Protein AF-A0A1A9ZWT4-F1 (afdb_monomer_lite)

pLDDT: mean 70.56, std 23.46, range [21.59, 97.81]

Sequence (499 aa):
MDAARKSYEIQTQVRNNAEEHRNSINDLLSWEKEIKDKEKQMLAQATEQEESSTDGKTLKTLPIRSHTIREHLPTSPSPAVNTRLTAGDVLAAEKRETPLKLKEANEIKDKGNKHVKLGEYQLAIEAYTKAINLYPADAIFFTNRALCYLKLERYDECIEDCDHAIGLDNLAVKAYYRRMSAHESLGNNMDALKDCTSVLTIDPKNGEAKRSLERINERLRKTVKTSNGPNFSPLLSNVIDILPVDKPSYKRSTKSLKRIEIADVVGPKDSKNYENLKISDEDIDKLFNSNCGAFEEIKKTANTTDTSQKADIQDIKQIQQVKQEFKQQKSKMNQLSKPKKEVEMLTKEKKGKNRQKEQLDQTSNETETERKEKRPLPPVPTTTAQFYCHWKELTERQKYPFLKSIPLKQLTKVLGAGFDSEILNDVMRTLHDYYLPQKDPLTALTLLEISKNKQTSILSLLMSKDERKALIEIIDSLKENKGVDLTVIQQINKNFNLN

Organism: Glossina pallidipes (NCBI:txid7398)

Foldseek 3Di:
DVVVVVVVVVVVVVVVVVVVVVVVVVVVVVVVVVVVVVVVVVVVVVVVVVVPDPDDDDDDDDDDPDDDDDDDDDDDDDDDDDDDDPPVVVVVVVVVVQVVLLVVLVVLQVVLVVCVVVVNLVVSLVSLVVSCVSPVLALVSLLSNLVSCVSVLVLVSSLVSLVSSCVNPVLPLSSLCSNLSSCVSVVVLVSNLVSLVSSCVSPVPDPVSVVSNVVSVVSVVVVVVPPPDPPPDPDDPPDDPPDPDPDPPVRDDPDDDDDDDDDPPPDDDDDPDDPPPPPDVVNVCVVPVPDDPDDDDPDDDDDDDDDDDDDDDDPPVVVVVVVVVVVVVVPPPPDDDDDDDDDDDDDDDDDDDPDDPPPDPPDPDDPPVNVQVPDDQDDADQAQVVCVVRVVSHDLVNNQVNLVNHDLVCLLVNCDPVPDLVVVLSVLVSCLPPVLVVVDPCSLSNLLSVLPHPCQCVSLVVDDPVSVVSVVVSLVSVVVPPPDDPVSSVSSCVSSVVD

Structure (mmCIF, N/CA/C/O backbone):
data_AF-A0A1A9ZWT4-F1
#
_entry.id   AF-A0A1A9ZWT4-F1
#
loop_
_atom_site.group_PDB
_atom_site.id
_atom_site.type_symbol
_atom_site.label_atom_id
_atom_site.label_alt_id
_atom_site.label_comp_id
_atom_site.label_asym_id
_atom_site.label_entity_id
_atom_site.label_seq_id
_atom_site.pdbx_PDB_ins_code
_atom_site.Cartn_x
_atom_site.Cartn_y
_atom_site.Cartn_z
_atom_site.occupancy
_atom_site.B_iso_or_equiv
_atom_site.auth_seq_id
_atom_site.auth_comp_id
_atom_site.auth_asym_id
_atom_site.auth_atom_id
_atom_site.pdbx_PDB_model_num
ATOM 1 N N . MET A 1 1 ? 35.294 31.770 8.102 1.00 57.09 1 MET A N 1
ATOM 2 C CA . MET A 1 1 ? 34.215 32.698 8.513 1.00 57.09 1 MET A CA 1
ATOM 3 C C . MET A 1 1 ? 32.915 32.491 7.730 1.00 57.09 1 MET A C 1
ATOM 5 O O . MET A 1 1 ? 31.859 32.615 8.334 1.00 57.09 1 MET A O 1
ATOM 9 N N . ASP A 1 2 ? 32.946 32.109 6.447 1.00 69.88 2 ASP A N 1
ATOM 10 C CA . ASP A 1 2 ? 31.717 32.007 5.629 1.00 69.88 2 ASP A CA 1
ATOM 11 C C . ASP A 1 2 ? 30.795 30.822 5.942 1.00 69.88 2 ASP A C 1
ATOM 13 O O . ASP A 1 2 ? 29.578 30.957 5.845 1.00 69.88 2 ASP A O 1
ATOM 17 N N . ALA A 1 3 ? 31.330 29.675 6.371 1.00 74.75 3 ALA A N 1
ATOM 18 C CA . ALA A 1 3 ? 30.500 28.513 6.710 1.00 74.75 3 ALA A CA 1
ATOM 19 C C . ALA A 1 3 ? 29.593 28.769 7.930 1.00 74.75 3 ALA A C 1
ATOM 21 O O . ALA A 1 3 ? 28.425 28.394 7.915 1.00 74.75 3 ALA A O 1
ATOM 22 N N . ALA A 1 4 ? 30.107 29.474 8.946 1.00 82.56 4 ALA A N 1
ATOM 23 C CA . ALA A 1 4 ? 29.355 29.827 10.152 1.00 82.56 4 ALA A CA 1
ATOM 24 C C . ALA A 1 4 ? 28.257 30.872 9.879 1.00 82.56 4 ALA A C 1
ATOM 26 O O . ALA A 1 4 ? 27.183 30.829 10.477 1.00 82.56 4 ALA A O 1
ATOM 27 N N . ARG A 1 5 ? 28.504 31.796 8.939 1.00 87.62 5 ARG A N 1
ATOM 28 C CA . ARG A 1 5 ? 27.492 32.759 8.481 1.00 87.62 5 ARG A CA 1
ATOM 29 C C . ARG A 1 5 ? 26.369 32.060 7.718 1.00 87.62 5 ARG A C 1
ATOM 31 O O . ARG A 1 5 ? 25.209 32.275 8.045 1.00 87.62 5 ARG A O 1
ATOM 38 N N . LYS A 1 6 ? 26.710 31.151 6.796 1.00 88.25 6 LYS A N 1
ATOM 39 C CA . LYS A 1 6 ? 25.721 30.346 6.059 1.00 88.25 6 LYS A CA 1
ATOM 40 C C . LYS A 1 6 ? 24.879 29.464 6.982 1.00 88.25 6 LYS A C 1
ATOM 42 O O . LYS A 1 6 ? 23.671 29.378 6.799 1.00 88.25 6 LYS A O 1
ATOM 47 N N . SER A 1 7 ? 25.478 28.835 7.996 1.00 87.31 7 SER A N 1
ATOM 48 C CA . SER A 1 7 ? 24.711 28.031 8.957 1.00 87.31 7 SER A CA 1
ATOM 49 C C . SER A 1 7 ? 23.746 28.875 9.790 1.00 87.31 7 SER A C 1
ATOM 51 O O . SER A 1 7 ? 22.623 28.446 10.037 1.00 87.31 7 SER A O 1
ATOM 53 N N . TYR A 1 8 ? 24.160 30.080 10.192 1.00 94.12 8 TYR A N 1
ATOM 54 C CA . TYR A 1 8 ? 23.304 31.005 10.934 1.00 94.12 8 TYR A CA 1
ATOM 55 C C . TYR A 1 8 ? 22.141 31.529 10.077 1.00 94.12 8 TYR A C 1
ATOM 57 O O . TYR A 1 8 ? 21.005 31.609 10.544 1.00 94.12 8 TYR A O 1
ATOM 65 N N . GLU A 1 9 ? 22.403 31.823 8.804 1.00 93.56 9 GLU A N 1
ATOM 66 C CA . GLU A 1 9 ? 21.391 32.257 7.837 1.00 93.56 9 GLU A CA 1
ATOM 67 C C . GLU A 1 9 ? 20.342 31.165 7.589 1.00 93.56 9 GLU A C 1
ATOM 69 O O . GLU A 1 9 ? 19.146 31.429 7.696 1.00 93.56 9 GLU A O 1
ATOM 74 N N . ILE A 1 10 ? 20.775 29.915 7.391 1.00 93.44 10 ILE A N 1
ATOM 75 C CA . ILE A 1 10 ? 19.870 28.763 7.249 1.00 93.44 10 ILE A CA 1
ATOM 76 C C . ILE A 1 10 ? 19.031 28.567 8.517 1.00 93.44 10 ILE A C 1
ATOM 78 O O . ILE A 1 10 ? 17.823 28.356 8.435 1.00 93.44 10 ILE A O 1
ATOM 82 N N . GLN A 1 11 ? 19.641 28.663 9.700 1.00 92.50 11 GLN A N 1
ATOM 83 C CA . GLN A 1 11 ? 18.916 28.519 10.964 1.00 92.50 11 GLN A CA 1
ATOM 84 C C . GLN A 1 11 ? 17.860 29.621 11.149 1.00 92.50 11 GLN A C 1
ATOM 86 O O . GLN A 1 11 ? 16.748 29.345 11.603 1.00 92.50 11 GLN A O 1
ATOM 91 N N . THR A 1 12 ? 18.188 30.852 10.753 1.00 94.38 12 THR A N 1
ATOM 92 C CA . THR A 1 12 ? 17.262 31.991 10.776 1.00 94.38 12 THR A CA 1
ATOM 93 C C . THR A 1 12 ? 16.120 31.789 9.778 1.00 94.38 12 THR A C 1
ATOM 95 O O . THR A 1 12 ? 14.959 31.976 10.131 1.00 94.38 12 THR A O 1
ATOM 98 N N . GLN A 1 13 ? 16.416 31.313 8.566 1.00 94.94 13 GLN A N 1
ATOM 99 C CA . GLN A 1 13 ? 15.404 31.031 7.549 1.00 94.94 13 GLN A CA 1
ATOM 100 C C . GLN A 1 13 ? 14.433 29.930 7.996 1.00 94.94 13 GLN A C 1
ATOM 102 O O . GLN A 1 13 ? 13.222 30.090 7.881 1.00 94.94 13 GLN A O 1
ATOM 107 N N . VAL A 1 14 ? 14.941 28.834 8.569 1.00 95.62 14 VAL A N 1
ATOM 108 C CA . VAL A 1 14 ? 14.097 27.745 9.093 1.00 95.62 14 VAL A CA 1
ATOM 109 C C . VAL A 1 14 ? 13.176 28.247 10.203 1.00 95.62 14 VAL A C 1
ATOM 111 O O . VAL A 1 14 ? 12.005 27.868 10.252 1.00 95.62 14 VAL A O 1
ATOM 114 N N . ARG A 1 15 ? 13.683 29.123 11.077 1.00 95.00 15 ARG A N 1
ATOM 115 C CA . ARG A 1 15 ? 12.880 29.738 12.134 1.00 95.00 15 ARG A CA 1
ATOM 116 C C . ARG A 1 15 ? 11.768 30.617 11.559 1.00 95.00 15 ARG A C 1
ATOM 118 O O . ARG A 1 15 ? 10.622 30.460 11.971 1.00 95.00 15 ARG A O 1
ATOM 125 N N . ASN A 1 16 ? 12.089 31.485 10.603 1.00 95.38 16 ASN A N 1
ATOM 126 C CA . ASN A 1 16 ? 11.108 32.372 9.977 1.00 95.38 16 ASN A CA 1
ATOM 127 C C . ASN A 1 16 ? 10.012 31.569 9.264 1.00 95.38 16 ASN A C 1
ATOM 129 O O . ASN A 1 16 ? 8.833 31.817 9.496 1.00 95.38 16 ASN A O 1
ATOM 133 N N . ASN A 1 17 ? 10.383 30.530 8.510 1.00 94.88 17 ASN A N 1
ATOM 134 C CA . ASN A 1 17 ? 9.418 29.641 7.859 1.00 94.88 17 ASN A CA 1
ATOM 135 C C . ASN A 1 17 ? 8.483 28.966 8.883 1.00 94.88 17 ASN A C 1
ATOM 137 O O . ASN A 1 17 ? 7.280 28.846 8.660 1.00 94.88 17 ASN A O 1
ATOM 141 N N . ALA A 1 18 ? 9.011 28.528 10.031 1.00 95.06 18 ALA A N 1
ATOM 142 C CA . ALA A 1 18 ? 8.194 27.929 11.087 1.00 95.06 18 ALA A CA 1
ATOM 143 C C . ALA A 1 18 ? 7.220 28.940 11.722 1.00 95.06 18 ALA A C 1
ATOM 145 O O . ALA A 1 18 ? 6.081 28.586 12.036 1.00 95.06 18 ALA A O 1
ATOM 146 N N . GLU A 1 19 ? 7.646 30.193 11.897 1.00 95.50 19 GLU A N 1
ATOM 147 C CA . GLU A 1 19 ? 6.791 31.273 12.396 1.00 95.50 19 GLU A CA 1
ATOM 148 C C . GLU A 1 19 ? 5.687 31.633 11.381 1.00 95.50 19 GLU A C 1
ATOM 150 O O . GLU A 1 19 ? 4.528 31.760 11.779 1.00 95.50 19 GLU A O 1
ATOM 155 N N . GLU A 1 20 ? 5.991 31.677 10.079 1.00 95.94 20 GLU A N 1
ATOM 156 C CA . GLU A 1 20 ? 5.001 31.875 9.006 1.00 95.94 20 GLU A CA 1
ATOM 157 C C . GLU A 1 20 ? 3.945 30.766 8.971 1.00 95.94 20 GLU A C 1
ATOM 159 O O . GLU A 1 20 ? 2.743 31.043 8.895 1.00 95.94 20 GLU A O 1
ATOM 164 N N . HIS A 1 21 ? 4.361 29.502 9.093 1.00 93.50 21 HIS A N 1
ATOM 165 C CA . HIS A 1 21 ? 3.426 28.381 9.168 1.00 93.50 21 HIS A CA 1
ATOM 166 C C . HIS A 1 21 ? 2.530 28.464 10.404 1.00 93.50 21 HIS A C 1
ATOM 168 O O . HIS A 1 21 ? 1.326 28.223 10.311 1.00 93.50 21 HIS A O 1
ATOM 174 N N . ARG A 1 22 ? 3.088 28.842 11.560 1.00 95.25 22 ARG A N 1
ATOM 175 C CA . ARG A 1 22 ? 2.304 29.024 12.786 1.00 95.25 22 ARG A CA 1
ATOM 176 C C . ARG A 1 22 ? 1.271 30.137 12.630 1.00 95.25 22 ARG A C 1
ATOM 178 O O . ARG A 1 22 ? 0.130 29.961 13.047 1.00 95.25 22 ARG A O 1
ATOM 185 N N . ASN A 1 23 ? 1.657 31.254 12.021 1.00 95.50 23 ASN A N 1
ATOM 186 C CA . ASN A 1 23 ? 0.749 32.370 11.771 1.00 95.50 23 ASN A CA 1
ATOM 187 C C . ASN A 1 23 ? -0.362 31.965 10.794 1.00 95.50 23 ASN A C 1
ATOM 189 O O . ASN A 1 23 ? -1.528 32.178 11.096 1.00 95.50 23 ASN A O 1
ATOM 193 N N . SER A 1 24 ? -0.023 31.249 9.717 1.00 96.94 24 SER A N 1
ATOM 194 C CA . SER A 1 24 ? -1.005 30.723 8.756 1.00 96.94 24 SER A CA 1
ATOM 195 C C . SER A 1 24 ? -2.036 29.798 9.418 1.00 96.94 24 SER A C 1
ATOM 197 O O . SER A 1 24 ? -3.222 29.848 9.103 1.00 96.94 24 SER A O 1
ATOM 199 N N . ILE A 1 25 ? -1.602 28.955 10.361 1.00 96.56 25 ILE A N 1
ATOM 200 C CA . ILE A 1 25 ? -2.504 28.081 11.126 1.00 96.56 25 ILE A CA 1
ATOM 201 C C . ILE A 1 25 ? -3.412 28.898 12.053 1.00 96.56 25 ILE A C 1
ATOM 203 O O . ILE A 1 25 ? -4.602 28.607 12.153 1.00 96.56 25 ILE A O 1
ATOM 207 N N . ASN A 1 26 ? -2.875 29.922 12.717 1.00 95.75 26 ASN A N 1
ATOM 208 C CA . ASN A 1 26 ? -3.672 30.796 13.577 1.00 95.75 26 ASN A CA 1
ATOM 209 C C . ASN A 1 26 ? -4.718 31.588 12.780 1.00 95.75 26 ASN A C 1
ATOM 211 O O . ASN A 1 26 ? -5.848 31.718 13.247 1.00 95.75 26 ASN A O 1
ATOM 215 N N . ASP A 1 27 ? -4.373 32.048 11.577 1.00 96.19 27 ASP A N 1
ATOM 216 C CA . ASP A 1 27 ? -5.299 32.735 10.671 1.00 96.19 27 ASP A CA 1
ATOM 217 C C . ASP A 1 27 ? -6.402 31.795 10.160 1.00 96.19 27 ASP A C 1
ATOM 219 O O . ASP A 1 27 ? -7.563 32.180 10.056 1.00 96.19 27 ASP A O 1
ATOM 223 N N . LEU A 1 28 ? -6.084 30.522 9.903 1.00 96.25 28 LEU A N 1
ATOM 224 C CA . LEU A 1 28 ? -7.103 29.523 9.564 1.00 96.25 28 LEU A CA 1
ATOM 225 C C . LEU A 1 28 ? -8.065 29.263 10.731 1.00 96.25 28 LEU A C 1
ATOM 227 O O . LEU A 1 28 ? -9.270 29.138 10.517 1.00 96.25 28 LEU A O 1
ATOM 231 N N . LEU A 1 29 ? -7.552 29.205 11.963 1.00 94.00 29 LEU A N 1
ATOM 232 C CA . LEU A 1 29 ? -8.369 29.014 13.166 1.00 94.00 29 LEU A CA 1
ATOM 233 C C . LEU A 1 29 ? -9.254 30.231 13.465 1.00 94.00 29 LEU A C 1
ATOM 235 O O . LEU A 1 29 ? -10.402 30.067 13.887 1.00 94.00 29 LEU A O 1
ATOM 239 N N . SER A 1 30 ? -8.749 31.450 13.249 1.00 94.81 30 SER A N 1
ATOM 240 C CA . SER A 1 30 ? -9.556 32.666 13.387 1.00 94.81 30 SER A CA 1
ATOM 241 C C . SER A 1 30 ? -10.650 32.713 12.320 1.00 94.81 30 SER A C 1
ATOM 243 O O . SER A 1 30 ? -11.809 32.952 12.657 1.00 94.81 30 SER A O 1
ATOM 245 N N . TRP A 1 31 ? -10.327 32.362 11.074 1.00 93.88 31 TRP A N 1
ATOM 246 C CA . TRP A 1 31 ? -11.295 32.291 9.982 1.00 93.88 31 TRP A CA 1
ATOM 247 C C . TRP A 1 31 ? -12.377 31.227 10.213 1.00 93.88 31 TRP A C 1
ATOM 249 O O . TRP A 1 31 ? -13.560 31.491 10.002 1.00 93.88 31 TRP A O 1
ATOM 259 N N . GLU A 1 32 ? -12.015 30.045 10.721 1.00 95.81 32 GLU A N 1
ATOM 260 C CA . GLU A 1 32 ? -12.984 29.007 11.101 1.00 95.81 32 GLU A CA 1
ATOM 261 C C . GLU A 1 32 ? -13.971 29.525 12.158 1.00 95.81 32 GLU A C 1
ATOM 263 O O . GLU A 1 32 ? -15.179 29.283 12.070 1.00 95.81 32 GLU A O 1
ATOM 268 N N . LYS A 1 33 ? -13.465 30.259 13.155 1.00 94.88 33 LYS A N 1
ATOM 269 C CA . LYS A 1 33 ? -14.299 30.866 14.192 1.00 94.88 33 LYS A CA 1
ATOM 270 C C . LYS A 1 33 ? -15.235 31.924 13.606 1.00 94.88 33 LYS A C 1
ATOM 272 O O . LYS A 1 33 ? -16.427 31.887 13.893 1.00 94.88 33 LYS A O 1
ATOM 277 N N . GLU A 1 34 ? -14.728 32.802 12.742 1.00 95.88 34 GLU A N 1
ATOM 278 C CA . GLU A 1 34 ? -15.541 33.819 12.067 1.00 95.88 34 GLU A CA 1
ATOM 279 C C . GLU A 1 34 ? -16.659 33.212 11.214 1.00 95.88 34 GLU A C 1
ATOM 281 O O . GLU A 1 34 ? -17.773 33.735 11.199 1.00 95.88 34 GLU A O 1
ATOM 286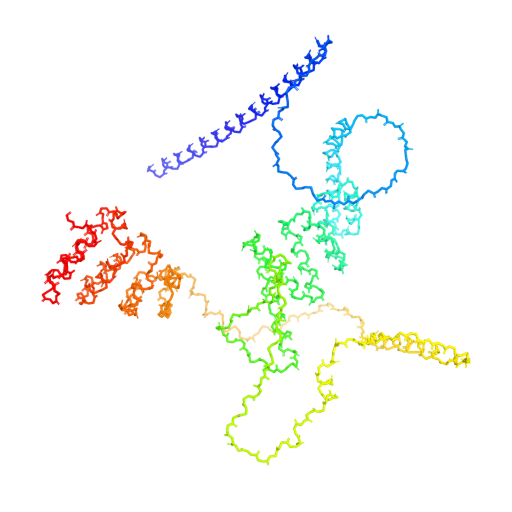 N N . ILE A 1 35 ? -16.393 32.104 10.514 1.00 94.50 35 ILE A N 1
ATOM 287 C CA . ILE A 1 35 ? -17.418 31.400 9.733 1.00 94.50 35 ILE A CA 1
ATOM 288 C C . ILE A 1 35 ? -18.499 30.841 10.648 1.00 94.50 35 ILE A C 1
ATOM 290 O O . ILE A 1 35 ? -19.678 31.036 10.366 1.00 94.50 35 ILE A O 1
ATOM 294 N N . LYS A 1 36 ? -18.120 30.181 11.747 1.00 94.31 36 LYS A N 1
ATOM 295 C CA . LYS A 1 36 ? -19.088 29.628 12.706 1.00 94.31 36 LYS A CA 1
ATOM 296 C C . LYS A 1 36 ? -19.936 30.721 13.345 1.00 94.31 36 LYS A C 1
ATOM 298 O O . LYS A 1 36 ? -21.140 30.543 13.511 1.00 94.31 36 LYS A O 1
ATOM 303 N N . ASP A 1 37 ? -19.328 31.858 13.670 1.00 93.69 37 ASP A N 1
ATOM 304 C CA . ASP A 1 37 ? -20.043 33.001 14.230 1.00 93.69 37 ASP A CA 1
ATOM 305 C C . ASP A 1 37 ? -21.009 33.608 13.198 1.00 93.69 37 ASP A C 1
ATOM 307 O O . ASP A 1 37 ? -22.161 33.886 13.534 1.00 93.69 37 ASP A O 1
ATOM 311 N N . LYS A 1 38 ? -20.601 33.728 11.926 1.00 93.44 38 LYS A N 1
ATOM 312 C CA . LYS A 1 38 ? -21.486 34.156 10.827 1.00 93.44 38 LYS A CA 1
ATOM 313 C C . LYS A 1 38 ? -22.618 33.166 10.566 1.00 93.44 38 LYS A C 1
ATOM 315 O O . LYS A 1 38 ? -23.754 33.588 10.390 1.00 93.44 38 LYS A O 1
ATOM 320 N N . GLU A 1 39 ? -22.341 31.866 10.564 1.00 90.88 39 GLU A N 1
ATOM 321 C CA . GLU A 1 39 ? -23.358 30.824 10.394 1.00 90.88 39 GLU A CA 1
ATOM 322 C C . GLU A 1 39 ? -24.383 30.883 11.532 1.00 90.88 39 GLU A C 1
ATOM 324 O O . GLU A 1 39 ? -25.586 30.859 11.283 1.00 90.88 39 GLU A O 1
ATOM 329 N N . LYS A 1 40 ? -23.920 31.076 12.773 1.00 92.38 40 LYS A N 1
ATOM 330 C CA . LYS A 1 40 ? -24.787 31.270 13.939 1.00 92.38 40 LYS A CA 1
ATOM 331 C C . LYS A 1 40 ? -25.629 32.546 13.837 1.00 92.38 40 LYS A C 1
ATOM 333 O O . LYS A 1 40 ? -26.803 32.512 14.193 1.00 92.38 40 LYS A O 1
ATOM 338 N N . GLN A 1 41 ? -25.059 33.651 13.352 1.00 90.19 41 GLN A N 1
ATOM 339 C CA . GLN A 1 41 ? -25.795 34.901 13.117 1.00 90.19 41 GLN A CA 1
ATOM 340 C C . GLN A 1 41 ? -26.856 34.744 12.025 1.00 90.19 41 GLN A C 1
ATOM 342 O O . GLN A 1 41 ? -27.978 35.201 12.209 1.00 90.19 41 GLN A O 1
ATOM 347 N N . MET A 1 42 ? -26.535 34.062 10.924 1.00 86.81 42 MET A N 1
ATOM 348 C CA . MET A 1 42 ? -27.496 33.761 9.860 1.00 86.81 42 MET A CA 1
ATOM 349 C C . MET A 1 42 ? -28.627 32.864 10.363 1.00 86.81 42 MET A C 1
ATOM 351 O O . MET A 1 42 ? -29.783 33.094 10.018 1.00 86.81 42 MET A O 1
ATOM 355 N N . LEU A 1 43 ? -28.311 31.875 11.207 1.00 85.69 43 LEU A N 1
ATOM 356 C CA . LEU A 1 43 ? -29.320 31.029 11.842 1.00 85.69 43 LEU A CA 1
ATOM 357 C C . LEU A 1 43 ? -30.243 31.850 12.752 1.00 85.69 43 LEU A C 1
ATOM 359 O O . LEU A 1 43 ? -31.455 31.693 12.676 1.00 85.69 43 LEU A O 1
ATOM 363 N N . ALA A 1 44 ? -29.676 32.747 13.565 1.00 83.75 44 ALA A N 1
ATOM 364 C CA . ALA A 1 44 ? -30.439 33.626 14.450 1.00 83.75 44 ALA A CA 1
ATOM 365 C C . ALA A 1 44 ? -31.336 34.602 13.664 1.00 83.75 44 ALA A C 1
ATOM 367 O O . ALA A 1 44 ? -32.510 34.763 13.985 1.00 83.75 44 ALA A O 1
ATOM 368 N N . GLN A 1 45 ? -30.825 35.187 12.576 1.00 79.44 45 GLN A N 1
ATOM 369 C CA . GLN A 1 45 ? -31.614 36.047 11.689 1.00 79.44 45 GLN A CA 1
ATOM 370 C C . GLN A 1 45 ? -32.728 35.277 10.969 1.00 79.44 45 GLN A C 1
ATOM 372 O O . GLN A 1 45 ? -33.816 35.817 10.791 1.00 79.44 45 GLN A O 1
ATOM 377 N N . ALA A 1 46 ? -32.492 34.021 10.578 1.00 74.62 46 ALA A N 1
ATOM 378 C CA . ALA A 1 46 ? -33.528 33.172 9.993 1.00 74.62 46 ALA A CA 1
ATOM 379 C C . ALA A 1 46 ? -34.638 32.854 11.010 1.00 74.62 46 ALA A C 1
ATOM 381 O O . ALA A 1 46 ? -35.813 32.925 10.662 1.00 74.62 46 ALA A O 1
ATOM 382 N N . THR A 1 47 ? -34.287 32.591 12.275 1.00 67.25 47 THR A N 1
ATOM 383 C CA . THR A 1 47 ? -35.278 32.365 13.340 1.00 67.25 47 THR A CA 1
ATOM 384 C C . THR A 1 47 ? -36.074 33.629 13.689 1.00 67.25 47 THR A C 1
ATOM 386 O O . THR A 1 47 ? -37.278 33.549 13.904 1.00 67.25 47 THR A O 1
ATOM 389 N N . GLU A 1 48 ? -35.452 34.812 13.657 1.00 65.19 48 GLU A N 1
ATOM 390 C CA . GLU A 1 48 ? -36.137 36.097 13.898 1.00 65.19 48 GLU A CA 1
ATOM 391 C C . GLU A 1 48 ? -37.073 36.508 12.736 1.00 65.19 48 GLU A C 1
ATOM 393 O O . GLU A 1 48 ? -38.078 37.198 12.938 1.00 65.19 48 GLU A O 1
ATOM 398 N N . GLN A 1 49 ? -36.791 36.062 11.506 1.00 55.84 49 GLN A N 1
ATOM 399 C CA . GLN A 1 49 ? -37.661 36.278 10.340 1.00 55.84 49 GLN A CA 1
ATOM 400 C C . GLN A 1 49 ? -38.891 35.351 10.321 1.00 55.84 49 GLN A C 1
ATOM 402 O O . GLN A 1 49 ? -39.940 35.735 9.795 1.00 55.84 49 GLN A O 1
ATOM 407 N N . GLU A 1 50 ? -38.804 34.162 10.924 1.00 52.59 50 GLU A N 1
ATOM 408 C CA . GLU A 1 50 ? -39.948 33.248 11.059 1.00 52.59 50 GLU A CA 1
ATOM 409 C C . GLU A 1 50 ? -40.925 33.679 12.169 1.00 52.59 50 GLU A C 1
ATOM 411 O O . GLU A 1 50 ? -42.131 33.484 12.023 1.00 52.59 50 GLU A O 1
ATOM 416 N N . GLU A 1 51 ? -40.460 34.352 13.229 1.00 51.50 51 GLU A N 1
ATOM 417 C CA . GLU A 1 51 ? -41.337 34.860 14.301 1.00 51.50 51 GLU A CA 1
ATOM 418 C C . GLU A 1 51 ? -42.032 36.198 13.969 1.00 51.50 51 GLU A C 1
ATOM 420 O O . GLU A 1 51 ? -42.996 36.576 14.635 1.00 51.50 51 GLU A O 1
ATOM 425 N N . SER A 1 52 ? -41.600 36.906 12.918 1.00 45.53 52 SER A N 1
ATOM 426 C CA . SER A 1 52 ? -42.140 38.222 12.522 1.00 45.53 52 SER A CA 1
ATOM 427 C C . SER A 1 52 ? -43.033 38.214 11.270 1.00 45.53 52 SER A C 1
ATOM 429 O O . SER A 1 52 ? -43.471 39.277 10.829 1.00 45.53 52 SER A O 1
ATOM 431 N N . SER A 1 53 ? -43.364 37.043 10.709 1.00 40.09 53 SER A N 1
ATOM 432 C CA . SER A 1 53 ? -44.217 36.927 9.515 1.00 40.09 53 SER A CA 1
ATOM 433 C C . SER A 1 53 ? -45.430 36.007 9.707 1.00 40.09 53 SER A C 1
ATOM 435 O O . SER A 1 53 ? -45.582 34.967 9.070 1.00 40.09 53 SER A O 1
ATOM 437 N N . THR A 1 54 ? -46.397 36.446 10.516 1.00 47.59 54 THR A N 1
ATOM 438 C CA . THR A 1 54 ? -47.801 36.104 10.246 1.00 47.59 54 THR A CA 1
ATOM 439 C C . THR A 1 54 ? -48.266 36.925 9.048 1.00 47.59 54 THR A C 1
ATOM 441 O O . THR A 1 54 ? -48.822 37.997 9.233 1.00 47.59 54 THR A O 1
ATOM 444 N N . ASP A 1 55 ? -47.989 36.465 7.830 1.00 36.16 55 ASP A N 1
ATOM 445 C CA . ASP A 1 55 ? -48.855 36.721 6.677 1.00 36.16 55 ASP A CA 1
ATOM 446 C C . ASP A 1 55 ? -48.413 35.885 5.475 1.00 36.16 55 ASP A C 1
ATOM 448 O O . ASP A 1 55 ? -47.273 35.926 5.010 1.00 36.16 55 ASP A O 1
ATOM 452 N N . GLY A 1 56 ? -49.352 35.088 4.969 1.00 47.16 56 GLY A N 1
ATOM 453 C CA . GLY A 1 56 ? -49.126 34.187 3.853 1.00 47.16 56 GLY A CA 1
ATOM 454 C C . GLY A 1 56 ? -48.761 34.938 2.577 1.00 47.16 56 GLY A C 1
ATOM 455 O O . GLY A 1 56 ? -49.597 35.623 1.989 1.00 47.16 56 GLY A O 1
ATOM 456 N N . LYS A 1 57 ? -47.542 34.721 2.076 1.00 41.84 57 LYS A N 1
ATOM 457 C CA . LYS A 1 57 ? -47.246 34.817 0.643 1.00 41.84 57 LYS A CA 1
ATOM 458 C C . LYS A 1 57 ? -45.984 34.044 0.269 1.00 41.84 57 LYS A C 1
ATOM 460 O O . LYS A 1 57 ? -44.888 34.304 0.743 1.00 41.84 57 LYS A O 1
ATOM 465 N N . THR A 1 58 ? -46.207 33.093 -0.632 1.00 47.91 58 THR A N 1
ATOM 466 C CA . THR A 1 58 ? -45.265 32.319 -1.449 1.00 47.91 58 THR A CA 1
ATOM 467 C C . THR A 1 58 ? -43.905 32.985 -1.685 1.00 47.91 58 THR A C 1
ATOM 469 O O . THR A 1 58 ? -43.834 34.019 -2.355 1.00 47.91 58 THR A O 1
ATOM 472 N N . LEU A 1 59 ? -42.824 32.328 -1.252 1.00 38.34 59 LEU A N 1
ATOM 473 C CA . LEU A 1 59 ? -41.454 32.673 -1.630 1.00 38.34 59 LEU A CA 1
ATOM 474 C C . LEU A 1 59 ? -40.783 31.553 -2.429 1.00 38.34 59 LEU A C 1
ATOM 476 O O . LEU A 1 59 ? -41.016 30.361 -2.250 1.00 38.34 59 LEU A O 1
ATOM 480 N N . LYS A 1 60 ? -40.001 32.028 -3.394 1.00 41.44 60 LYS A N 1
ATOM 481 C CA . LYS A 1 60 ? -39.414 31.334 -4.534 1.00 41.44 60 LYS A CA 1
ATOM 482 C C . LYS A 1 60 ? -38.381 30.294 -4.102 1.00 41.44 60 LYS A C 1
ATOM 484 O O . LYS A 1 60 ? -37.547 30.536 -3.238 1.00 41.44 60 LYS A O 1
ATOM 489 N N . THR A 1 61 ? -38.419 29.163 -4.793 1.00 41.91 61 THR A N 1
ATOM 490 C CA . THR A 1 61 ? -37.467 28.053 -4.729 1.00 41.91 61 THR A CA 1
ATOM 491 C C . THR A 1 61 ? -36.024 28.505 -4.978 1.00 41.91 61 THR A C 1
ATOM 493 O O . THR A 1 61 ? -35.736 29.113 -6.011 1.00 41.91 61 THR A O 1
ATOM 496 N N . LEU A 1 62 ? -35.110 28.135 -4.079 1.00 45.25 62 LEU A N 1
ATOM 497 C CA . LEU A 1 62 ? -33.668 28.117 -4.338 1.00 45.25 62 LEU A CA 1
ATOM 498 C C . LEU A 1 62 ? -33.324 26.941 -5.277 1.00 45.25 62 LEU A C 1
ATOM 500 O O . LEU A 1 62 ? -33.962 25.887 -5.186 1.00 45.25 62 LEU A O 1
ATOM 504 N N . PRO A 1 63 ? -32.339 27.080 -6.183 1.00 38.56 63 PRO A N 1
ATOM 505 C CA . PRO A 1 63 ? -32.027 26.042 -7.156 1.00 38.56 63 PRO A CA 1
ATOM 506 C C . PRO A 1 63 ? -31.368 24.839 -6.471 1.00 38.56 63 PRO A C 1
ATOM 508 O O . PRO A 1 63 ? -30.236 24.899 -5.991 1.00 38.56 63 PRO A O 1
ATOM 511 N N . ILE A 1 64 ? -32.091 23.721 -6.460 1.00 39.91 64 ILE A N 1
ATOM 512 C CA . ILE A 1 64 ? -31.581 22.406 -6.079 1.00 39.91 64 ILE A CA 1
ATOM 513 C C . ILE A 1 64 ? -30.522 21.999 -7.108 1.00 39.91 64 ILE A C 1
ATOM 515 O O . ILE A 1 64 ? -30.818 21.819 -8.289 1.00 39.91 64 ILE A O 1
ATOM 519 N N . ARG A 1 65 ? -29.276 21.824 -6.660 1.00 32.44 65 ARG A N 1
ATOM 520 C CA . ARG A 1 65 ? -28.208 21.215 -7.457 1.00 32.44 65 ARG A CA 1
ATOM 521 C C . ARG A 1 65 ? -28.504 19.717 -7.571 1.00 32.44 65 ARG A C 1
ATOM 523 O O . ARG A 1 65 ? -28.193 18.937 -6.676 1.00 32.44 65 ARG A O 1
ATOM 530 N N . SER A 1 66 ? -29.172 19.320 -8.647 1.00 41.84 66 SER A N 1
ATOM 531 C CA . SER A 1 66 ? -29.528 17.930 -8.923 1.00 41.84 66 SER A CA 1
ATOM 532 C C . SER A 1 66 ? -28.301 17.137 -9.373 1.00 41.84 66 SER A C 1
ATOM 534 O O . SER A 1 66 ? -27.993 17.127 -10.557 1.00 41.84 66 SER A O 1
ATOM 536 N N . HIS A 1 67 ? -27.612 16.473 -8.446 1.00 35.56 67 HIS A N 1
ATOM 537 C CA . HIS A 1 67 ? -26.862 15.244 -8.729 1.00 35.56 67 HIS A CA 1
ATOM 538 C C . HIS A 1 67 ? -26.612 14.468 -7.432 1.00 35.56 67 HIS A C 1
ATOM 540 O O . HIS A 1 67 ? -25.537 14.525 -6.845 1.00 35.56 67 HIS A O 1
ATOM 546 N N . THR A 1 68 ? -27.610 13.695 -7.013 1.00 37.66 68 THR A N 1
ATOM 547 C CA . THR A 1 68 ? -27.391 12.474 -6.234 1.00 37.66 68 THR A CA 1
ATOM 548 C C . THR A 1 68 ? -28.260 11.376 -6.831 1.00 37.66 68 THR A C 1
ATOM 550 O O . THR A 1 68 ? -29.482 11.480 -6.922 1.00 37.66 68 THR A O 1
ATOM 553 N N . ILE A 1 69 ? -27.585 10.343 -7.326 1.00 36.16 69 ILE A N 1
ATOM 554 C CA . ILE A 1 69 ? -28.178 9.103 -7.814 1.00 36.16 69 ILE A CA 1
ATOM 555 C C . ILE A 1 69 ? -28.814 8.421 -6.598 1.00 36.16 69 ILE A C 1
ATOM 557 O O . ILE A 1 69 ? -28.120 8.094 -5.639 1.00 36.16 69 ILE A O 1
ATOM 561 N N . ARG A 1 70 ? -30.141 8.262 -6.610 1.00 31.02 70 ARG A N 1
ATOM 562 C CA . ARG A 1 70 ? -30.861 7.420 -5.650 1.00 31.02 70 ARG A CA 1
ATOM 563 C C . ARG A 1 70 ? -30.814 5.983 -6.155 1.00 31.02 70 ARG A C 1
ATOM 565 O O . ARG A 1 70 ? -31.447 5.677 -7.162 1.00 31.02 70 ARG A O 1
ATOM 572 N N . GLU A 1 71 ? -30.097 5.116 -5.452 1.00 31.83 71 GLU A N 1
ATOM 573 C CA . GLU A 1 71 ? -30.321 3.676 -5.555 1.00 31.83 71 GLU A CA 1
ATOM 574 C C . GLU A 1 71 ? -31.573 3.301 -4.751 1.00 31.83 71 GLU A C 1
ATOM 576 O O . GLU A 1 71 ? -31.779 3.736 -3.616 1.00 31.83 71 GLU A O 1
ATOM 581 N N . HIS A 1 72 ? -32.447 2.539 -5.400 1.00 30.86 72 HIS A N 1
ATOM 582 C CA . HIS A 1 72 ? -33.677 1.985 -4.854 1.00 30.86 72 HIS A CA 1
ATOM 583 C C . HIS A 1 72 ? -33.382 0.769 -3.972 1.00 30.86 72 HIS A C 1
ATOM 585 O O . HIS A 1 72 ? -32.725 -0.148 -4.445 1.00 30.86 72 HIS A O 1
ATOM 591 N N . LEU A 1 73 ? -33.999 0.673 -2.790 1.00 32.38 73 LEU A N 1
ATOM 592 C CA . LEU A 1 73 ? -34.413 -0.616 -2.214 1.00 32.38 73 LEU A CA 1
ATOM 593 C C . LEU A 1 73 ? -35.751 -0.460 -1.442 1.00 32.38 73 LEU A C 1
ATOM 595 O O . LEU A 1 73 ? -36.084 0.656 -1.036 1.00 32.38 73 LEU A O 1
ATOM 599 N N . PRO A 1 74 ? -36.566 -1.530 -1.323 1.00 34.56 74 PRO A N 1
ATOM 600 C CA . PRO A 1 74 ? -38.026 -1.439 -1.242 1.00 34.56 74 PRO A CA 1
ATOM 601 C C . PRO A 1 74 ? -38.636 -1.409 0.175 1.00 34.56 74 PRO A C 1
ATOM 603 O O . PRO A 1 74 ? -38.050 -1.840 1.162 1.00 34.56 74 PRO A O 1
ATOM 606 N N . THR A 1 75 ? -39.872 -0.905 0.205 1.00 25.44 75 THR A N 1
ATOM 607 C CA . THR A 1 75 ? -40.829 -0.678 1.310 1.00 25.44 75 THR A CA 1
ATOM 608 C C . THR A 1 75 ? -41.440 -1.990 1.851 1.00 25.44 75 THR A C 1
ATOM 610 O O . THR A 1 75 ? -41.781 -2.864 1.059 1.00 25.44 75 THR A O 1
ATOM 613 N N . SER A 1 76 ? -41.617 -2.207 3.168 1.00 31.95 76 SER A N 1
ATOM 614 C CA . SER A 1 76 ? -42.841 -1.945 3.988 1.00 31.95 76 SER A CA 1
ATOM 615 C C . SER A 1 76 ? -42.849 -2.873 5.242 1.00 31.95 76 SER A C 1
ATOM 617 O O . SER A 1 76 ? -42.065 -3.820 5.244 1.00 31.95 76 SER A O 1
ATOM 619 N N . PRO A 1 77 ? -43.778 -2.776 6.229 1.00 40.06 77 PRO A N 1
ATOM 620 C CA . PRO A 1 77 ? -44.294 -1.633 7.000 1.00 40.06 77 PRO A CA 1
ATOM 621 C C . PRO A 1 77 ? -44.152 -1.813 8.549 1.00 40.06 77 PRO A C 1
ATOM 623 O O . PRO A 1 77 ? -43.793 -2.875 9.047 1.00 40.06 77 PRO A O 1
ATOM 626 N N . SER A 1 78 ? -44.441 -0.743 9.304 1.00 29.42 78 SER A N 1
ATOM 627 C CA . SER A 1 78 ? -44.336 -0.578 10.776 1.00 29.42 78 SER A CA 1
ATOM 628 C C . SER A 1 78 ? -45.305 -1.438 11.630 1.00 29.42 78 SER A C 1
ATOM 630 O O . SER A 1 78 ? -46.188 -2.094 11.080 1.00 29.42 78 SER A O 1
ATOM 632 N N . PRO A 1 79 ? -45.234 -1.353 12.982 1.00 43.12 79 PRO A N 1
ATOM 633 C CA . PRO A 1 79 ? -46.123 -0.384 13.637 1.00 43.12 79 PRO A CA 1
ATOM 634 C C . PRO A 1 79 ? -45.505 0.480 14.755 1.00 43.12 79 PRO A C 1
ATOM 636 O O . PRO A 1 79 ? -44.591 0.106 15.481 1.00 43.12 79 PRO A O 1
ATOM 639 N N . ALA A 1 80 ? -46.098 1.670 14.820 1.00 33.34 80 ALA A N 1
ATOM 640 C CA . ALA A 1 80 ? -46.029 2.787 15.754 1.00 33.34 80 ALA A CA 1
ATOM 641 C C . ALA A 1 80 ? -45.713 2.518 17.241 1.00 33.34 80 ALA A C 1
ATOM 643 O O . ALA A 1 80 ? -46.418 1.767 17.908 1.00 33.34 80 ALA A O 1
ATOM 644 N N . VAL A 1 81 ? -44.819 3.351 17.791 1.00 32.75 81 VAL A N 1
ATOM 645 C CA . VAL A 1 81 ? -45.012 4.010 19.095 1.00 32.75 81 VAL A CA 1
ATOM 646 C C . VAL A 1 81 ? -44.620 5.484 18.934 1.00 32.75 81 VAL A C 1
ATOM 648 O O . VAL A 1 81 ? -43.514 5.802 18.505 1.00 32.75 81 VAL A O 1
ATOM 651 N N . ASN A 1 82 ? -45.563 6.382 19.220 1.00 35.84 82 ASN A N 1
ATOM 652 C CA . ASN A 1 82 ? -45.401 7.831 19.119 1.00 35.84 82 ASN A CA 1
ATOM 653 C C . ASN A 1 82 ? -44.622 8.387 20.321 1.00 35.84 82 ASN A C 1
ATOM 655 O O . ASN A 1 82 ? -45.177 8.508 21.410 1.00 35.84 82 ASN A O 1
ATOM 659 N N . THR A 1 83 ? -43.398 8.851 20.089 1.00 36.66 83 THR A N 1
ATOM 660 C CA . THR A 1 83 ? -42.755 9.910 20.880 1.00 36.66 83 THR A CA 1
ATOM 661 C C . THR A 1 83 ? -42.161 10.921 19.907 1.00 36.66 83 THR A C 1
ATOM 663 O O . THR A 1 83 ? -41.208 10.649 19.181 1.00 36.66 83 THR A O 1
ATOM 666 N N . ARG A 1 84 ? -42.792 12.095 19.822 1.00 41.19 84 ARG A N 1
ATOM 667 C CA . ARG A 1 84 ? -42.408 13.168 18.900 1.00 41.19 84 ARG A CA 1
ATOM 668 C C . ARG A 1 84 ? -41.204 13.916 19.475 1.00 41.19 84 ARG A C 1
ATOM 670 O O . ARG A 1 84 ? -41.368 14.917 20.159 1.00 41.19 84 ARG A O 1
ATOM 677 N N . LEU A 1 85 ? -40.010 13.402 19.194 1.00 39.91 85 LEU A N 1
ATOM 678 C CA . LEU A 1 85 ? -38.758 14.155 19.220 1.00 39.91 85 LEU A CA 1
ATOM 679 C C . LEU A 1 85 ? -38.373 14.456 17.766 1.00 39.91 85 LEU A C 1
ATOM 681 O O . LEU A 1 85 ? -38.436 13.592 16.893 1.00 39.91 85 LEU A O 1
ATOM 685 N N . THR A 1 86 ? -38.054 15.711 17.489 1.00 43.91 86 THR A N 1
ATOM 686 C CA . THR A 1 86 ? -37.656 16.240 16.182 1.00 43.91 86 THR A CA 1
ATOM 687 C C . THR A 1 86 ? -36.365 15.568 15.697 1.00 43.91 86 THR A C 1
ATOM 689 O O . THR A 1 86 ? -35.357 15.546 16.398 1.00 43.91 86 THR A O 1
ATOM 692 N N . ALA A 1 87 ? -36.372 15.020 14.474 1.00 46.56 87 ALA A N 1
ATOM 693 C CA . ALA A 1 87 ? -35.259 14.248 13.897 1.00 46.56 87 ALA A CA 1
ATOM 694 C C . ALA A 1 87 ? -33.920 15.020 13.803 1.00 46.56 87 ALA A C 1
ATOM 696 O O . ALA A 1 87 ? -32.859 14.406 13.710 1.00 46.56 87 ALA A O 1
ATOM 697 N N . GLY A 1 88 ? -33.956 16.357 13.859 1.00 46.56 88 GLY A N 1
ATOM 698 C CA . GLY A 1 88 ? -32.765 17.212 13.906 1.00 46.56 88 GLY A CA 1
ATOM 699 C C . GLY A 1 88 ? -32.027 17.188 15.251 1.00 46.56 88 GLY A C 1
ATOM 700 O O . GLY A 1 88 ? -30.798 17.234 15.266 1.00 46.56 88 GLY A O 1
ATOM 701 N N . ASP A 1 89 ? -32.743 17.030 16.368 1.00 46.06 89 ASP A N 1
ATOM 702 C CA . ASP A 1 89 ? -32.145 17.022 17.710 1.00 46.06 89 ASP A CA 1
ATOM 703 C C . ASP A 1 89 ? -31.501 15.671 18.048 1.00 46.06 89 ASP A C 1
ATOM 705 O O . ASP A 1 89 ? -30.473 15.621 18.725 1.00 46.06 89 ASP A O 1
ATOM 709 N N . VAL A 1 90 ? -32.036 14.577 17.492 1.00 49.75 90 VAL A N 1
ATOM 710 C CA . VAL A 1 90 ? -31.463 13.226 17.622 1.00 49.75 90 VAL A CA 1
ATOM 711 C C . VAL A 1 90 ? -30.121 13.131 16.891 1.00 49.75 90 VAL A C 1
ATOM 713 O O . VAL A 1 90 ? -29.148 12.669 17.473 1.00 49.75 90 VAL A O 1
ATOM 716 N N . LEU A 1 91 ? -30.015 13.664 15.668 1.00 51.94 91 LEU A N 1
ATOM 717 C CA . LEU A 1 91 ? -28.763 13.662 14.895 1.00 51.94 91 LEU A CA 1
ATOM 718 C C . LEU A 1 91 ? -27.673 14.562 15.510 1.00 51.94 91 LEU A C 1
ATOM 720 O O . LEU A 1 91 ? -26.478 14.281 15.381 1.00 51.94 91 LEU A O 1
ATOM 724 N N . ALA A 1 92 ? -28.064 15.648 16.184 1.00 48.00 92 ALA A N 1
ATOM 725 C CA . ALA A 1 92 ? -27.141 16.536 16.890 1.00 48.00 92 ALA A CA 1
ATOM 726 C C . ALA A 1 92 ? -26.678 15.961 18.244 1.00 48.00 92 ALA A C 1
ATOM 728 O O . ALA A 1 92 ? -25.527 16.177 18.633 1.00 48.00 92 ALA A O 1
ATOM 729 N N . ALA A 1 93 ? -27.534 15.212 18.947 1.00 48.41 93 ALA A N 1
ATOM 730 C CA . ALA A 1 93 ? -27.162 14.457 20.144 1.00 48.41 93 ALA A CA 1
ATOM 731 C C . ALA A 1 93 ? -26.272 13.250 19.795 1.00 48.41 93 ALA A C 1
ATOM 733 O O . ALA A 1 93 ? -25.214 13.076 20.396 1.00 48.41 93 ALA A O 1
ATOM 734 N N . GLU A 1 94 ? -26.606 12.502 18.743 1.00 49.25 94 GLU A N 1
ATOM 735 C CA . GLU A 1 94 ? -25.841 11.346 18.259 1.00 49.25 94 GLU A CA 1
ATOM 736 C C . GLU A 1 94 ? -24.417 11.745 17.826 1.00 49.25 94 GLU A C 1
ATOM 738 O O . GLU A 1 94 ? -23.442 11.099 18.208 1.00 49.25 94 GLU A O 1
ATOM 743 N N . LYS A 1 95 ? -24.248 12.898 17.158 1.00 51.84 95 LYS A N 1
ATOM 744 C CA . LYS A 1 95 ? -22.924 13.472 16.834 1.00 51.84 95 LYS A CA 1
ATOM 745 C C . LYS A 1 95 ? -22.112 13.962 18.042 1.00 51.84 95 LYS A C 1
ATOM 747 O O . LYS A 1 95 ? -20.901 14.126 17.912 1.00 51.84 95 LYS A O 1
ATOM 752 N N . ARG A 1 96 ? -22.737 14.239 19.193 1.00 49.66 96 ARG A N 1
ATOM 753 C CA . ARG A 1 96 ? -22.046 14.601 20.452 1.00 49.66 96 ARG A CA 1
ATOM 754 C C . ARG A 1 96 ? -21.765 13.389 21.336 1.00 49.66 96 ARG A C 1
ATOM 756 O O . ARG A 1 96 ? -20.860 13.447 22.165 1.00 49.66 96 ARG A O 1
ATOM 763 N N . GLU A 1 97 ? -22.496 12.298 21.144 1.00 57.81 97 GLU A N 1
ATOM 764 C CA . GLU A 1 97 ? -22.239 11.015 21.794 1.00 57.81 97 GLU A CA 1
ATOM 765 C C . GLU A 1 97 ? -21.117 10.224 21.113 1.00 57.81 97 GLU A C 1
ATOM 767 O O . GLU A 1 97 ? -20.344 9.557 21.800 1.00 57.81 97 GLU A O 1
ATOM 772 N N . THR A 1 98 ? -20.965 10.324 19.787 1.00 64.62 98 THR A N 1
ATOM 773 C CA . THR A 1 98 ? -19.896 9.630 19.041 1.00 64.62 98 THR A CA 1
ATOM 774 C C . THR A 1 98 ? -18.470 9.947 19.519 1.00 64.62 98 THR A C 1
ATOM 776 O O . THR A 1 98 ? -17.686 9.004 19.633 1.00 64.62 98 THR A O 1
ATOM 779 N N . PRO A 1 99 ? -18.086 11.191 19.886 1.00 72.25 99 PRO A N 1
ATOM 780 C CA . PRO A 1 99 ? -16.739 11.493 20.361 1.00 72.25 99 PRO A CA 1
ATOM 781 C C . PRO A 1 99 ? -16.507 11.006 21.796 1.00 72.25 99 PRO A C 1
ATOM 783 O O . PRO A 1 99 ? -15.382 10.649 22.139 1.00 72.25 99 PRO A O 1
ATOM 786 N N . LEU A 1 100 ? -17.544 10.997 22.644 1.00 78.69 100 LEU A N 1
ATOM 787 C CA . LEU A 1 100 ? -17.458 10.489 24.018 1.00 78.69 100 LEU A CA 1
ATOM 788 C C . LEU A 1 100 ? -17.327 8.962 24.016 1.00 78.69 100 LEU A C 1
ATOM 790 O O . LEU A 1 100 ? -16.382 8.438 24.602 1.00 78.69 100 LEU A O 1
ATOM 794 N N . LYS A 1 101 ? -18.174 8.268 23.246 1.00 85.62 101 LYS A N 1
ATOM 795 C CA . LYS A 1 101 ? -18.087 6.814 23.032 1.00 85.62 101 LYS A CA 1
ATOM 796 C C . LYS A 1 101 ? -16.744 6.411 22.415 1.00 85.62 101 LYS A C 1
ATOM 798 O O . LYS A 1 101 ? -16.151 5.420 22.830 1.00 85.62 101 LYS A O 1
ATOM 803 N N . LEU A 1 102 ? -16.208 7.208 21.486 1.00 87.06 102 LEU A N 1
ATOM 804 C CA . LEU A 1 102 ? -14.876 6.987 20.914 1.00 87.06 102 LEU A CA 1
ATOM 805 C C . LEU A 1 102 ? -13.753 7.145 21.952 1.00 87.06 102 LEU A C 1
ATOM 807 O O . LEU A 1 102 ? -12.785 6.383 21.923 1.00 87.06 102 LEU A O 1
ATOM 811 N N . LYS A 1 103 ? -13.844 8.117 22.870 1.00 90.12 103 LYS A N 1
ATOM 812 C CA . LYS A 1 103 ? -12.864 8.273 23.961 1.00 90.12 103 LYS A CA 1
ATOM 813 C C . LYS A 1 103 ? -12.896 7.072 24.903 1.00 90.12 103 LYS A C 1
ATOM 815 O O . LYS A 1 103 ? -11.848 6.483 25.151 1.00 90.12 103 LYS A O 1
ATOM 820 N N . GLU A 1 104 ? -14.081 6.656 25.339 1.00 91.50 104 GLU A N 1
ATOM 821 C CA . GLU A 1 104 ? -14.253 5.471 26.187 1.00 91.50 104 GLU A CA 1
ATOM 822 C C . GLU A 1 104 ? -13.747 4.194 25.495 1.00 91.50 104 GLU A C 1
ATOM 824 O O . GLU A 1 104 ? -12.992 3.416 26.082 1.00 91.50 104 GLU A O 1
ATOM 829 N N . ALA A 1 105 ? -14.074 4.000 24.213 1.00 92.38 105 ALA A N 1
ATOM 830 C CA . ALA A 1 105 ? -13.571 2.876 23.425 1.00 92.38 105 ALA A CA 1
ATOM 831 C C . ALA A 1 105 ? -12.036 2.896 23.307 1.00 92.38 105 ALA A C 1
ATOM 833 O O . ALA A 1 105 ? -11.387 1.851 23.410 1.00 92.38 105 ALA A O 1
ATOM 834 N N . ASN A 1 106 ? -11.431 4.079 23.165 1.00 93.31 106 ASN A N 1
ATOM 835 C CA . ASN A 1 106 ? -9.978 4.237 23.159 1.00 93.31 106 ASN A CA 1
ATOM 836 C C . ASN A 1 106 ? -9.334 3.882 24.505 1.00 93.31 106 ASN A C 1
ATOM 838 O O . ASN A 1 106 ? -8.304 3.208 24.511 1.00 93.31 106 ASN A O 1
ATOM 842 N N . GLU A 1 107 ? -9.948 4.251 25.630 1.00 94.25 107 GLU A N 1
ATOM 843 C CA . GLU A 1 107 ? -9.467 3.854 26.958 1.00 94.25 107 GLU A CA 1
ATOM 844 C C . GLU A 1 107 ? -9.520 2.333 27.154 1.00 94.25 107 GLU A C 1
ATOM 846 O O . GLU A 1 107 ? -8.587 1.731 27.695 1.00 94.25 107 GLU A O 1
ATOM 851 N N . ILE A 1 108 ? -10.589 1.681 26.686 1.00 94.25 108 ILE A N 1
ATOM 852 C CA . ILE A 1 108 ? -10.706 0.217 26.721 1.00 94.25 108 ILE A CA 1
ATOM 853 C C . ILE A 1 108 ? -9.664 -0.432 25.804 1.00 94.25 108 ILE A C 1
ATOM 855 O O . ILE A 1 108 ? -9.006 -1.392 26.213 1.00 94.25 108 ILE A O 1
ATOM 859 N N . LYS A 1 109 ? -9.445 0.111 24.601 1.00 94.62 109 LYS A N 1
ATOM 860 C CA . LYS A 1 109 ? -8.360 -0.321 23.708 1.00 94.62 109 LYS A CA 1
ATOM 861 C C . LYS A 1 109 ? -7.005 -0.204 24.402 1.00 94.62 109 LYS A C 1
ATOM 863 O O . LYS A 1 109 ? -6.193 -1.117 24.288 1.00 94.62 109 LYS A O 1
ATOM 868 N N . ASP A 1 110 ? -6.752 0.867 25.147 1.00 95.50 110 ASP A N 1
ATOM 869 C CA . ASP A 1 110 ? -5.490 1.039 25.864 1.00 95.50 110 ASP A CA 1
ATOM 870 C C . ASP A 1 110 ? -5.329 0.047 27.023 1.00 95.50 110 ASP A C 1
ATOM 872 O O . ASP A 1 110 ? -4.216 -0.426 27.266 1.00 95.50 110 ASP A O 1
ATOM 876 N N . LYS A 1 111 ? -6.421 -0.360 27.685 1.00 94.75 111 LYS A N 1
ATOM 877 C CA . LYS A 1 111 ? -6.412 -1.509 28.611 1.00 94.75 111 LYS A CA 1
ATOM 878 C C . LYS A 1 111 ? -6.066 -2.809 27.875 1.00 94.75 111 LYS A C 1
ATOM 880 O O . LYS A 1 111 ? -5.177 -3.529 28.321 1.00 94.75 111 LYS A O 1
ATOM 885 N N . GLY A 1 112 ? -6.673 -3.062 26.713 1.00 95.19 112 GLY A N 1
ATOM 886 C CA . GLY A 1 112 ? -6.322 -4.196 25.848 1.00 95.19 112 GLY A CA 1
ATOM 887 C C . GLY A 1 112 ? -4.841 -4.194 25.456 1.00 95.19 112 GLY A C 1
ATOM 888 O O . GLY A 1 112 ? -4.151 -5.196 25.622 1.00 95.19 112 GLY A O 1
ATOM 889 N N . ASN A 1 113 ? -4.304 -3.036 25.063 1.00 95.50 113 ASN A N 1
ATOM 890 C CA . ASN A 1 113 ? -2.890 -2.860 24.726 1.00 95.50 113 ASN A CA 1
ATOM 891 C C . ASN A 1 113 ? -1.958 -3.200 25.905 1.00 95.50 113 ASN A C 1
ATOM 893 O O . ASN A 1 113 ? -0.853 -3.697 25.681 1.00 95.50 113 ASN A O 1
ATOM 897 N N . LYS A 1 114 ? -2.373 -2.945 27.156 1.00 96.81 114 LYS A N 1
ATOM 898 C CA . LYS A 1 114 ? -1.616 -3.355 28.352 1.00 96.81 114 LYS A CA 1
ATOM 899 C C . LYS A 1 114 ? -1.594 -4.879 28.495 1.00 96.81 114 LYS A C 1
ATOM 901 O O . LYS A 1 114 ? -0.513 -5.429 28.666 1.00 96.81 114 LYS A O 1
ATOM 906 N N . HIS A 1 115 ? -2.732 -5.555 28.330 1.00 96.00 115 HIS A N 1
ATOM 907 C CA . HIS A 1 115 ? -2.791 -7.024 28.351 1.00 96.00 115 HIS A CA 1
ATOM 908 C C . HIS A 1 115 ? -1.954 -7.662 27.230 1.00 96.00 115 HIS A C 1
ATOM 910 O O . HIS A 1 115 ? -1.216 -8.610 27.485 1.00 96.00 115 HIS A O 1
ATOM 916 N N . VAL A 1 116 ? -1.952 -7.090 26.017 1.00 96.06 116 VAL A N 1
ATOM 917 C CA . VAL A 1 116 ? -1.076 -7.546 24.916 1.00 96.06 116 VAL A CA 1
ATOM 918 C C . VAL A 1 116 ? 0.403 -7.448 25.294 1.00 96.06 116 VAL A C 1
ATOM 920 O O . VAL A 1 116 ? 1.172 -8.358 24.988 1.00 96.06 116 VAL A O 1
ATOM 923 N N . LYS A 1 117 ? 0.812 -6.368 25.974 1.00 95.62 117 LYS A N 1
ATOM 924 C CA . LYS A 1 117 ? 2.193 -6.203 26.461 1.00 95.62 117 LYS A CA 1
ATOM 925 C C . LYS A 1 117 ? 2.556 -7.209 27.557 1.00 95.62 117 LYS A C 1
ATOM 927 O O . LYS A 1 117 ? 3.718 -7.589 27.641 1.00 95.62 117 LYS A O 1
ATOM 932 N N . LEU A 1 118 ? 1.582 -7.636 28.362 1.00 95.19 118 LEU A N 1
ATOM 933 C CA . LEU A 1 118 ? 1.746 -8.673 29.388 1.00 95.19 118 LEU A CA 1
ATOM 934 C C . LEU A 1 118 ? 1.698 -10.105 28.818 1.00 95.19 118 LEU A C 1
ATOM 936 O O . LEU A 1 118 ? 2.004 -11.049 29.535 1.00 95.19 118 LEU A O 1
ATOM 940 N N . GLY A 1 119 ? 1.343 -10.280 27.539 1.00 93.69 119 GLY A N 1
ATOM 941 C CA . GLY A 1 119 ? 1.182 -11.595 26.903 1.00 93.69 119 GLY A CA 1
ATOM 942 C C . GLY A 1 119 ? -0.175 -12.262 27.168 1.00 93.69 119 GLY A C 1
ATOM 943 O O . GLY A 1 119 ? -0.400 -13.399 26.761 1.00 93.69 119 GLY A O 1
ATOM 944 N N . GLU A 1 120 ? -1.107 -11.557 27.808 1.00 96.06 120 GLU A N 1
ATOM 945 C CA . GLU A 1 120 ? -2.449 -12.042 28.141 1.00 96.06 120 GLU A CA 1
ATOM 946 C C . GLU A 1 120 ? -3.415 -11.814 26.965 1.00 96.06 120 GLU A C 1
ATOM 948 O O . GLU A 1 120 ? -4.314 -10.971 27.006 1.00 96.06 120 GLU A O 1
ATOM 953 N N . TYR A 1 121 ? -3.220 -12.557 25.874 1.00 96.38 121 TYR A N 1
ATOM 954 C CA . TYR A 1 121 ? -3.951 -12.321 24.621 1.00 96.38 121 TYR A CA 1
ATOM 955 C C . TYR A 1 121 ? -5.464 -12.555 24.727 1.00 96.38 121 TYR A C 1
ATOM 957 O O . TYR A 1 121 ? -6.231 -11.847 24.079 1.00 96.38 121 TYR A O 1
ATOM 965 N N . GLN A 1 122 ? -5.915 -13.489 25.569 1.00 96.00 122 GLN A N 1
ATOM 966 C CA . GLN A 1 122 ? -7.344 -13.772 25.736 1.00 96.00 122 GLN A CA 1
ATOM 967 C C . GLN A 1 122 ? -8.092 -12.602 26.400 1.00 96.00 122 GLN A C 1
ATOM 969 O O . GLN A 1 122 ? -9.129 -12.169 25.902 1.00 96.00 122 GLN A O 1
ATOM 974 N N . LEU A 1 123 ? -7.522 -12.026 27.465 1.00 95.50 123 LEU A N 1
ATOM 975 C CA . LEU A 1 123 ? -8.082 -10.843 28.130 1.00 95.50 123 LEU A CA 1
ATOM 976 C C . LEU A 1 123 ? -8.041 -9.614 27.213 1.00 95.50 123 LEU A C 1
ATOM 978 O O . LEU A 1 123 ? -8.967 -8.800 27.206 1.00 95.50 123 LEU A O 1
ATOM 982 N N . ALA A 1 124 ? -6.997 -9.495 26.387 1.00 96.62 124 ALA A N 1
ATOM 983 C CA . ALA A 1 124 ? -6.923 -8.449 25.375 1.00 96.62 124 ALA A CA 1
ATOM 984 C C . ALA A 1 124 ? -8.052 -8.565 24.336 1.00 96.62 124 ALA A C 1
ATOM 986 O O . ALA A 1 124 ? -8.659 -7.552 23.992 1.00 96.62 124 ALA A O 1
ATOM 987 N N . ILE A 1 125 ? -8.384 -9.778 23.876 1.00 97.06 125 ILE A N 1
ATOM 988 C CA . ILE A 1 125 ? -9.497 -10.018 22.941 1.00 97.06 125 ILE A CA 1
ATOM 989 C C . ILE A 1 125 ? -10.828 -9.564 23.541 1.00 97.06 125 ILE A C 1
ATOM 991 O O . ILE A 1 125 ? -11.606 -8.893 22.860 1.00 97.06 125 ILE A O 1
ATOM 995 N N . GLU A 1 126 ? -11.085 -9.874 24.811 1.00 96.75 126 GLU A N 1
ATOM 996 C CA . GLU A 1 126 ? -12.296 -9.422 25.503 1.00 96.75 126 GLU A CA 1
ATOM 997 C C . GLU A 1 126 ? -12.353 -7.894 25.606 1.00 96.75 126 GLU A C 1
ATOM 999 O O . GLU A 1 126 ? -13.399 -7.292 25.354 1.00 96.75 126 GLU A O 1
ATOM 1004 N N . ALA A 1 127 ? -11.228 -7.250 25.929 1.00 96.19 127 ALA A N 1
ATOM 1005 C CA . ALA A 1 127 ? -11.135 -5.795 25.979 1.00 96.19 127 ALA A CA 1
ATOM 1006 C C . ALA A 1 127 ? -11.390 -5.161 24.601 1.00 96.19 127 ALA A C 1
ATOM 1008 O O . ALA A 1 127 ? -12.222 -4.263 24.487 1.00 96.19 127 ALA A O 1
ATOM 1009 N N . TYR A 1 128 ? -10.751 -5.649 23.534 1.00 96.94 128 TYR A N 1
ATOM 1010 C CA . TYR A 1 128 ? -10.997 -5.127 22.186 1.00 96.94 128 TYR A CA 1
ATOM 1011 C C . TYR A 1 128 ? -12.421 -5.397 21.708 1.00 96.94 128 TYR A C 1
ATOM 1013 O O . TYR A 1 128 ? -13.013 -4.534 21.077 1.00 96.94 128 TYR A O 1
ATOM 1021 N N . THR A 1 129 ? -13.013 -6.538 22.060 1.00 96.88 129 THR A N 1
ATOM 1022 C CA . THR A 1 129 ? -14.416 -6.834 21.733 1.00 96.88 129 THR A CA 1
ATOM 1023 C C . THR A 1 129 ? -15.365 -5.860 22.430 1.00 96.88 129 THR A C 1
ATOM 1025 O O . THR A 1 129 ? -16.293 -5.358 21.803 1.00 96.88 129 THR A O 1
ATOM 1028 N N . LYS A 1 130 ? -15.094 -5.498 23.693 1.00 95.75 130 LYS A N 1
ATOM 1029 C CA . LYS A 1 130 ? -15.828 -4.424 24.384 1.00 95.75 130 LYS A CA 1
ATOM 1030 C C . LYS A 1 130 ? -15.660 -3.074 23.679 1.00 95.75 130 LYS A C 1
ATOM 1032 O O . LYS A 1 130 ? -16.646 -2.367 23.520 1.00 95.75 130 LYS A O 1
ATOM 1037 N N . ALA A 1 131 ? -14.452 -2.734 23.221 1.00 94.50 131 ALA A N 1
ATOM 1038 C CA . ALA A 1 131 ? -14.212 -1.499 22.467 1.00 94.50 131 ALA A CA 1
ATOM 1039 C C . ALA A 1 131 ? -14.968 -1.476 21.123 1.00 94.50 131 ALA A C 1
ATOM 1041 O O . ALA A 1 131 ? -15.594 -0.472 20.801 1.00 94.50 131 ALA A O 1
ATOM 1042 N N . ILE A 1 132 ? -14.979 -2.594 20.389 1.00 94.81 132 ILE A N 1
ATOM 1043 C CA . ILE A 1 132 ? -15.715 -2.754 19.123 1.00 94.81 132 ILE A CA 1
ATOM 1044 C C . ILE A 1 132 ? -17.225 -2.608 19.344 1.00 94.81 132 ILE A C 1
ATOM 1046 O O . ILE A 1 132 ? -17.889 -1.919 18.576 1.00 94.81 132 ILE A O 1
ATOM 1050 N N . ASN A 1 133 ? -17.765 -3.197 20.416 1.00 93.94 133 ASN A N 1
ATOM 1051 C CA . ASN A 1 133 ? -19.188 -3.080 20.747 1.00 93.94 133 ASN A CA 1
ATOM 1052 C C . ASN A 1 133 ? -19.601 -1.638 21.083 1.00 93.94 133 ASN A C 1
ATOM 1054 O O . ASN A 1 133 ? -20.739 -1.258 20.821 1.00 93.94 133 ASN A O 1
ATOM 1058 N N . LEU A 1 134 ? -18.700 -0.838 21.665 1.00 92.12 134 LEU A N 1
ATOM 1059 C CA . LEU A 1 134 ? -18.952 0.582 21.930 1.00 92.12 134 LEU A CA 1
ATOM 1060 C C . LEU A 1 134 ? -18.812 1.446 20.675 1.00 92.12 134 LEU A C 1
ATOM 1062 O O . LEU A 1 134 ? -19.581 2.389 20.490 1.00 92.12 134 LEU A O 1
ATOM 1066 N N . TYR A 1 135 ? -17.818 1.153 19.835 1.00 90.12 135 TYR A N 1
ATOM 1067 C CA . TYR A 1 135 ? -17.541 1.914 18.624 1.00 90.12 135 TYR A CA 1
ATOM 1068 C C . TYR A 1 135 ? -17.022 0.999 17.497 1.00 90.12 135 TYR A C 1
ATOM 1070 O O . TYR A 1 135 ? -15.817 0.752 17.398 1.00 90.12 135 TYR A O 1
ATOM 1078 N N . PRO A 1 136 ? -17.910 0.514 16.610 1.00 89.94 136 PRO A N 1
ATOM 1079 C CA . PRO A 1 136 ? -17.548 -0.442 15.562 1.00 89.94 136 PRO A CA 1
ATOM 1080 C C . PRO A 1 136 ? -16.928 0.204 14.314 1.00 89.94 136 PRO A C 1
ATOM 1082 O O . PRO A 1 136 ? -16.565 -0.504 13.384 1.00 89.94 136 PRO A O 1
ATOM 1085 N N . ALA A 1 137 ? -16.814 1.533 14.254 1.00 89.75 137 ALA A N 1
ATOM 1086 C CA . ALA A 1 137 ? -16.353 2.238 13.055 1.00 89.75 137 ALA A CA 1
ATOM 1087 C C . ALA A 1 137 ? -14.825 2.443 12.987 1.00 89.75 137 ALA A C 1
ATOM 1089 O O . ALA A 1 137 ? -14.334 2.978 11.997 1.00 89.75 137 ALA A O 1
ATOM 1090 N N . ASP A 1 138 ? -14.062 2.047 14.013 1.00 91.00 138 ASP A N 1
ATOM 1091 C CA . ASP A 1 138 ? -12.599 2.192 14.028 1.00 91.00 138 ASP A CA 1
ATOM 1092 C C . ASP A 1 138 ? -11.894 0.873 13.660 1.00 91.00 138 ASP A C 1
ATOM 1094 O O . ASP A 1 138 ? -11.924 -0.113 14.407 1.00 91.00 138 ASP A O 1
ATOM 1098 N N . ALA A 1 139 ? -11.196 0.875 12.521 1.00 93.69 139 ALA A N 1
ATOM 1099 C CA . ALA A 1 139 ? -10.411 -0.252 12.017 1.00 93.69 139 ALA A CA 1
ATOM 1100 C C . ALA A 1 139 ? -9.282 -0.690 12.972 1.00 93.69 139 ALA A C 1
ATOM 1102 O O . ALA A 1 139 ? -8.833 -1.844 12.937 1.00 93.69 139 ALA A O 1
ATOM 1103 N N . ILE A 1 140 ? -8.804 0.205 13.845 1.00 94.56 140 ILE A N 1
ATOM 1104 C CA . ILE A 1 140 ? -7.697 -0.068 14.769 1.00 94.56 140 ILE A CA 1
ATOM 1105 C C . ILE A 1 140 ? -8.085 -1.144 15.786 1.00 94.56 140 ILE A C 1
ATOM 1107 O O . ILE A 1 140 ? -7.240 -1.976 16.141 1.00 94.56 140 ILE A O 1
ATOM 1111 N N . PHE A 1 141 ? -9.338 -1.163 16.251 1.00 95.06 141 PHE A N 1
ATOM 1112 C CA . PHE A 1 141 ? -9.785 -2.144 17.243 1.00 95.06 141 PHE A CA 1
ATOM 1113 C C . PHE A 1 141 ? -9.769 -3.564 16.673 1.00 95.06 141 PHE A C 1
ATOM 1115 O O . PHE A 1 141 ? -9.169 -4.453 17.282 1.00 95.06 141 PHE A O 1
ATOM 1122 N N . PHE A 1 142 ? -10.324 -3.751 15.473 1.00 97.06 142 PHE A N 1
ATOM 1123 C CA . PHE A 1 142 ? -10.277 -5.020 14.741 1.00 97.06 142 PHE A CA 1
ATOM 1124 C C . PHE A 1 142 ? -8.842 -5.438 14.448 1.00 97.06 142 PHE A C 1
ATOM 1126 O O . PHE A 1 142 ? -8.439 -6.556 14.757 1.00 97.06 142 PHE A O 1
ATOM 1133 N N . THR A 1 143 ? -8.021 -4.503 13.960 1.00 96.69 143 THR A N 1
ATOM 1134 C CA . THR A 1 143 ? -6.611 -4.773 13.677 1.00 96.69 143 THR A CA 1
ATOM 1135 C C . THR A 1 143 ? -5.913 -5.308 14.930 1.00 96.69 143 THR A C 1
ATOM 1137 O O . THR A 1 143 ? -5.241 -6.338 14.865 1.00 96.69 143 THR A O 1
ATOM 1140 N N . ASN A 1 144 ? -6.069 -4.659 16.089 1.00 96.25 144 ASN A N 1
ATOM 1141 C CA . ASN A 1 144 ? -5.440 -5.075 17.350 1.00 96.25 144 ASN A CA 1
ATOM 1142 C C . ASN A 1 144 ? -5.971 -6.398 17.910 1.00 96.25 144 ASN A C 1
ATOM 1144 O O . ASN A 1 144 ? -5.177 -7.178 18.442 1.00 96.25 144 ASN A O 1
ATOM 1148 N N . ARG A 1 145 ? -7.262 -6.691 17.737 1.00 97.19 145 ARG A N 1
ATOM 1149 C CA . ARG A 1 145 ? -7.824 -8.001 18.082 1.00 97.19 145 ARG A CA 1
ATOM 1150 C C . ARG A 1 145 ? -7.261 -9.108 17.183 1.00 97.19 145 ARG A C 1
ATOM 1152 O O . ARG A 1 145 ? -6.798 -10.117 17.713 1.00 97.19 145 ARG A O 1
ATOM 1159 N N . ALA A 1 146 ? -7.116 -8.856 15.879 1.00 97.31 146 ALA A N 1
ATOM 1160 C CA . ALA A 1 146 ? -6.479 -9.778 14.935 1.00 97.31 146 ALA A CA 1
ATOM 1161 C C . ALA A 1 146 ? -5.038 -10.149 15.336 1.00 97.31 146 ALA A C 1
ATOM 1163 O O . ALA A 1 146 ? -4.628 -11.297 15.204 1.00 97.31 146 ALA A O 1
ATOM 1164 N N . LEU A 1 147 ? -4.261 -9.217 15.909 1.00 97.12 147 LEU A N 1
ATOM 1165 C CA . LEU A 1 147 ? -2.929 -9.542 16.446 1.00 97.12 147 LEU A CA 1
ATOM 1166 C C . LEU A 1 147 ? -2.993 -10.582 17.566 1.00 97.12 147 LEU A C 1
ATOM 1168 O O . LEU A 1 147 ? -2.123 -11.446 17.647 1.00 97.12 147 LEU A O 1
ATOM 1172 N N . CYS A 1 148 ? -3.989 -10.477 18.441 1.00 97.44 148 CYS A N 1
ATOM 1173 C CA . CYS A 1 148 ? -4.162 -11.418 19.540 1.00 97.44 148 CYS A CA 1
ATOM 1174 C C . CYS A 1 148 ? -4.537 -12.801 19.003 1.00 97.44 148 CYS A C 1
ATOM 1176 O O . CYS A 1 148 ? -3.950 -13.790 19.433 1.00 97.44 148 CYS A O 1
ATOM 1178 N N . TYR A 1 149 ? -5.429 -12.866 18.010 1.00 97.81 149 TYR A N 1
ATOM 1179 C CA . TYR A 1 149 ? -5.763 -14.115 17.324 1.00 97.81 149 TYR A CA 1
ATOM 1180 C C . TYR A 1 149 ? -4.557 -14.739 16.619 1.00 97.81 149 TYR A C 1
ATOM 1182 O O . TYR A 1 149 ? -4.303 -15.928 16.796 1.00 97.81 149 TYR A O 1
ATOM 1190 N N . LEU A 1 150 ? -3.738 -13.934 15.935 1.00 96.38 150 LEU A N 1
ATOM 1191 C CA . LEU A 1 150 ? -2.490 -14.393 15.321 1.00 96.38 150 LEU A CA 1
ATOM 1192 C C . LEU A 1 150 ? -1.534 -15.014 16.356 1.00 96.38 150 LEU A C 1
ATOM 1194 O O . LEU A 1 150 ? -0.888 -16.021 16.081 1.00 96.38 150 LEU A O 1
ATOM 1198 N N . LYS A 1 151 ? -1.435 -14.421 17.555 1.00 96.19 151 LYS A N 1
ATOM 1199 C CA . LYS A 1 151 ? -0.582 -14.925 18.646 1.00 96.19 151 LYS A CA 1
ATOM 1200 C C . LYS A 1 151 ? -1.128 -16.179 19.326 1.00 96.19 151 LYS A C 1
ATOM 1202 O O . LYS A 1 151 ? -0.338 -16.932 19.881 1.00 96.19 151 LYS A O 1
ATOM 1207 N N . LEU A 1 152 ? -2.438 -16.396 19.268 1.00 96.12 152 LEU A N 1
ATOM 1208 C CA . LEU A 1 152 ? -3.104 -17.606 19.750 1.00 96.12 152 LEU A CA 1
ATOM 1209 C C . LEU A 1 152 ? -3.247 -18.687 18.664 1.00 96.12 152 LEU A C 1
ATOM 1211 O O . LEU A 1 152 ? -3.928 -19.677 18.905 1.00 96.12 152 LEU A O 1
ATOM 1215 N N . GLU A 1 153 ? -2.644 -18.493 17.484 1.00 95.38 153 GLU A N 1
ATOM 1216 C CA . GLU A 1 153 ? -2.728 -19.409 16.330 1.00 95.38 153 GLU A CA 1
ATOM 1217 C C . GLU A 1 153 ? -4.166 -19.638 15.820 1.00 95.38 153 GLU A C 1
ATOM 1219 O O . GLU A 1 153 ? -4.478 -20.630 15.164 1.00 95.38 153 GLU A O 1
ATOM 1224 N N . ARG A 1 154 ? -5.059 -18.681 16.089 1.00 96.88 154 ARG A N 1
ATOM 1225 C CA . ARG A 1 154 ? -6.449 -18.659 15.619 1.00 96.88 154 ARG A CA 1
ATOM 1226 C C . ARG A 1 154 ? -6.519 -17.891 14.300 1.00 96.88 154 ARG A C 1
ATOM 1228 O O . ARG A 1 154 ? -6.882 -16.718 14.259 1.00 96.88 154 ARG A O 1
ATOM 1235 N N . TYR A 1 155 ? -6.063 -18.527 13.223 1.00 96.88 155 TYR A N 1
ATOM 1236 C CA . TYR A 1 155 ? -5.829 -17.839 11.948 1.00 96.88 155 TYR A CA 1
ATOM 1237 C C . TYR A 1 155 ? -7.108 -17.426 11.214 1.00 96.88 155 TYR A C 1
ATOM 1239 O O . TYR A 1 155 ? -7.129 -16.338 10.646 1.00 96.88 155 TYR A O 1
ATOM 1247 N N . ASP A 1 156 ? -8.168 -18.233 11.262 1.00 96.00 156 ASP A N 1
ATOM 1248 C CA . ASP A 1 156 ? -9.417 -17.938 10.544 1.00 96.00 156 ASP A CA 1
ATOM 1249 C C . ASP A 1 156 ? -10.088 -16.664 11.088 1.00 96.00 156 ASP A C 1
ATOM 1251 O O . ASP A 1 156 ? -10.376 -15.734 10.340 1.00 96.00 156 ASP A O 1
ATOM 1255 N N . GLU A 1 157 ? -10.204 -16.544 12.412 1.00 96.81 157 GLU A N 1
ATOM 1256 C CA . GLU A 1 157 ? -10.767 -15.351 13.069 1.00 96.81 157 GLU A CA 1
ATOM 1257 C C . GLU A 1 157 ? -9.860 -14.121 12.916 1.00 96.81 157 GLU A C 1
ATOM 1259 O O . GLU A 1 157 ? -10.334 -12.985 12.871 1.00 96.81 157 GLU A O 1
ATOM 1264 N N . CYS A 1 158 ? -8.542 -14.327 12.803 1.00 97.62 158 CYS A N 1
ATOM 1265 C CA . CYS A 1 158 ? -7.615 -13.254 12.451 1.00 97.62 158 CYS A CA 1
ATOM 1266 C C . CYS A 1 158 ? -7.900 -12.711 11.044 1.00 97.62 158 CYS A C 1
ATOM 1268 O O . CYS A 1 158 ? -7.824 -11.499 10.845 1.00 97.62 158 CYS A O 1
ATOM 1270 N N . ILE A 1 159 ? -8.191 -13.584 10.076 1.00 97.44 159 ILE A N 1
ATOM 1271 C CA . ILE A 1 159 ? -8.503 -13.184 8.700 1.00 97.44 159 ILE A CA 1
ATOM 1272 C C . ILE A 1 159 ? -9.817 -12.407 8.675 1.00 97.44 159 ILE A C 1
ATOM 1274 O O . ILE A 1 159 ? -9.837 -11.307 8.131 1.00 97.44 159 ILE A O 1
ATOM 1278 N N . GLU A 1 160 ? -10.858 -12.904 9.348 1.00 97.12 160 GLU A N 1
ATOM 1279 C CA . GLU A 1 160 ? -12.148 -12.212 9.449 1.00 97.12 160 GLU A CA 1
ATOM 1280 C C . GLU A 1 160 ? -11.998 -10.799 10.032 1.00 97.12 160 GLU A C 1
ATOM 1282 O O . GLU A 1 160 ? -12.496 -9.832 9.452 1.00 97.12 160 GLU A O 1
ATOM 1287 N N . ASP A 1 161 ? -11.271 -10.635 11.141 1.00 97.12 161 ASP A N 1
ATOM 1288 C CA . ASP A 1 161 ? -11.037 -9.312 11.733 1.00 97.12 161 ASP A CA 1
ATOM 1289 C C . ASP A 1 161 ? -10.225 -8.393 10.813 1.00 97.12 161 ASP A C 1
ATOM 1291 O O . ASP A 1 161 ? -10.472 -7.185 10.754 1.00 97.12 161 ASP A O 1
ATOM 1295 N N . CYS A 1 162 ? -9.247 -8.940 10.089 1.00 97.44 162 CYS A N 1
ATOM 1296 C CA . CYS A 1 162 ? -8.492 -8.170 9.112 1.00 97.44 162 CYS A CA 1
ATOM 1297 C C . CYS A 1 162 ? -9.359 -7.739 7.922 1.00 97.44 162 CYS A C 1
ATOM 1299 O O . CYS A 1 162 ? -9.213 -6.604 7.474 1.00 97.44 162 CYS A O 1
ATOM 1301 N N . ASP A 1 163 ? -10.270 -8.588 7.447 1.00 97.19 163 ASP A N 1
ATOM 1302 C CA . ASP A 1 163 ? -11.206 -8.261 6.368 1.00 97.19 163 ASP A CA 1
ATOM 1303 C C . ASP A 1 163 ? -12.147 -7.123 6.777 1.00 97.19 163 ASP A C 1
ATOM 1305 O O . ASP A 1 163 ? -12.318 -6.162 6.025 1.00 97.19 163 ASP A O 1
ATOM 1309 N N . HIS A 1 164 ? -12.679 -7.170 8.003 1.00 96.12 164 HIS A N 1
ATOM 1310 C CA . HIS A 1 164 ? -13.483 -6.079 8.559 1.00 96.12 164 HIS A CA 1
ATOM 1311 C C . HIS A 1 164 ? -12.669 -4.786 8.698 1.00 96.12 164 HIS A C 1
ATOM 1313 O O . HIS A 1 164 ? -13.140 -3.716 8.315 1.00 96.12 164 HIS A O 1
ATOM 1319 N N . ALA A 1 165 ? -11.431 -4.870 9.199 1.00 96.31 165 ALA A N 1
ATOM 1320 C CA . ALA A 1 165 ? -10.554 -3.708 9.323 1.00 96.31 165 ALA A CA 1
ATOM 1321 C C . ALA A 1 165 ? -10.250 -3.065 7.962 1.00 96.31 165 ALA A C 1
ATOM 1323 O O . ALA A 1 165 ? -10.268 -1.842 7.859 1.00 96.31 165 ALA A O 1
ATOM 1324 N N . ILE A 1 166 ? -10.006 -3.873 6.927 1.00 96.00 166 ILE A N 1
ATOM 1325 C CA . ILE A 1 166 ? -9.750 -3.397 5.562 1.00 96.00 166 ILE A CA 1
ATOM 1326 C C . ILE A 1 166 ? -11.014 -2.778 4.959 1.00 96.00 166 ILE A C 1
ATOM 1328 O O . ILE A 1 166 ? -10.927 -1.730 4.330 1.00 96.00 166 ILE A O 1
ATOM 1332 N N . GLY A 1 167 ? -12.190 -3.364 5.206 1.00 95.31 167 GLY A N 1
ATOM 1333 C CA . GLY A 1 167 ? -13.470 -2.791 4.779 1.00 95.31 167 GLY A CA 1
ATOM 1334 C C . GLY A 1 167 ? -13.753 -1.405 5.372 1.00 95.31 167 GLY A C 1
ATOM 1335 O O . GLY A 1 167 ? -14.419 -0.594 4.730 1.00 95.31 167 GLY A O 1
ATOM 1336 N N . LEU A 1 168 ? -13.228 -1.121 6.570 1.00 93.38 168 LEU A N 1
ATOM 1337 C CA . LEU A 1 168 ? -13.307 0.192 7.219 1.00 93.38 168 LEU A CA 1
ATOM 1338 C C . LEU A 1 168 ? -12.190 1.146 6.761 1.00 93.38 168 LEU A C 1
ATOM 1340 O O . LEU A 1 168 ? -12.459 2.311 6.474 1.00 93.38 168 LEU A O 1
ATOM 1344 N N . ASP A 1 169 ? -10.946 0.664 6.692 1.00 92.88 169 ASP A N 1
ATOM 1345 C CA . ASP A 1 169 ? -9.774 1.422 6.250 1.00 92.88 169 ASP A CA 1
ATOM 1346 C C . ASP A 1 169 ? -8.923 0.616 5.256 1.00 92.88 169 ASP A C 1
ATOM 1348 O O . ASP A 1 169 ? -8.092 -0.225 5.615 1.00 92.88 169 ASP A O 1
ATOM 1352 N N . ASN A 1 170 ? -9.068 0.959 3.976 1.00 92.62 170 ASN A N 1
ATOM 1353 C CA . ASN A 1 170 ? -8.321 0.343 2.881 1.00 92.62 170 ASN A CA 1
ATOM 1354 C C . ASN A 1 170 ? -6.811 0.638 2.915 1.00 92.62 170 ASN A C 1
ATOM 1356 O O . ASN A 1 170 ? -6.058 -0.028 2.205 1.00 92.62 170 ASN A O 1
ATOM 1360 N N . LEU A 1 171 ? -6.357 1.629 3.690 1.00 93.12 171 LEU A N 1
ATOM 1361 C CA . LEU A 1 171 ? -4.947 2.010 3.819 1.00 93.12 171 LEU A CA 1
ATOM 1362 C C . LEU A 1 171 ? -4.292 1.422 5.080 1.00 93.12 171 LEU A C 1
ATOM 1364 O O . LEU A 1 171 ? -3.119 1.695 5.357 1.00 93.12 171 LEU A O 1
ATOM 1368 N N . ALA A 1 172 ? -5.000 0.565 5.822 1.00 92.50 172 ALA A N 1
ATOM 1369 C CA . ALA A 1 172 ? -4.506 -0.067 7.038 1.00 92.50 172 ALA A CA 1
ATOM 1370 C C . ALA A 1 172 ? -3.416 -1.123 6.758 1.00 92.50 172 ALA A C 1
ATOM 1372 O O . ALA A 1 172 ? -3.653 -2.332 6.788 1.00 92.50 172 ALA A O 1
ATOM 1373 N N . VAL A 1 173 ? -2.165 -0.682 6.574 1.00 94.88 173 VAL A N 1
ATOM 1374 C CA . VAL A 1 173 ? -0.992 -1.546 6.301 1.00 94.88 173 VAL A CA 1
ATOM 1375 C C . VAL A 1 173 ? -0.858 -2.701 7.303 1.00 94.88 173 VAL A C 1
ATOM 1377 O O . VAL A 1 173 ? -0.530 -3.830 6.939 1.00 94.88 173 VAL A O 1
ATOM 1380 N N . LYS A 1 174 ? -1.138 -2.435 8.586 1.00 94.81 174 LYS A N 1
ATOM 1381 C CA . LYS A 1 174 ? -1.053 -3.441 9.657 1.00 94.81 174 LYS A CA 1
ATOM 1382 C C . LYS A 1 174 ? -2.093 -4.553 9.510 1.00 94.81 174 LYS A C 1
ATOM 1384 O O . LYS A 1 174 ? -1.790 -5.675 9.907 1.00 94.81 174 LYS A O 1
ATOM 1389 N N . ALA A 1 175 ? -3.279 -4.259 8.974 1.00 96.38 175 ALA A N 1
ATOM 1390 C CA . ALA A 1 175 ? -4.317 -5.259 8.747 1.00 96.38 175 ALA A CA 1
ATOM 1391 C C . ALA A 1 175 ? -3.882 -6.229 7.639 1.00 96.38 175 ALA A C 1
ATOM 1393 O O . ALA A 1 175 ? -3.808 -7.430 7.890 1.00 96.38 175 ALA A O 1
ATOM 1394 N N . TYR A 1 176 ? -3.440 -5.714 6.485 1.00 96.69 176 TYR A N 1
ATOM 1395 C CA . TYR A 1 176 ? -2.898 -6.549 5.403 1.00 96.69 176 TYR A CA 1
ATOM 1396 C C . TYR A 1 176 ? -1.708 -7.401 5.852 1.00 96.69 176 TYR A C 1
ATOM 1398 O O . TYR A 1 176 ? -1.629 -8.582 5.532 1.00 96.69 176 TYR A O 1
ATOM 1406 N N . TYR A 1 177 ? -0.785 -6.838 6.636 1.00 95.56 177 TYR A N 1
ATOM 1407 C CA . TYR A 1 177 ? 0.374 -7.589 7.123 1.00 95.56 177 TYR A CA 1
ATOM 1408 C C . TYR A 1 177 ? -0.009 -8.728 8.083 1.00 95.56 177 TYR A C 1
ATOM 1410 O O . TYR A 1 177 ? 0.598 -9.801 8.059 1.00 95.56 177 TYR A O 1
ATOM 1418 N N . ARG A 1 178 ? -1.023 -8.520 8.932 1.00 96.12 178 ARG A N 1
ATOM 1419 C CA . ARG A 1 178 ? -1.531 -9.551 9.853 1.00 96.12 178 ARG A CA 1
ATOM 1420 C C . ARG A 1 178 ? -2.281 -10.643 9.088 1.00 96.12 178 ARG A C 1
ATOM 1422 O O . ARG A 1 178 ? -1.986 -11.814 9.316 1.00 96.12 178 ARG A O 1
ATOM 1429 N N . ARG A 1 179 ? -3.126 -10.275 8.118 1.00 97.12 179 ARG A N 1
ATOM 1430 C CA . ARG A 1 179 ? -3.825 -11.218 7.227 1.00 97.12 179 ARG A CA 1
ATOM 1431 C C . ARG A 1 179 ? -2.857 -12.059 6.394 1.00 97.12 179 ARG A C 1
ATOM 1433 O O . ARG A 1 179 ? -2.947 -13.282 6.408 1.00 97.12 179 ARG A O 1
ATOM 1440 N N . MET A 1 180 ? -1.840 -11.426 5.803 1.00 95.94 180 MET A N 1
ATOM 1441 C CA . MET A 1 180 ? -0.733 -12.105 5.117 1.00 95.94 180 MET A CA 1
ATOM 1442 C C . MET A 1 180 ? -0.066 -13.144 6.026 1.00 95.94 180 MET A C 1
ATOM 1444 O O . MET A 1 180 ? 0.175 -14.271 5.606 1.00 95.94 180 MET A O 1
ATOM 1448 N N . SER A 1 181 ? 0.236 -12.766 7.271 1.00 95.50 181 SER A N 1
ATOM 1449 C CA . SER A 1 181 ? 0.905 -13.648 8.236 1.00 95.50 181 SER A CA 1
ATOM 1450 C C . SER A 1 181 ? 0.023 -14.839 8.639 1.00 95.50 181 SER A C 1
ATOM 1452 O O . SER A 1 181 ? 0.527 -15.950 8.819 1.00 95.50 181 SER A O 1
ATOM 1454 N N . ALA A 1 182 ? -1.293 -14.629 8.750 1.00 96.88 182 ALA A N 1
ATOM 1455 C CA . ALA A 1 182 ? -2.267 -15.692 8.988 1.00 96.88 182 ALA A CA 1
ATOM 1456 C C . ALA A 1 182 ? -2.356 -16.651 7.786 1.00 96.88 182 ALA A C 1
ATOM 1458 O O . ALA A 1 182 ? -2.207 -17.860 7.958 1.00 96.88 182 ALA A O 1
ATOM 1459 N N . HIS A 1 183 ? -2.476 -16.127 6.561 1.00 96.06 183 HIS A N 1
ATOM 1460 C CA . HIS A 1 183 ? -2.454 -16.931 5.334 1.00 96.06 183 HIS A CA 1
ATOM 1461 C C . HIS A 1 183 ? -1.150 -17.714 5.161 1.00 96.06 183 HIS A C 1
ATOM 1463 O O . HIS A 1 183 ? -1.174 -18.877 4.763 1.00 96.06 183 HIS A O 1
ATOM 1469 N N . GLU A 1 184 ? -0.012 -17.108 5.503 1.00 93.69 184 GLU A N 1
ATOM 1470 C CA . GLU A 1 184 ? 1.287 -17.773 5.468 1.00 93.69 184 GLU A CA 1
ATOM 1471 C C . GLU A 1 184 ? 1.345 -18.967 6.438 1.00 93.69 184 GLU A C 1
ATOM 1473 O O . GLU A 1 184 ? 1.951 -19.991 6.111 1.00 93.69 184 GLU A O 1
ATOM 1478 N N . SER A 1 185 ? 0.705 -18.844 7.604 1.00 93.25 185 SER A N 1
ATOM 1479 C CA . SER A 1 185 ? 0.637 -19.903 8.618 1.00 93.25 185 SER A CA 1
ATOM 1480 C C . SER A 1 185 ? -0.333 -21.024 8.226 1.00 93.25 185 SER A C 1
ATOM 1482 O O . SER A 1 185 ? -0.064 -22.188 8.507 1.00 93.25 185 SER A O 1
ATOM 1484 N N . LEU A 1 186 ? -1.411 -20.693 7.506 1.00 93.38 186 LEU A N 1
ATOM 1485 C CA . LEU A 1 186 ? -2.346 -21.664 6.922 1.00 93.38 186 LEU A CA 1
ATOM 1486 C C . LEU A 1 186 ? -1.801 -22.364 5.663 1.00 93.38 186 LEU A C 1
ATOM 1488 O O . LEU A 1 186 ? -2.365 -23.357 5.216 1.00 93.38 186 LEU A O 1
ATOM 1492 N N . GLY A 1 187 ? -0.707 -21.863 5.079 1.00 89.94 187 GLY A N 1
ATOM 1493 C CA . GLY A 1 187 ? -0.135 -22.384 3.832 1.00 89.94 187 GLY A CA 1
ATOM 1494 C C . GLY A 1 187 ? -0.760 -21.809 2.554 1.00 89.94 187 GLY A C 1
ATOM 1495 O O . GLY A 1 187 ? -0.372 -22.204 1.452 1.00 89.94 187 GLY A O 1
ATOM 1496 N N . ASN A 1 188 ? -1.655 -20.824 2.674 1.00 92.88 188 ASN A N 1
ATOM 1497 C CA . ASN A 1 188 ? -2.296 -20.125 1.558 1.00 92.88 188 ASN A CA 1
ATOM 1498 C C . ASN A 1 188 ? -1.340 -19.081 0.952 1.00 92.88 188 ASN A C 1
ATOM 1500 O O . ASN A 1 188 ? -1.549 -17.871 1.036 1.00 92.88 188 ASN A O 1
ATOM 1504 N N . ASN A 1 189 ? -0.254 -19.556 0.335 1.00 91.31 189 ASN A N 1
ATOM 1505 C CA . ASN A 1 189 ? 0.833 -18.706 -0.165 1.00 91.31 189 ASN A CA 1
ATOM 1506 C C . ASN A 1 189 ? 0.381 -17.715 -1.259 1.00 91.31 189 ASN A C 1
ATOM 1508 O O . ASN A 1 189 ? 0.961 -16.639 -1.375 1.00 91.31 189 ASN A O 1
ATOM 1512 N N . MET A 1 190 ? -0.647 -18.049 -2.049 1.00 90.75 190 MET A N 1
ATOM 1513 C CA . MET A 1 190 ? -1.164 -17.164 -3.104 1.00 90.75 190 MET A CA 1
ATOM 1514 C C . MET A 1 190 ? -1.881 -15.936 -2.537 1.00 90.75 190 MET A C 1
ATOM 1516 O O . MET A 1 190 ? -1.650 -14.825 -3.011 1.00 90.75 190 MET A O 1
ATOM 1520 N N . ASP A 1 191 ? -2.717 -16.108 -1.514 1.00 93.06 191 ASP A N 1
ATOM 1521 C CA . ASP A 1 191 ? -3.419 -14.985 -0.884 1.00 93.06 191 ASP A CA 1
ATOM 1522 C C . ASP A 1 191 ? -2.465 -14.151 -0.025 1.00 93.06 191 ASP A C 1
ATOM 1524 O O . ASP A 1 191 ? -2.488 -12.922 -0.090 1.00 93.06 191 ASP A O 1
ATOM 1528 N N . ALA A 1 192 ? -1.509 -14.804 0.647 1.00 94.38 192 ALA A N 1
ATOM 1529 C CA . ALA A 1 192 ? -0.412 -14.108 1.312 1.00 94.38 192 ALA A CA 1
ATOM 1530 C C . ALA A 1 192 ? 0.399 -13.235 0.331 1.00 94.38 192 ALA A C 1
ATOM 1532 O O . ALA A 1 192 ? 0.774 -12.112 0.668 1.00 94.38 192 ALA A O 1
ATOM 1533 N N . LEU A 1 193 ? 0.644 -13.705 -0.900 1.00 94.12 193 LEU A N 1
ATOM 1534 C CA . LEU A 1 193 ? 1.335 -12.917 -1.924 1.00 94.12 193 LEU A CA 1
ATOM 1535 C C . LEU A 1 193 ? 0.540 -11.656 -2.300 1.00 94.12 193 LEU A C 1
ATOM 1537 O O . LEU A 1 193 ? 1.123 -10.572 -2.354 1.00 94.12 193 LEU A O 1
ATOM 1541 N N . LYS A 1 194 ? -0.780 -11.772 -2.508 1.00 94.56 194 LYS A N 1
ATOM 1542 C CA . LYS A 1 194 ? -1.659 -10.625 -2.813 1.00 94.56 194 LYS A CA 1
ATOM 1543 C C . LYS A 1 194 ? -1.591 -9.569 -1.710 1.00 94.56 194 LYS A C 1
ATOM 1545 O O . LYS A 1 194 ? -1.363 -8.389 -1.992 1.00 94.56 194 LYS A O 1
ATOM 1550 N N . ASP A 1 195 ? -1.700 -9.988 -0.454 1.00 95.00 195 ASP A N 1
ATOM 1551 C CA . ASP A 1 195 ? -1.620 -9.076 0.688 1.00 95.00 195 ASP A CA 1
ATOM 1552 C C . ASP A 1 195 ? -0.244 -8.421 0.800 1.00 95.00 195 ASP A C 1
ATOM 1554 O O . ASP A 1 195 ? -0.141 -7.215 1.027 1.00 95.00 195 ASP A O 1
ATOM 1558 N N . CYS A 1 196 ? 0.823 -9.179 0.552 1.00 94.25 196 CYS A N 1
ATOM 1559 C CA . CYS A 1 196 ? 2.182 -8.655 0.564 1.00 94.25 196 CYS A CA 1
ATOM 1560 C C . CYS A 1 196 ? 2.403 -7.581 -0.515 1.00 94.25 196 CYS A C 1
ATOM 1562 O O . CYS A 1 196 ? 2.985 -6.528 -0.246 1.00 94.25 196 CYS A O 1
ATOM 1564 N N . THR A 1 197 ? 1.886 -7.806 -1.728 1.00 94.44 197 THR A N 1
ATOM 1565 C CA . THR A 1 197 ? 1.934 -6.801 -2.803 1.00 94.44 197 THR A CA 1
ATOM 1566 C C . THR A 1 197 ? 1.120 -5.553 -2.466 1.00 94.44 197 THR A C 1
ATOM 1568 O O . THR A 1 197 ? 1.566 -4.440 -2.745 1.00 94.44 197 THR A O 1
ATOM 1571 N N . SER A 1 198 ? -0.022 -5.715 -1.792 1.00 94.25 198 SER A N 1
ATOM 1572 C CA . SER A 1 198 ? -0.851 -4.600 -1.322 1.00 94.25 198 SER A CA 1
ATOM 1573 C C . SER A 1 198 ? -0.108 -3.767 -0.272 1.00 94.25 198 SER A C 1
ATOM 1575 O O . SER A 1 198 ? -0.033 -2.546 -0.394 1.00 94.25 198 SER A O 1
ATOM 1577 N N . VAL A 1 199 ? 0.557 -4.418 0.691 1.00 94.94 199 VAL A N 1
ATOM 1578 C CA . VAL A 1 199 ? 1.420 -3.748 1.680 1.00 94.94 199 VAL A CA 1
ATOM 1579 C C . VAL A 1 199 ? 2.530 -2.948 1.003 1.00 94.94 199 VAL A C 1
ATOM 1581 O O . VAL A 1 199 ? 2.738 -1.797 1.365 1.00 94.94 199 VAL A O 1
ATOM 1584 N N . LEU A 1 200 ? 3.223 -3.519 0.014 1.00 93.81 200 LEU A N 1
ATOM 1585 C CA . LEU A 1 200 ? 4.306 -2.827 -0.697 1.00 93.81 200 LEU A CA 1
ATOM 1586 C C . LEU A 1 200 ? 3.814 -1.700 -1.610 1.00 93.81 200 LEU A C 1
ATOM 1588 O O . LEU A 1 200 ? 4.577 -0.784 -1.908 1.00 93.81 200 LEU A O 1
ATOM 1592 N N . THR A 1 201 ? 2.555 -1.759 -2.044 1.00 94.06 201 THR A N 1
ATOM 1593 C CA . THR A 1 201 ? 1.917 -0.677 -2.801 1.00 94.06 201 THR A CA 1
ATOM 1594 C C . THR A 1 201 ? 1.627 0.519 -1.893 1.00 94.06 201 THR A C 1
ATOM 1596 O O . THR A 1 201 ? 1.846 1.656 -2.303 1.00 94.06 201 THR A O 1
ATOM 1599 N N . ILE A 1 202 ? 1.177 0.273 -0.656 1.00 93.00 202 ILE A N 1
ATOM 1600 C CA . ILE A 1 202 ? 0.884 1.329 0.326 1.00 93.00 202 ILE A CA 1
ATOM 1601 C C . ILE A 1 202 ? 2.174 1.860 0.977 1.00 93.00 202 ILE A C 1
ATOM 1603 O O . ILE A 1 202 ? 2.352 3.070 1.099 1.00 93.00 202 ILE A O 1
ATOM 1607 N N . ASP A 1 203 ? 3.093 0.972 1.368 1.00 92.06 203 ASP A N 1
ATOM 1608 C CA . ASP A 1 203 ? 4.398 1.303 1.953 1.00 92.06 203 ASP A CA 1
ATOM 1609 C C . ASP A 1 203 ? 5.553 0.578 1.223 1.00 92.06 203 ASP A C 1
ATOM 1611 O O . ASP A 1 203 ? 5.992 -0.510 1.624 1.00 92.06 203 ASP A O 1
ATOM 1615 N N . PRO A 1 204 ? 6.124 1.205 0.175 1.00 91.69 204 PRO A N 1
ATOM 1616 C CA . PRO A 1 204 ? 7.231 0.636 -0.598 1.00 91.69 204 PRO A CA 1
ATOM 1617 C C . PRO A 1 204 ? 8.549 0.484 0.179 1.00 91.69 204 PRO A C 1
ATOM 1619 O O . PRO A 1 204 ? 9.475 -0.209 -0.274 1.00 91.69 204 PRO A O 1
ATOM 1622 N N . LYS A 1 205 ? 8.686 1.161 1.328 1.00 92.50 205 LYS A N 1
ATOM 1623 C CA . LYS A 1 205 ? 9.904 1.151 2.152 1.00 92.50 205 LYS A CA 1
ATOM 1624 C C . LYS A 1 205 ? 9.865 0.078 3.239 1.00 92.50 205 LYS A C 1
ATOM 1626 O O . LYS A 1 205 ? 10.887 -0.141 3.891 1.00 92.50 205 LYS A O 1
ATOM 1631 N N . ASN A 1 206 ? 8.754 -0.644 3.388 1.00 91.00 206 ASN A N 1
ATOM 1632 C CA . ASN A 1 206 ? 8.626 -1.700 4.381 1.00 91.00 206 ASN A CA 1
ATOM 1633 C C . ASN A 1 206 ? 9.573 -2.883 4.089 1.00 91.00 206 ASN A C 1
ATOM 1635 O O . ASN A 1 206 ? 9.355 -3.695 3.185 1.00 91.00 206 ASN A O 1
ATOM 1639 N N . GLY A 1 207 ? 10.644 -2.991 4.880 1.00 90.31 207 GLY A N 1
ATOM 1640 C CA . GLY A 1 207 ? 11.634 -4.062 4.758 1.00 90.31 207 GLY A CA 1
ATOM 1641 C C . GLY A 1 207 ? 11.110 -5.439 5.175 1.00 90.31 207 GLY A C 1
ATOM 1642 O O . GLY A 1 207 ? 11.536 -6.444 4.611 1.00 90.31 207 GLY A O 1
ATOM 1643 N N . GLU A 1 208 ? 10.174 -5.510 6.126 1.00 89.50 208 GLU A N 1
ATOM 1644 C CA . GLU A 1 208 ? 9.585 -6.783 6.560 1.00 89.50 208 GLU A CA 1
ATOM 1645 C C . GLU A 1 208 ? 8.695 -7.382 5.475 1.00 89.50 208 GLU A C 1
ATOM 1647 O O . GLU A 1 208 ? 8.787 -8.577 5.197 1.00 89.50 208 GLU A O 1
ATOM 1652 N N . ALA A 1 209 ? 7.897 -6.546 4.807 1.00 90.81 209 ALA A N 1
ATOM 1653 C CA . ALA A 1 209 ? 7.070 -6.972 3.686 1.00 90.81 209 ALA A CA 1
ATOM 1654 C C . ALA A 1 209 ? 7.924 -7.542 2.541 1.00 90.81 209 ALA A C 1
ATOM 1656 O O . ALA A 1 209 ? 7.629 -8.624 2.049 1.00 90.81 209 ALA A O 1
ATOM 1657 N N . LYS A 1 210 ? 9.050 -6.902 2.186 1.00 92.94 210 LYS A N 1
ATOM 1658 C CA . LYS A 1 210 ? 9.974 -7.434 1.161 1.00 92.94 210 LYS A CA 1
ATOM 1659 C C . LYS A 1 210 ? 10.547 -8.803 1.533 1.00 92.94 210 LYS A C 1
ATOM 1661 O O . LYS A 1 210 ? 10.577 -9.699 0.695 1.00 92.94 210 LYS A O 1
ATOM 1666 N N . ARG A 1 211 ? 10.954 -8.992 2.795 1.00 93.56 211 ARG A N 1
ATOM 1667 C CA . ARG A 1 211 ? 11.439 -10.297 3.285 1.00 93.56 211 ARG A CA 1
ATOM 1668 C C . ARG A 1 211 ? 10.346 -11.364 3.229 1.00 93.56 211 ARG A C 1
ATOM 1670 O O . ARG 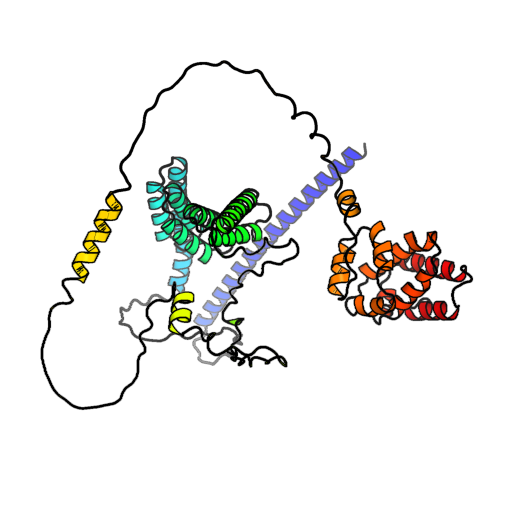A 1 211 ? 10.624 -12.502 2.861 1.00 93.56 211 ARG A O 1
ATOM 1677 N N . SER A 1 212 ? 9.118 -11.010 3.605 1.00 91.75 212 SER A N 1
ATOM 1678 C CA . SER A 1 212 ? 7.971 -11.919 3.533 1.00 91.75 212 SER A CA 1
ATOM 1679 C C . SER A 1 212 ? 7.617 -12.269 2.085 1.00 91.75 212 SER A C 1
ATOM 1681 O O . SER A 1 212 ? 7.393 -13.440 1.801 1.00 91.75 212 SER A O 1
ATOM 1683 N N . LEU A 1 213 ? 7.685 -11.316 1.149 1.00 93.25 213 LEU A N 1
ATOM 1684 C CA . LEU A 1 213 ? 7.492 -11.557 -0.285 1.00 93.25 213 LEU A CA 1
ATOM 1685 C C . LEU A 1 213 ? 8.491 -12.579 -0.832 1.00 93.25 213 LEU A C 1
ATOM 1687 O O . LEU A 1 213 ? 8.107 -13.516 -1.530 1.00 93.25 213 LEU A O 1
ATOM 1691 N N . GLU A 1 214 ? 9.774 -12.423 -0.507 1.00 92.12 214 GLU A N 1
ATOM 1692 C CA . GLU A 1 214 ? 10.815 -13.347 -0.962 1.00 92.12 214 GLU A CA 1
ATOM 1693 C C . GLU A 1 214 ? 10.625 -14.752 -0.376 1.00 92.12 214 GLU A C 1
ATOM 1695 O O . GLU A 1 214 ? 10.682 -15.743 -1.106 1.00 92.12 214 GLU A O 1
ATOM 1700 N N . ARG A 1 215 ? 10.273 -14.836 0.914 1.00 91.62 215 ARG A N 1
ATOM 1701 C CA . ARG A 1 215 ? 9.945 -16.098 1.590 1.00 91.62 215 ARG A CA 1
ATOM 1702 C C . ARG A 1 215 ? 8.729 -16.797 0.968 1.00 91.62 215 ARG A C 1
ATOM 1704 O O . ARG A 1 215 ? 8.776 -18.006 0.742 1.00 91.62 215 ARG A O 1
ATOM 1711 N N . ILE A 1 216 ? 7.659 -16.057 0.665 1.00 92.81 216 ILE A N 1
ATOM 1712 C CA . ILE A 1 216 ? 6.446 -16.584 0.017 1.00 92.81 216 ILE A CA 1
ATOM 1713 C C . ILE A 1 216 ? 6.768 -17.071 -1.404 1.00 92.81 216 ILE A C 1
ATOM 1715 O O . ILE A 1 216 ? 6.394 -18.184 -1.772 1.00 92.81 216 ILE A O 1
ATOM 1719 N N . ASN A 1 217 ? 7.532 -16.298 -2.181 1.00 91.44 217 ASN A N 1
ATOM 1720 C CA . ASN A 1 217 ? 7.957 -16.691 -3.527 1.00 91.44 217 ASN A CA 1
ATOM 1721 C C . ASN A 1 217 ? 8.829 -17.951 -3.527 1.00 91.44 217 ASN A C 1
ATOM 1723 O O . ASN A 1 217 ? 8.689 -18.804 -4.405 1.00 91.44 217 ASN A O 1
ATOM 1727 N N . GLU A 1 218 ? 9.717 -18.106 -2.545 1.00 90.56 218 GLU A N 1
ATOM 1728 C CA . GLU A 1 218 ? 10.512 -19.324 -2.406 1.00 90.56 218 GLU A CA 1
ATOM 1729 C C . GLU A 1 218 ? 9.624 -20.546 -2.126 1.00 90.56 218 GLU A C 1
ATOM 1731 O O . GLU A 1 218 ? 9.816 -21.599 -2.742 1.00 90.56 218 GLU A O 1
ATOM 1736 N N . ARG A 1 219 ? 8.619 -20.408 -1.248 1.00 87.94 219 ARG A N 1
ATOM 1737 C CA . ARG A 1 219 ? 7.642 -21.476 -0.979 1.00 87.94 219 ARG A CA 1
ATOM 1738 C C . ARG A 1 219 ? 6.851 -21.844 -2.226 1.00 87.94 219 ARG A C 1
ATOM 1740 O O . ARG A 1 219 ? 6.775 -23.028 -2.537 1.00 87.94 219 ARG A O 1
ATOM 1747 N N . LEU A 1 220 ? 6.359 -20.856 -2.975 1.00 87.69 220 LEU A N 1
ATOM 1748 C CA . LEU A 1 220 ? 5.636 -21.081 -4.231 1.00 87.69 220 LEU A CA 1
ATOM 1749 C C . LEU A 1 220 ? 6.499 -21.819 -5.265 1.00 87.69 220 LEU A C 1
ATOM 1751 O O . LEU A 1 220 ? 6.062 -22.797 -5.871 1.00 87.69 220 LEU A O 1
ATOM 1755 N N . ARG A 1 221 ? 7.769 -21.428 -5.421 1.00 85.56 221 ARG A N 1
ATOM 1756 C CA . ARG A 1 221 ? 8.711 -22.130 -6.310 1.00 85.56 221 ARG A CA 1
ATOM 1757 C C . ARG A 1 221 ? 8.964 -23.570 -5.866 1.00 85.56 221 ARG A C 1
ATOM 1759 O O . ARG A 1 221 ? 9.101 -24.447 -6.715 1.00 85.56 221 ARG A O 1
ATOM 1766 N N . LYS A 1 222 ? 9.048 -23.828 -4.557 1.00 84.56 222 LYS A N 1
ATOM 1767 C CA . LYS A 1 222 ? 9.203 -25.189 -4.018 1.00 84.56 222 LYS A CA 1
ATOM 1768 C C . LYS A 1 222 ? 7.959 -26.032 -4.290 1.00 84.56 222 LYS A C 1
ATOM 1770 O O . LYS A 1 222 ? 8.113 -27.133 -4.805 1.00 84.56 222 LYS A O 1
ATOM 1775 N N . THR A 1 223 ? 6.759 -25.504 -4.042 1.00 77.88 223 THR A N 1
ATOM 1776 C CA . THR A 1 223 ? 5.502 -26.227 -4.300 1.00 77.88 223 THR A CA 1
ATOM 1777 C C . THR A 1 223 ? 5.327 -26.590 -5.775 1.00 77.88 223 THR A C 1
ATOM 1779 O O . THR A 1 223 ? 4.881 -27.694 -6.078 1.00 77.88 223 THR A O 1
ATOM 1782 N N . VAL A 1 224 ? 5.749 -25.713 -6.695 1.00 72.62 224 VAL A N 1
ATOM 1783 C CA . VAL A 1 224 ? 5.721 -25.985 -8.145 1.00 72.62 224 VAL A CA 1
ATOM 1784 C C . VAL A 1 224 ? 6.676 -27.123 -8.522 1.00 72.62 224 VAL A C 1
ATOM 1786 O O . VAL A 1 224 ? 6.321 -27.966 -9.334 1.00 72.62 224 VAL A O 1
ATOM 1789 N N . LYS A 1 225 ? 7.863 -27.197 -7.906 1.00 65.44 225 LYS A N 1
ATOM 1790 C CA . LYS A 1 225 ? 8.846 -28.268 -8.163 1.00 65.44 225 LYS A CA 1
ATOM 1791 C C . LYS A 1 225 ? 8.434 -29.631 -7.600 1.00 65.44 225 LYS A C 1
ATOM 1793 O O . LYS A 1 225 ? 8.864 -30.647 -8.129 1.00 65.44 225 LYS A O 1
ATOM 1798 N N . THR A 1 226 ? 7.678 -29.657 -6.502 1.00 61.06 226 THR A N 1
ATOM 1799 C CA . THR A 1 226 ? 7.249 -30.900 -5.832 1.00 61.06 226 THR A CA 1
ATOM 1800 C C . THR A 1 226 ? 5.931 -31.451 -6.362 1.00 61.06 226 THR A C 1
ATOM 1802 O O . THR A 1 226 ? 5.610 -32.612 -6.126 1.00 61.06 226 THR A O 1
ATOM 1805 N N . SER A 1 227 ? 5.142 -30.626 -7.050 1.00 58.28 227 SER A N 1
ATOM 1806 C CA . SER A 1 227 ? 3.979 -31.085 -7.797 1.00 58.28 227 SER A CA 1
ATOM 1807 C C . SER A 1 227 ? 4.478 -31.903 -8.989 1.00 58.28 227 SER A C 1
ATOM 1809 O O . SER A 1 227 ? 4.977 -31.323 -9.949 1.00 58.28 227 SER A O 1
ATOM 1811 N N . ASN A 1 228 ? 4.322 -33.231 -8.946 1.00 53.28 228 ASN A N 1
ATOM 1812 C CA . ASN A 1 228 ? 4.497 -34.148 -10.084 1.00 53.28 228 ASN A CA 1
ATOM 1813 C C . ASN A 1 228 ? 3.431 -33.895 -11.178 1.00 53.28 228 ASN A C 1
ATOM 1815 O O . ASN A 1 228 ? 2.709 -34.800 -11.588 1.00 53.28 228 ASN A O 1
ATOM 1819 N N . GLY A 1 229 ? 3.283 -32.645 -11.613 1.00 58.47 229 GLY A N 1
ATOM 1820 C CA . GLY A 1 229 ? 2.570 -32.284 -12.828 1.00 58.47 229 GLY A CA 1
ATOM 1821 C C . GLY A 1 229 ? 3.484 -32.476 -14.039 1.00 58.47 229 GLY A C 1
ATOM 1822 O O . GLY A 1 229 ? 4.696 -32.652 -13.871 1.00 58.47 229 GLY A O 1
ATOM 1823 N N . PRO A 1 230 ? 2.941 -32.445 -15.267 1.00 49.53 230 PRO A N 1
ATOM 1824 C CA . PRO A 1 230 ? 3.772 -32.426 -16.463 1.00 49.53 230 PRO A CA 1
ATOM 1825 C C . PRO A 1 230 ? 4.818 -31.315 -16.318 1.00 49.53 230 PRO A C 1
ATOM 1827 O O . PRO A 1 230 ? 4.478 -30.195 -15.942 1.00 49.53 230 PRO A O 1
ATOM 1830 N N . ASN A 1 231 ? 6.089 -31.663 -16.548 1.00 48.16 231 ASN A N 1
ATOM 1831 C CA . ASN A 1 231 ? 7.236 -30.758 -16.494 1.00 48.16 231 ASN A CA 1
ATOM 1832 C C . ASN A 1 231 ? 6.996 -29.568 -17.435 1.00 48.16 231 ASN A C 1
ATOM 1834 O O . ASN A 1 231 ? 7.389 -29.595 -18.601 1.00 48.16 231 ASN A O 1
ATOM 1838 N N . PHE A 1 232 ? 6.355 -28.514 -16.938 1.00 51.97 232 PHE A N 1
ATOM 1839 C CA . PHE A 1 232 ? 6.412 -27.218 -17.584 1.00 51.97 232 PHE A CA 1
ATOM 1840 C C . PHE A 1 232 ? 7.857 -26.755 -17.444 1.00 51.97 232 PHE A C 1
ATOM 1842 O O . PHE A 1 232 ? 8.393 -26.655 -16.338 1.00 51.97 232 PHE A O 1
ATOM 1849 N N . SER A 1 233 ? 8.518 -26.572 -18.583 1.00 52.69 233 SER A N 1
ATOM 1850 C CA . SER A 1 233 ? 9.877 -26.054 -18.647 1.00 52.69 233 SER A CA 1
ATOM 1851 C C . SER A 1 233 ? 9.998 -24.803 -17.767 1.00 52.69 233 SER A C 1
ATOM 1853 O O . SER A 1 233 ? 9.065 -23.997 -17.718 1.00 52.69 233 SER A O 1
ATOM 1855 N N . PRO A 1 234 ? 11.120 -24.631 -17.040 1.00 55.06 234 PRO A N 1
ATOM 1856 C CA . PRO A 1 234 ? 11.312 -23.460 -16.198 1.00 55.06 234 PRO A CA 1
ATOM 1857 C C . PRO A 1 234 ? 11.110 -22.201 -17.043 1.00 55.06 234 PRO A C 1
ATOM 1859 O O . PRO A 1 234 ? 11.674 -22.093 -18.134 1.00 55.06 234 PRO A O 1
ATOM 1862 N N . LEU A 1 235 ? 10.276 -21.287 -16.539 1.00 56.91 235 LEU A N 1
ATOM 1863 C CA . LEU A 1 235 ? 9.955 -20.015 -17.179 1.00 56.91 235 LEU A CA 1
ATOM 1864 C C . LEU A 1 235 ? 11.252 -19.348 -17.645 1.00 56.91 235 LEU A C 1
ATOM 1866 O O . LEU A 1 235 ? 12.127 -19.037 -16.833 1.00 56.91 235 LEU A O 1
ATOM 1870 N N . LEU A 1 236 ? 11.395 -19.168 -18.962 1.00 60.03 236 LEU A N 1
ATOM 1871 C CA . LEU A 1 236 ? 12.490 -18.371 -19.499 1.00 60.03 236 LEU A CA 1
ATOM 1872 C C . LEU A 1 236 ? 12.397 -16.972 -18.879 1.00 60.03 236 LEU A C 1
ATOM 1874 O O . LEU A 1 236 ? 11.300 -16.444 -18.709 1.00 60.03 236 LEU A O 1
ATOM 1878 N N . SER A 1 237 ? 13.541 -16.338 -18.615 1.00 59.94 237 SER A N 1
ATOM 1879 C CA . SER A 1 237 ? 13.642 -14.981 -18.042 1.00 59.94 237 SER A CA 1
ATOM 1880 C C . SER A 1 237 ? 12.868 -13.897 -18.806 1.00 59.94 237 SER A C 1
ATOM 1882 O O . SER A 1 237 ? 12.753 -12.773 -18.331 1.00 59.94 237 SER A O 1
ATOM 1884 N N . ASN A 1 238 ? 12.364 -14.231 -19.995 1.00 61.50 238 ASN A N 1
ATOM 1885 C CA . ASN A 1 238 ? 11.703 -13.333 -20.930 1.00 61.50 238 ASN A CA 1
ATOM 1886 C C . ASN A 1 238 ? 10.186 -13.587 -21.021 1.00 61.50 238 ASN A C 1
ATOM 1888 O O . ASN A 1 238 ? 9.526 -12.993 -21.872 1.00 61.50 238 ASN A O 1
ATOM 1892 N N . VAL A 1 239 ? 9.627 -14.477 -20.194 1.00 61.50 239 VAL A N 1
ATOM 1893 C CA . VAL A 1 239 ? 8.182 -14.731 -20.144 1.00 61.50 239 VAL A CA 1
ATOM 1894 C C . VAL A 1 239 ? 7.575 -13.880 -19.037 1.00 61.50 239 VAL A C 1
ATOM 1896 O O . VAL A 1 239 ? 7.963 -13.964 -17.876 1.00 61.50 239 VAL A O 1
ATOM 1899 N N . ILE A 1 240 ? 6.627 -13.028 -19.416 1.00 60.66 240 ILE A N 1
ATOM 1900 C CA . ILE A 1 240 ? 5.810 -12.274 -18.471 1.00 60.66 240 ILE A CA 1
ATOM 1901 C C . ILE A 1 240 ? 4.737 -13.236 -17.964 1.00 60.66 240 ILE A C 1
ATOM 1903 O O . ILE A 1 240 ? 3.863 -13.633 -18.736 1.00 60.66 240 ILE A O 1
ATOM 1907 N N . ASP A 1 241 ? 4.793 -13.599 -16.682 1.00 54.03 241 ASP A N 1
ATOM 1908 C CA . ASP A 1 241 ? 3.699 -14.312 -16.025 1.00 54.03 241 ASP A CA 1
ATOM 1909 C C . ASP A 1 241 ? 2.464 -13.406 -16.023 1.00 54.03 241 ASP A C 1
ATOM 1911 O O . ASP A 1 241 ? 2.361 -12.443 -15.257 1.00 54.03 241 ASP A O 1
ATOM 1915 N N . ILE A 1 242 ? 1.513 -13.692 -16.913 1.00 55.56 242 ILE A N 1
ATOM 1916 C CA . ILE A 1 242 ? 0.204 -13.048 -16.883 1.00 55.56 242 ILE A CA 1
ATOM 1917 C C . ILE A 1 242 ? -0.563 -13.705 -15.741 1.00 55.56 242 ILE A C 1
ATOM 1919 O O . ILE A 1 242 ? -1.195 -14.748 -15.911 1.00 55.56 242 ILE A O 1
ATOM 1923 N N . LEU A 1 243 ? -0.477 -13.103 -14.556 1.00 54.59 243 LEU A N 1
ATOM 1924 C CA . LEU A 1 243 ? -1.310 -13.503 -13.430 1.00 54.59 243 LEU A CA 1
ATOM 1925 C C . LEU A 1 243 ? -2.791 -13.413 -13.842 1.00 54.59 243 LEU A C 1
ATOM 1927 O O . LEU A 1 243 ? -3.165 -12.461 -14.538 1.00 54.59 243 LEU A O 1
ATOM 1931 N N . PRO A 1 244 ? -3.645 -14.362 -13.416 1.00 53.31 244 PRO A N 1
ATOM 1932 C CA . PRO A 1 244 ? -5.083 -14.271 -13.625 1.00 53.31 244 PRO A CA 1
ATOM 1933 C C . PRO A 1 244 ? -5.597 -12.952 -13.043 1.00 53.31 244 PRO A C 1
ATOM 1935 O O . PRO A 1 244 ? -5.661 -12.766 -11.829 1.00 53.31 244 PRO A O 1
ATOM 1938 N N . VAL A 1 245 ? -5.914 -12.000 -13.918 1.00 56.50 245 VAL A N 1
ATOM 1939 C CA . VAL A 1 245 ? -6.508 -10.729 -13.513 1.00 56.50 245 VAL A CA 1
ATOM 1940 C C . VAL A 1 245 ? -8.010 -10.933 -13.437 1.00 56.50 245 VAL A C 1
ATOM 1942 O O . VAL A 1 245 ? -8.686 -10.991 -14.469 1.00 56.50 245 VAL A O 1
ATOM 1945 N N . ASP A 1 246 ? -8.537 -10.998 -12.217 1.00 62.31 246 ASP A N 1
ATOM 1946 C CA . ASP A 1 246 ? -9.974 -10.907 -11.986 1.00 62.31 246 ASP A CA 1
ATOM 1947 C C . ASP A 1 246 ? -10.456 -9.507 -12.372 1.00 62.31 246 ASP A C 1
ATOM 1949 O O . ASP A 1 246 ? -10.330 -8.527 -11.635 1.00 62.31 246 ASP A O 1
ATOM 1953 N N . LYS A 1 247 ? -10.984 -9.391 -13.594 1.00 70.56 247 LYS A N 1
ATOM 1954 C CA . LYS A 1 247 ? -11.582 -8.144 -14.073 1.00 70.56 247 LYS A CA 1
ATOM 1955 C C . LYS A 1 247 ? -12.873 -7.899 -13.281 1.00 70.56 247 LYS A C 1
ATOM 1957 O O . LYS A 1 247 ? -13.768 -8.753 -13.345 1.00 70.56 247 LYS A O 1
ATOM 1962 N N . PRO A 1 248 ? -13.013 -6.749 -12.592 1.00 70.69 248 PRO A N 1
ATOM 1963 C CA . PRO A 1 248 ? -14.236 -6.424 -11.868 1.00 70.69 248 PRO A CA 1
ATOM 1964 C C . PRO A 1 248 ? -15.425 -6.376 -12.835 1.00 70.69 248 PRO A C 1
ATOM 1966 O O . PRO A 1 248 ? -15.248 -6.079 -14.020 1.00 70.69 248 PRO A O 1
ATOM 1969 N N . SER A 1 249 ? -16.633 -6.664 -12.344 1.00 72.62 249 SER A N 1
ATOM 1970 C CA . SER A 1 249 ? -17.831 -6.939 -13.159 1.00 72.62 249 SER A CA 1
ATOM 1971 C C . SER A 1 249 ? -18.116 -5.887 -14.239 1.00 72.62 249 SER A C 1
ATOM 1973 O O . SER A 1 249 ? -18.500 -6.238 -15.349 1.00 72.62 249 SER A O 1
ATOM 1975 N N . TYR A 1 250 ? -17.834 -4.610 -13.960 1.00 78.69 250 TYR A N 1
ATOM 1976 C CA . TYR A 1 250 ? -18.032 -3.488 -14.888 1.00 78.69 250 TYR A CA 1
ATOM 1977 C C . TYR A 1 250 ? -16.973 -3.375 -16.008 1.00 78.69 250 TYR A C 1
ATOM 1979 O O . TYR A 1 250 ? -17.194 -2.671 -16.989 1.00 78.69 250 TYR A O 1
ATOM 1987 N N . LYS A 1 251 ? -15.821 -4.057 -15.885 1.00 77.44 251 LYS A N 1
ATOM 1988 C CA . LYS A 1 251 ? -14.770 -4.165 -16.924 1.00 77.44 251 LYS A CA 1
ATOM 1989 C C . LYS A 1 251 ? -14.805 -5.502 -17.670 1.00 77.44 251 LYS A C 1
ATOM 1991 O O . LYS A 1 251 ? -13.951 -5.754 -18.526 1.00 77.44 251 LYS A O 1
ATOM 1996 N N . ARG A 1 252 ? -15.742 -6.391 -17.333 1.00 74.81 252 ARG A N 1
ATOM 1997 C CA . ARG A 1 252 ? -15.937 -7.665 -18.029 1.00 74.81 252 ARG A CA 1
ATOM 1998 C C . ARG A 1 252 ? -16.752 -7.411 -19.301 1.00 74.81 252 ARG A C 1
ATOM 2000 O O . ARG A 1 252 ? -17.685 -6.615 -19.295 1.00 74.81 252 ARG A O 1
ATOM 2007 N N . SER A 1 253 ? -16.393 -8.067 -20.405 1.00 79.75 253 SER A N 1
ATOM 2008 C CA . SER A 1 253 ? -17.202 -8.007 -21.629 1.00 79.75 253 SER A CA 1
ATOM 2009 C C . SER A 1 253 ? -18.613 -8.516 -21.329 1.00 79.75 253 SER A C 1
ATOM 2011 O O . SER A 1 253 ? -18.765 -9.621 -20.814 1.00 79.75 253 SER A O 1
ATOM 2013 N N . THR A 1 254 ? -19.634 -7.735 -21.683 1.00 76.12 254 THR A N 1
ATOM 2014 C CA . THR A 1 254 ? -21.043 -8.161 -21.627 1.00 76.12 254 THR A CA 1
ATOM 2015 C C . THR A 1 254 ? -21.389 -9.162 -22.729 1.00 76.12 254 THR A C 1
ATOM 2017 O O . THR A 1 254 ? -22.394 -9.861 -22.644 1.00 76.12 254 THR A O 1
ATOM 2020 N N . LYS A 1 255 ? -20.547 -9.258 -23.766 1.00 82.00 255 LYS A N 1
ATOM 2021 C CA . LYS A 1 255 ? -20.661 -10.262 -24.824 1.00 82.00 255 LYS A CA 1
ATOM 2022 C C . LYS A 1 255 ? -19.961 -11.541 -24.383 1.00 82.00 255 LYS A C 1
ATOM 2024 O O . LYS A 1 255 ? -18.761 -11.508 -24.092 1.00 82.00 255 LYS A O 1
ATOM 2029 N N . SER A 1 256 ? -20.703 -12.645 -24.369 1.00 76.44 256 SER A N 1
ATOM 2030 C CA . SER A 1 256 ? -20.148 -13.987 -24.217 1.00 76.44 256 SER A CA 1
ATOM 2031 C C . SER A 1 256 ? -19.210 -14.309 -25.383 1.00 76.44 256 SER A C 1
ATOM 2033 O O . SER A 1 256 ? -19.393 -13.837 -26.510 1.00 76.44 256 SER A O 1
ATOM 2035 N N . LEU A 1 257 ? -18.170 -15.096 -25.106 1.00 79.44 257 LEU A N 1
ATOM 2036 C CA . LEU A 1 257 ? -17.284 -15.590 -26.154 1.00 79.44 257 LEU A CA 1
ATOM 2037 C C . LEU A 1 257 ? -18.075 -16.538 -27.059 1.00 79.44 257 LEU A C 1
ATOM 2039 O O . LEU A 1 257 ? -18.756 -17.445 -26.581 1.00 79.44 257 LEU A O 1
ATOM 2043 N N . LYS A 1 258 ? -17.991 -16.314 -28.372 1.00 77.25 258 LYS A N 1
ATOM 2044 C CA . LYS A 1 258 ? -18.553 -17.236 -29.358 1.00 77.25 258 LYS A CA 1
ATOM 2045 C C . LYS A 1 258 ? -17.620 -18.431 -29.489 1.00 77.25 258 LYS A C 1
ATOM 2047 O O . LYS A 1 258 ? -16.414 -18.253 -29.651 1.00 77.25 258 LYS A O 1
ATOM 2052 N N . ARG A 1 259 ? -18.186 -19.635 -29.434 1.00 74.75 259 ARG A N 1
ATOM 2053 C CA . ARG A 1 259 ? -17.457 -20.865 -29.736 1.00 74.75 259 ARG A CA 1
ATOM 2054 C C . ARG A 1 259 ? -17.145 -20.851 -31.233 1.00 74.75 259 ARG A C 1
ATOM 2056 O O . ARG A 1 259 ? -18.062 -20.764 -32.044 1.00 74.75 259 ARG A O 1
ATOM 2063 N N . ILE A 1 260 ? -15.864 -20.841 -31.581 1.00 72.44 260 ILE A N 1
ATOM 2064 C CA . ILE A 1 260 ? -15.417 -21.038 -32.960 1.00 72.44 260 ILE A CA 1
ATOM 2065 C C . ILE A 1 260 ? -15.185 -22.537 -33.091 1.00 72.44 260 ILE A C 1
ATOM 2067 O O . ILE A 1 260 ? -14.388 -23.096 -32.339 1.00 72.44 260 ILE A O 1
ATOM 2071 N N . GLU A 1 261 ? -15.917 -23.190 -33.987 1.00 72.19 261 GLU A N 1
ATOM 2072 C CA . GLU A 1 261 ? -15.645 -24.582 -34.334 1.00 72.19 261 GLU A CA 1
ATOM 2073 C C . GLU A 1 261 ? -14.297 -24.634 -35.055 1.00 72.19 261 GLU A C 1
ATOM 2075 O O . GLU A 1 261 ? -14.097 -23.983 -36.083 1.00 72.19 261 GLU A O 1
ATOM 2080 N N . ILE A 1 262 ? -13.342 -25.352 -34.468 1.00 56.09 262 ILE A N 1
ATOM 2081 C CA . ILE A 1 262 ? -12.052 -25.607 -35.098 1.00 56.09 262 ILE A CA 1
ATOM 2082 C C . ILE A 1 262 ? -12.297 -26.740 -36.090 1.00 56.09 262 ILE A C 1
ATOM 2084 O O . ILE A 1 262 ? -12.546 -27.872 -35.689 1.00 56.09 262 ILE A O 1
ATOM 2088 N N . ALA A 1 263 ? -12.282 -26.418 -37.379 1.00 60.62 263 ALA A N 1
ATOM 2089 C CA . ALA A 1 263 ? -12.225 -27.432 -38.417 1.00 60.62 263 ALA A CA 1
ATOM 2090 C C . ALA A 1 263 ? -10.780 -27.929 -38.514 1.00 60.62 263 ALA A C 1
ATOM 2092 O O . ALA A 1 263 ? -9.869 -27.132 -38.760 1.00 60.62 263 ALA A O 1
ATOM 2093 N N . ASP A 1 264 ? -10.574 -29.231 -38.332 1.00 59.88 264 ASP A N 1
ATOM 2094 C CA . ASP A 1 264 ? -9.286 -29.856 -38.601 1.00 59.88 264 ASP A CA 1
ATOM 2095 C C . ASP A 1 264 ? -8.946 -29.652 -40.080 1.00 59.88 264 ASP A C 1
ATOM 2097 O O . ASP A 1 264 ? -9.589 -30.200 -40.980 1.00 59.88 264 ASP A O 1
ATOM 2101 N N . VAL A 1 265 ? -7.933 -28.827 -40.350 1.00 54.78 265 VAL A N 1
ATOM 2102 C CA . VAL A 1 265 ? -7.360 -28.719 -41.689 1.00 54.78 265 VAL A CA 1
ATOM 2103 C C . VAL A 1 265 ? -6.580 -30.003 -41.922 1.00 54.78 265 VAL A C 1
ATOM 2105 O O . VAL A 1 265 ? -5.424 -30.133 -41.521 1.00 54.78 265 VAL A O 1
ATOM 2108 N N . VAL A 1 266 ? -7.243 -30.973 -42.548 1.00 49.94 266 VAL A N 1
ATOM 2109 C CA . VAL A 1 266 ? -6.609 -32.193 -43.042 1.00 49.94 266 VAL A CA 1
ATOM 2110 C C . VAL A 1 266 ? -5.526 -31.772 -44.034 1.00 49.94 266 VAL A C 1
ATOM 2112 O O . VAL A 1 266 ? -5.811 -31.331 -45.149 1.00 49.94 266 VAL A O 1
ATOM 2115 N N . GLY A 1 267 ? -4.269 -31.863 -43.599 1.00 49.69 267 GLY A N 1
ATOM 2116 C CA . GLY A 1 267 ? -3.115 -31.678 -44.468 1.00 49.69 267 GLY A CA 1
ATOM 2117 C C . GLY A 1 267 ? -3.141 -32.701 -45.614 1.00 49.69 267 GLY A C 1
ATOM 2118 O O . GLY A 1 267 ? -3.639 -33.817 -45.431 1.00 49.69 267 GLY A O 1
ATOM 2119 N N . PRO A 1 268 ? -2.630 -32.368 -46.811 1.00 50.03 268 PRO A N 1
ATOM 2120 C CA . PRO A 1 268 ? -2.661 -33.298 -47.929 1.00 50.03 268 PRO A CA 1
ATOM 2121 C C . PRO A 1 268 ? -1.713 -34.476 -47.663 1.00 50.03 268 PRO A C 1
ATOM 2123 O O . PRO A 1 268 ? -0.509 -34.266 -47.673 1.00 50.03 268 PRO A O 1
ATOM 2126 N N . LYS A 1 269 ? -2.292 -35.678 -47.482 1.00 46.34 269 LYS A N 1
ATOM 2127 C CA . LYS A 1 269 ? -1.745 -37.029 -47.771 1.00 46.34 269 LYS A CA 1
ATOM 2128 C C . LYS A 1 269 ? -0.365 -37.330 -47.138 1.00 46.34 269 LYS A C 1
ATOM 2130 O O . LYS A 1 269 ? 0.636 -36.740 -47.495 1.00 46.34 269 LYS A O 1
ATOM 2135 N N . ASP A 1 270 ? -0.216 -38.231 -46.171 1.00 44.22 270 ASP A N 1
ATOM 2136 C CA . ASP A 1 270 ? -0.297 -39.682 -46.351 1.00 44.22 270 ASP A CA 1
ATOM 2137 C C . ASP A 1 270 ? -0.201 -40.389 -44.983 1.00 44.22 270 ASP A C 1
ATOM 2139 O O . ASP A 1 270 ? 0.783 -40.237 -44.266 1.00 44.22 270 ASP A O 1
ATOM 2143 N N . SER A 1 271 ? -1.190 -41.207 -44.624 1.00 45.97 271 SER A N 1
ATOM 2144 C CA . SER A 1 271 ? -0.979 -42.557 -44.070 1.00 45.97 271 SER A CA 1
ATOM 2145 C C . SER A 1 271 ? -2.331 -43.206 -43.775 1.00 45.97 271 SER A C 1
ATOM 2147 O O . SER A 1 271 ? -3.209 -42.661 -43.113 1.00 45.97 271 SER A O 1
ATOM 2149 N N . LYS A 1 272 ? -2.530 -44.388 -44.349 1.00 53.12 272 LYS A N 1
ATOM 2150 C CA . LYS A 1 272 ? -3.712 -45.223 -44.154 1.00 53.12 272 LYS A CA 1
ATOM 2151 C C . LYS A 1 272 ? -3.607 -45.909 -42.789 1.00 53.12 272 LYS A C 1
ATOM 2153 O O . LYS A 1 272 ? -2.958 -46.944 -42.705 1.00 53.12 272 LYS A O 1
ATOM 2158 N N . ASN A 1 273 ? -4.195 -45.326 -41.744 1.00 53.25 273 ASN A N 1
ATOM 2159 C CA . ASN A 1 273 ? -4.804 -46.033 -40.604 1.00 53.25 273 ASN A CA 1
ATOM 2160 C C . ASN A 1 273 ? -5.313 -45.020 -39.568 1.00 53.25 273 ASN A C 1
ATOM 2162 O O . ASN A 1 273 ? -4.569 -44.594 -38.690 1.00 53.25 273 ASN A O 1
ATOM 2166 N N . TYR A 1 274 ? -6.596 -44.662 -39.652 1.00 50.03 274 TYR A N 1
ATOM 2167 C CA . TYR A 1 274 ? -7.262 -43.798 -38.667 1.00 50.03 274 TYR A CA 1
ATOM 2168 C C . TYR A 1 274 ? -8.564 -44.402 -38.121 1.00 50.03 274 TYR A C 1
ATOM 2170 O O . TYR A 1 274 ? -9.396 -43.676 -37.589 1.00 50.03 274 TYR A O 1
ATOM 2178 N N . GLU A 1 275 ? -8.760 -45.721 -38.204 1.00 51.12 275 GLU A N 1
ATOM 2179 C CA . GLU A 1 275 ? -9.928 -46.346 -37.558 1.00 51.12 275 GLU A CA 1
ATOM 2180 C C . GLU A 1 275 ? -9.732 -46.585 -36.049 1.00 51.12 275 GLU A C 1
ATOM 2182 O O . GLU A 1 275 ? -10.713 -46.723 -35.329 1.00 51.12 275 GLU A O 1
ATOM 2187 N N . ASN A 1 276 ? -8.494 -46.507 -35.538 1.00 54.97 276 ASN A N 1
ATOM 2188 C CA . ASN A 1 276 ? -8.163 -46.812 -34.136 1.00 54.97 276 ASN A CA 1
ATOM 2189 C C . ASN A 1 276 ? -7.739 -45.602 -33.279 1.00 54.97 276 ASN A C 1
ATOM 2191 O O . ASN A 1 276 ? -7.146 -45.784 -32.221 1.00 54.97 276 ASN A O 1
ATOM 2195 N N . LEU A 1 277 ? -8.021 -44.366 -33.706 1.00 54.59 277 LEU A N 1
ATOM 2196 C CA . LEU A 1 277 ? -7.688 -43.151 -32.936 1.00 54.59 277 LEU A CA 1
ATOM 2197 C C . LEU A 1 277 ? -8.917 -42.380 -32.434 1.00 54.59 277 LEU A C 1
ATOM 2199 O O . LEU A 1 277 ? -8.814 -41.213 -32.067 1.00 54.59 277 LEU A O 1
ATOM 2203 N N . LYS A 1 278 ? -10.084 -43.028 -32.371 1.00 62.41 278 LYS A N 1
ATOM 2204 C CA . LYS A 1 278 ? -11.204 -42.501 -31.590 1.00 62.41 278 LYS A CA 1
ATOM 2205 C C . LYS A 1 278 ? -10.979 -42.887 -30.134 1.00 62.41 278 LYS A C 1
ATOM 2207 O O . LYS A 1 278 ? -11.300 -43.999 -29.731 1.00 62.41 278 LYS A O 1
ATOM 2212 N N . ILE A 1 279 ? -10.373 -41.983 -29.371 1.00 59.72 279 ILE A N 1
ATOM 2213 C CA . ILE A 1 279 ? -10.424 -42.052 -27.907 1.00 59.72 279 ILE A CA 1
ATOM 2214 C C . ILE A 1 279 ? -11.914 -42.067 -27.546 1.00 59.72 279 ILE A C 1
ATOM 2216 O O . ILE A 1 279 ? -12.664 -41.240 -28.065 1.00 59.72 279 ILE A O 1
ATOM 2220 N N . SER A 1 280 ? -12.359 -43.050 -26.759 1.00 72.25 280 SER A N 1
ATOM 2221 C CA . SER A 1 280 ? -13.769 -43.124 -26.375 1.00 72.25 280 SER A CA 1
ATOM 2222 C C . SER A 1 280 ? -14.121 -41.938 -25.477 1.00 72.25 280 SER A C 1
ATOM 2224 O O . SER A 1 280 ? -13.272 -41.483 -24.705 1.00 72.25 280 SER A O 1
ATOM 2226 N N . ASP A 1 281 ? -15.356 -41.441 -25.557 1.00 60.62 281 ASP A N 1
ATOM 2227 C CA . ASP A 1 281 ? -15.817 -40.352 -24.685 1.00 60.62 281 ASP A CA 1
ATOM 2228 C C . ASP A 1 281 ? -15.647 -40.724 -23.195 1.00 60.62 281 ASP A C 1
ATOM 2230 O O . ASP A 1 281 ? -15.260 -39.877 -22.395 1.00 60.62 281 ASP A O 1
ATOM 2234 N N . GLU A 1 282 ? -15.756 -42.010 -22.837 1.00 67.56 282 GLU A N 1
ATOM 2235 C CA . GLU A 1 282 ? -15.431 -42.532 -21.501 1.00 67.56 282 GLU A CA 1
ATOM 2236 C C . GLU A 1 282 ? -13.969 -42.303 -21.069 1.00 67.56 282 GLU A C 1
ATOM 2238 O O . GLU A 1 282 ? -13.687 -42.097 -19.885 1.00 67.56 282 GLU A O 1
ATOM 2243 N N . ASP A 1 283 ? -13.014 -42.390 -21.996 1.00 70.38 283 ASP A N 1
ATOM 2244 C CA . ASP A 1 283 ? -11.591 -42.187 -21.702 1.00 70.38 283 ASP A CA 1
ATOM 2245 C C . ASP A 1 283 ? -11.244 -40.695 -21.637 1.00 70.38 283 ASP A C 1
ATOM 2247 O O . ASP A 1 283 ? -10.387 -40.295 -20.845 1.00 70.38 283 ASP A O 1
ATOM 2251 N N . ILE A 1 284 ? -11.959 -39.862 -22.400 1.00 63.38 284 ILE A N 1
ATOM 2252 C CA . ILE A 1 284 ? -11.910 -38.399 -22.285 1.00 63.38 284 ILE A CA 1
ATOM 2253 C C . ILE A 1 284 ? -12.466 -37.973 -20.919 1.00 63.38 284 ILE A C 1
ATOM 2255 O O . ILE A 1 284 ? -11.820 -37.205 -20.204 1.00 63.38 284 ILE A O 1
ATOM 2259 N N . ASP A 1 285 ? -13.595 -38.535 -20.493 1.00 62.62 285 ASP A N 1
ATOM 2260 C CA . ASP A 1 285 ? -14.197 -38.226 -19.197 1.00 62.62 285 ASP A CA 1
ATOM 2261 C C . ASP A 1 285 ? -13.301 -38.653 -18.028 1.00 62.62 285 ASP A C 1
ATOM 2263 O O . ASP A 1 285 ? -13.154 -37.911 -17.058 1.00 62.62 285 ASP A O 1
ATOM 2267 N N . LYS A 1 286 ? -12.589 -39.780 -18.124 1.00 68.19 286 LYS A N 1
ATOM 2268 C CA . LYS A 1 286 ? -11.589 -40.160 -17.107 1.00 68.19 286 LYS A CA 1
ATOM 2269 C C . LYS A 1 286 ? -10.388 -39.213 -17.062 1.00 68.19 286 LYS A C 1
ATOM 2271 O O . LYS A 1 286 ? -9.836 -38.989 -15.984 1.00 68.19 286 LYS A O 1
ATOM 2276 N N . LEU A 1 287 ? -9.980 -38.657 -18.204 1.00 62.16 287 LEU A N 1
ATOM 2277 C CA . LEU A 1 287 ? -8.858 -37.717 -18.292 1.00 62.16 287 LEU A CA 1
ATOM 2278 C C . LEU A 1 287 ? -9.205 -36.331 -17.731 1.00 62.16 287 LEU A C 1
ATOM 2280 O O . LEU A 1 287 ? -8.335 -35.678 -17.154 1.00 62.16 287 LEU A O 1
ATOM 2284 N N . PHE A 1 288 ? -10.459 -35.888 -17.860 1.00 55.06 288 PHE A N 1
ATOM 2285 C CA . PHE A 1 288 ? -10.872 -34.531 -17.483 1.00 55.06 288 PHE A CA 1
ATOM 2286 C C . PHE A 1 288 ? -11.750 -34.443 -16.228 1.00 55.06 288 PHE A C 1
ATOM 2288 O O . PHE A 1 288 ? -11.845 -33.363 -15.642 1.00 55.06 288 PHE A O 1
ATOM 2295 N N . ASN A 1 289 ? -12.332 -35.543 -15.745 1.00 55.50 289 ASN A N 1
ATOM 2296 C CA . ASN A 1 289 ? -13.266 -35.518 -14.616 1.00 55.50 289 ASN A CA 1
ATOM 2297 C C . ASN A 1 289 ? -12.631 -35.803 -13.244 1.00 55.50 289 ASN A C 1
ATOM 2299 O O . ASN A 1 289 ? -13.288 -36.263 -12.314 1.00 55.50 289 ASN A O 1
ATOM 2303 N N . SER A 1 290 ? -11.349 -35.488 -13.065 1.00 53.78 290 SER A N 1
ATOM 2304 C CA . SER A 1 290 ? -10.704 -35.644 -11.754 1.00 53.78 290 SER A CA 1
ATOM 2305 C C . SER A 1 290 ? -11.060 -34.545 -10.735 1.00 53.78 290 SER A C 1
ATOM 2307 O O . SER A 1 290 ? -10.462 -34.540 -9.662 1.00 53.78 290 SER A O 1
ATOM 2309 N N . ASN A 1 291 ? -12.002 -33.619 -11.012 1.00 53.22 291 ASN A N 1
ATOM 2310 C CA . ASN A 1 291 ? -12.538 -32.731 -9.960 1.00 53.22 291 ASN A CA 1
ATOM 2311 C C . ASN A 1 291 ? -13.848 -31.959 -10.260 1.00 53.22 291 ASN A C 1
ATOM 2313 O O . ASN A 1 291 ? -14.068 -30.900 -9.668 1.00 53.22 291 ASN A O 1
ATOM 2317 N N . CYS A 1 292 ? -14.727 -32.428 -11.148 1.00 43.12 292 CYS A N 1
ATOM 2318 C CA . CYS A 1 292 ? -16.054 -31.820 -11.304 1.00 43.12 292 CYS A CA 1
ATOM 2319 C C . CYS A 1 292 ? -17.102 -32.737 -10.663 1.00 43.12 292 CYS A C 1
ATOM 2321 O O . CYS A 1 292 ? -17.298 -33.870 -11.086 1.00 43.12 292 CYS A O 1
ATOM 2323 N N . GLY A 1 293 ? -17.742 -32.265 -9.589 1.00 43.28 293 GLY A N 1
ATOM 2324 C CA . GLY A 1 293 ? -18.807 -33.000 -8.901 1.00 43.28 293 GLY A CA 1
ATOM 2325 C C . GLY A 1 293 ? -19.970 -33.371 -9.830 1.00 43.28 293 GLY A C 1
ATOM 2326 O O . GLY A 1 293 ? -20.147 -32.766 -10.886 1.00 43.28 293 GLY A O 1
ATOM 2327 N N . ALA A 1 294 ? -20.749 -34.377 -9.421 1.00 40.56 294 ALA A N 1
ATOM 2328 C CA . ALA A 1 294 ? -21.829 -34.963 -10.213 1.00 40.56 294 ALA A CA 1
ATOM 2329 C C . ALA A 1 294 ? -22.783 -33.902 -10.793 1.00 40.56 294 ALA A C 1
ATOM 2331 O O . ALA A 1 294 ? -23.347 -33.086 -10.063 1.00 40.56 294 ALA A O 1
ATOM 2332 N N . PHE A 1 295 ? -22.965 -33.940 -12.113 1.00 37.75 295 PHE A N 1
ATOM 2333 C CA . PHE A 1 295 ? -23.944 -33.136 -12.833 1.00 37.75 295 PHE A CA 1
ATOM 2334 C C . PHE A 1 295 ? -25.247 -33.940 -12.929 1.00 37.75 295 PHE A C 1
ATOM 2336 O O . PHE A 1 295 ? -25.292 -34.964 -13.606 1.00 37.75 295 PHE A O 1
ATOM 2343 N N . GLU A 1 296 ? -26.309 -33.498 -12.253 1.00 40.19 296 GLU A N 1
ATOM 2344 C CA . GLU A 1 296 ? -27.660 -34.007 -12.508 1.00 40.19 296 GLU A CA 1
ATOM 2345 C C . GLU A 1 296 ? -28.272 -33.235 -13.685 1.00 40.19 296 GLU A C 1
ATOM 2347 O O . GLU A 1 296 ? -28.542 -32.033 -13.602 1.00 40.19 296 GLU A O 1
ATOM 2352 N N . GLU A 1 297 ? -28.497 -33.922 -14.806 1.00 38.44 297 GLU A N 1
ATOM 2353 C CA . GLU A 1 297 ? -29.283 -33.384 -15.914 1.00 38.44 297 GLU A CA 1
ATOM 2354 C C . GLU A 1 297 ? -30.770 -33.336 -15.536 1.00 38.44 297 GLU A C 1
ATOM 2356 O O . GLU A 1 297 ? -31.470 -34.350 -15.529 1.00 38.44 297 GLU A O 1
ATOM 2361 N N . ILE A 1 298 ? -31.298 -32.134 -15.298 1.00 37.62 298 ILE A N 1
ATOM 2362 C CA . ILE A 1 298 ? -32.744 -31.910 -15.207 1.00 37.62 298 ILE A CA 1
ATOM 2363 C C . ILE A 1 298 ? -33.332 -31.968 -16.625 1.00 37.62 298 ILE A C 1
ATOM 2365 O O . ILE A 1 298 ? -33.455 -30.952 -17.316 1.00 37.62 298 ILE A O 1
ATOM 2369 N N . LYS A 1 299 ? -33.733 -33.162 -17.070 1.00 36.75 299 LYS A N 1
ATOM 2370 C CA . LYS A 1 299 ? -34.615 -33.314 -18.235 1.00 36.75 299 LYS A CA 1
ATOM 2371 C C . LYS A 1 299 ? -36.054 -33.000 -17.826 1.00 36.75 299 LYS A C 1
ATOM 2373 O O . LYS A 1 299 ? -36.694 -33.754 -17.099 1.00 36.75 299 LYS A O 1
ATOM 2378 N N . LYS A 1 300 ? -36.579 -31.879 -18.330 1.00 32.53 300 LYS A N 1
ATOM 2379 C CA . LYS A 1 300 ? -38.015 -31.567 -18.311 1.00 32.53 300 LYS A CA 1
ATOM 2380 C C . LYS A 1 300 ? -38.773 -32.616 -19.129 1.00 32.53 300 LYS A C 1
ATOM 2382 O O . LYS A 1 300 ? -38.531 -32.739 -20.326 1.00 32.53 300 LYS A O 1
ATOM 2387 N N . THR A 1 301 ? -39.740 -33.291 -18.517 1.00 28.08 301 THR A N 1
ATOM 2388 C CA . THR A 1 301 ? -40.829 -33.968 -19.232 1.00 28.08 301 THR A CA 1
ATOM 2389 C C . THR A 1 301 ? -42.164 -33.479 -18.679 1.00 28.08 301 THR A C 1
ATOM 2391 O O . THR A 1 301 ? -42.329 -33.288 -17.476 1.00 28.08 301 THR A O 1
ATOM 2394 N N . ALA A 1 302 ? -43.087 -33.180 -19.590 1.00 29.03 302 ALA A N 1
ATOM 2395 C CA . ALA A 1 302 ? -44.466 -32.830 -19.293 1.00 29.03 302 ALA A CA 1
ATOM 2396 C C . ALA A 1 302 ? -45.315 -34.114 -19.204 1.00 29.03 302 ALA A C 1
ATOM 2398 O O . ALA A 1 302 ? -45.148 -34.972 -20.063 1.00 29.03 302 ALA A O 1
ATOM 2399 N N . ASN A 1 303 ? -46.181 -34.185 -18.176 1.00 29.36 303 ASN A N 1
ATOM 2400 C CA . ASN A 1 303 ? -47.512 -34.829 -18.037 1.00 29.36 303 ASN A CA 1
ATOM 2401 C C . ASN A 1 303 ? -47.790 -36.146 -18.816 1.00 29.36 303 ASN A C 1
ATOM 2403 O O . ASN A 1 303 ? -47.602 -36.193 -20.021 1.00 29.36 303 ASN A O 1
ATOM 2407 N N . THR A 1 304 ? -48.371 -37.235 -18.286 1.00 26.47 304 THR A N 1
ATOM 2408 C CA . THR A 1 304 ? -49.270 -37.485 -17.134 1.00 26.47 304 THR A CA 1
ATOM 2409 C C . THR A 1 304 ? -49.518 -39.012 -16.999 1.00 26.47 304 THR A C 1
ATOM 2411 O O . THR A 1 304 ? -49.242 -39.742 -17.943 1.00 26.47 304 THR A O 1
ATOM 2414 N N . THR A 1 305 ? -50.143 -39.407 -15.872 1.00 25.44 305 THR A N 1
ATOM 2415 C CA . THR A 1 305 ? -50.936 -40.629 -15.536 1.00 25.44 305 THR A CA 1
ATOM 2416 C C . THR A 1 305 ? -50.282 -41.820 -14.806 1.00 25.44 305 THR A C 1
ATOM 2418 O O . THR A 1 305 ? -49.589 -42.633 -15.404 1.00 25.44 305 THR A O 1
ATOM 2421 N N . ASP A 1 306 ? -50.625 -41.902 -13.509 1.00 25.02 306 ASP A N 1
ATOM 2422 C CA . ASP A 1 306 ? -51.009 -43.053 -12.662 1.00 25.02 306 ASP A CA 1
ATOM 2423 C C . ASP A 1 306 ? -50.387 -44.444 -12.873 1.00 25.02 306 ASP A C 1
ATOM 2425 O O . ASP A 1 306 ? -50.727 -45.152 -13.815 1.00 25.02 306 ASP A O 1
ATOM 2429 N N . THR A 1 307 ? -49.672 -44.950 -11.856 1.00 27.89 307 THR A N 1
ATOM 2430 C CA . THR A 1 307 ? -50.197 -45.964 -10.904 1.00 27.89 307 THR A CA 1
ATOM 2431 C C . THR A 1 307 ? -49.194 -46.272 -9.777 1.00 27.89 307 THR A C 1
ATOM 2433 O O . THR A 1 307 ? -47.982 -46.266 -9.965 1.00 27.89 307 THR A O 1
ATOM 2436 N N . SER A 1 308 ? -49.725 -46.539 -8.579 1.00 29.14 308 SER A N 1
ATOM 2437 C CA . SER A 1 308 ? -49.003 -46.983 -7.374 1.00 29.14 308 SER A CA 1
ATOM 2438 C C . SER A 1 308 ? -48.268 -48.315 -7.552 1.00 29.14 308 SER A C 1
ATOM 2440 O O . SER A 1 308 ? -48.874 -49.256 -8.057 1.00 29.14 308 SER A O 1
ATOM 2442 N N . GLN A 1 309 ? -47.074 -48.447 -6.952 1.00 33.78 309 GLN A N 1
ATOM 2443 C CA . GLN A 1 309 ? -46.650 -49.636 -6.190 1.00 33.78 309 GLN A CA 1
ATOM 2444 C C . GLN A 1 309 ? -45.424 -49.353 -5.290 1.00 33.78 309 GLN A C 1
ATOM 2446 O O . GLN A 1 309 ? -44.672 -48.410 -5.509 1.00 33.78 309 GLN A O 1
ATOM 2451 N N . LYS A 1 310 ? -45.332 -50.123 -4.199 1.00 29.34 310 LYS A N 1
ATOM 2452 C CA . LYS A 1 310 ? -44.551 -49.917 -2.964 1.00 29.34 310 LYS A CA 1
ATOM 2453 C C . LYS A 1 310 ? -43.127 -50.512 -3.007 1.00 29.34 310 LYS A C 1
ATOM 2455 O O . LYS A 1 310 ? -42.936 -51.525 -3.665 1.00 29.34 310 LYS A O 1
ATOM 2460 N N . ALA A 1 311 ? -42.292 -49.990 -2.090 1.00 26.45 311 ALA A N 1
ATOM 2461 C CA . ALA A 1 311 ? -41.109 -50.587 -1.426 1.00 26.45 311 ALA A CA 1
ATOM 2462 C C . ALA A 1 311 ? -39.807 -50.647 -2.273 1.00 26.45 311 ALA A C 1
ATOM 2464 O O . ALA A 1 311 ? -39.869 -50.873 -3.468 1.00 26.45 311 ALA A O 1
ATOM 2465 N N . ASP A 1 312 ? -38.605 -50.347 -1.756 1.00 29.59 312 ASP A N 1
ATOM 2466 C CA . ASP A 1 312 ? -38.015 -50.965 -0.565 1.00 29.59 312 ASP A CA 1
ATOM 2467 C C . ASP A 1 312 ? -37.013 -50.114 0.242 1.00 29.59 312 ASP A C 1
ATOM 2469 O O . ASP A 1 312 ? -36.306 -49.231 -0.236 1.00 29.59 312 ASP A O 1
ATOM 2473 N N . ILE A 1 313 ? -36.963 -50.466 1.527 1.00 41.09 313 ILE A N 1
ATOM 2474 C CA . ILE A 1 313 ? -36.139 -49.924 2.605 1.00 41.09 313 ILE A CA 1
ATOM 2475 C C . ILE A 1 313 ? -34.834 -50.734 2.648 1.00 41.09 313 ILE A C 1
ATOM 2477 O O . ILE A 1 313 ? -34.750 -51.710 3.390 1.00 41.09 313 ILE A O 1
ATOM 2481 N N . GLN A 1 314 ? -33.813 -50.364 1.868 1.00 43.31 314 GLN A N 1
ATOM 2482 C CA . GLN A 1 314 ? -32.463 -50.951 2.010 1.00 43.31 314 GLN A CA 1
ATOM 2483 C C . GLN A 1 314 ? -31.300 -49.940 1.952 1.00 43.31 314 GLN A C 1
ATOM 2485 O O . GLN A 1 314 ? -30.257 -50.199 2.553 1.00 43.31 314 GLN A O 1
ATOM 2490 N N . ASP A 1 315 ? -31.493 -48.728 1.424 1.00 41.31 315 ASP A N 1
ATOM 2491 C CA . ASP A 1 315 ? -30.363 -47.809 1.177 1.00 41.31 315 ASP A CA 1
ATOM 2492 C C . ASP A 1 315 ? -29.961 -46.907 2.359 1.00 41.31 315 ASP A C 1
ATOM 2494 O O . ASP A 1 315 ? -28.893 -46.294 2.366 1.00 41.31 315 ASP A O 1
ATOM 2498 N N . ILE A 1 316 ? -30.756 -46.859 3.431 1.00 43.97 316 ILE A N 1
ATOM 2499 C CA . ILE A 1 316 ? -30.478 -45.964 4.573 1.00 43.97 316 ILE A CA 1
ATOM 2500 C C . ILE A 1 316 ? -29.457 -46.575 5.558 1.00 43.97 316 ILE A C 1
ATOM 2502 O O . ILE A 1 316 ? -28.808 -45.850 6.314 1.00 43.97 316 ILE A O 1
ATOM 2506 N N . LYS A 1 317 ? -29.229 -47.896 5.525 1.00 42.00 317 LYS A N 1
ATOM 2507 C CA . LYS A 1 317 ? -28.281 -48.565 6.438 1.00 42.00 317 LYS A CA 1
ATOM 2508 C C . LYS A 1 317 ? -26.829 -48.573 5.942 1.00 42.00 317 LYS A C 1
ATOM 2510 O O . LYS A 1 317 ? -25.926 -48.596 6.772 1.00 42.00 317 LYS A O 1
ATOM 2515 N N . GLN A 1 318 ? -26.580 -48.461 4.635 1.00 45.88 318 GLN A N 1
ATOM 2516 C CA . GLN A 1 318 ? -25.210 -48.412 4.094 1.00 45.88 318 GLN A CA 1
ATOM 2517 C C . GLN A 1 318 ? -24.540 -47.038 4.277 1.00 45.88 318 GLN A C 1
ATOM 2519 O O . GLN A 1 318 ? -23.330 -46.958 4.479 1.00 45.88 318 GLN A O 1
ATOM 2524 N N . ILE A 1 319 ? -25.314 -45.951 4.338 1.00 47.91 319 ILE A N 1
ATOM 2525 C CA . ILE A 1 319 ? -24.778 -44.583 4.474 1.00 47.91 319 ILE A CA 1
ATOM 2526 C C . ILE A 1 319 ? -24.275 -44.286 5.905 1.00 47.91 319 ILE A C 1
ATOM 2528 O O . ILE A 1 319 ? -23.377 -43.463 6.102 1.00 47.91 319 ILE A O 1
ATOM 2532 N N . GLN A 1 320 ? -24.794 -44.978 6.926 1.00 45.44 320 GLN A N 1
ATOM 2533 C CA . GLN A 1 320 ? -24.341 -44.812 8.316 1.00 45.44 320 GLN A CA 1
ATOM 2534 C C . GLN A 1 320 ? -23.083 -45.626 8.662 1.00 45.44 320 GLN A C 1
ATOM 2536 O O . GLN A 1 320 ? -22.334 -45.218 9.552 1.00 45.44 320 GLN A O 1
ATOM 2541 N N . GLN A 1 321 ? -22.801 -46.711 7.936 1.00 46.62 321 GLN A N 1
ATOM 2542 C CA . GLN A 1 321 ? -21.641 -47.575 8.189 1.00 46.62 321 GLN A CA 1
ATOM 2543 C C . GLN A 1 321 ? -20.334 -46.943 7.666 1.00 46.62 321 GLN A C 1
ATOM 2545 O O . GLN A 1 321 ? -19.329 -46.904 8.375 1.00 46.62 321 GLN A O 1
ATOM 2550 N N . VAL A 1 322 ? -20.387 -46.280 6.504 1.00 48.56 322 VAL A N 1
ATOM 2551 C CA . VAL A 1 322 ? -19.229 -45.604 5.880 1.00 48.56 322 VAL A CA 1
ATOM 2552 C C . VAL A 1 322 ? -18.759 -44.371 6.679 1.00 48.56 322 VAL A C 1
ATOM 2554 O O . VAL A 1 322 ? -17.569 -44.048 6.716 1.00 48.56 322 VAL A O 1
ATOM 2557 N N . LYS A 1 323 ? -19.661 -43.705 7.417 1.00 43.44 323 LYS A N 1
ATOM 2558 C CA . LYS A 1 323 ? -19.315 -42.569 8.298 1.00 43.44 323 LYS A CA 1
ATOM 2559 C C . LYS A 1 323 ? -18.569 -42.975 9.576 1.00 43.44 323 LYS A C 1
ATOM 2561 O O . LYS A 1 323 ? -17.881 -42.135 10.159 1.00 43.44 323 LYS A O 1
ATOM 2566 N N . GLN A 1 324 ? -18.686 -44.226 10.028 1.00 46.53 324 GLN A N 1
ATOM 2567 C CA . GLN A 1 324 ? -17.971 -44.715 11.215 1.00 46.53 324 GLN A CA 1
ATOM 2568 C C . GLN A 1 324 ? -16.553 -45.205 10.887 1.00 46.53 324 GLN A C 1
ATOM 2570 O O . GLN A 1 324 ? -15.643 -45.001 11.694 1.00 46.53 324 GLN A O 1
ATOM 2575 N N . GLU A 1 325 ? -16.322 -45.733 9.684 1.00 43.16 325 GLU A N 1
ATOM 2576 C CA . GLU A 1 325 ? -15.003 -46.216 9.246 1.00 43.16 325 GLU A CA 1
ATOM 2577 C C . GLU A 1 325 ? -14.007 -45.072 8.978 1.00 43.16 325 GLU A C 1
ATOM 2579 O O . GLU A 1 325 ? -12.836 -45.158 9.359 1.00 43.16 325 GLU A O 1
ATOM 2584 N N . PHE A 1 326 ? -14.481 -43.923 8.479 1.00 41.88 326 PHE A N 1
ATOM 2585 C CA . PHE A 1 326 ? -13.649 -42.720 8.307 1.00 41.88 326 PHE A CA 1
ATOM 2586 C C . PHE A 1 326 ? -13.171 -42.100 9.635 1.00 41.88 326 PHE A C 1
ATOM 2588 O O . PHE A 1 326 ? -12.149 -41.410 9.682 1.00 41.88 326 PHE A O 1
ATOM 2595 N N . LYS A 1 327 ? -13.876 -42.359 10.746 1.00 41.47 327 LYS A N 1
ATOM 2596 C CA . LYS A 1 327 ? -13.537 -41.819 12.074 1.00 41.47 327 LYS A CA 1
ATOM 2597 C C . LYS A 1 327 ? -12.467 -42.650 12.798 1.00 41.47 327 LYS A C 1
ATOM 2599 O O . LYS A 1 327 ? -11.770 -42.110 13.652 1.00 41.47 327 LYS A O 1
ATOM 2604 N N . GLN A 1 328 ? -12.283 -43.921 12.424 1.00 40.31 328 GLN A N 1
ATOM 2605 C CA . GLN A 1 328 ? -11.292 -44.828 13.026 1.00 40.31 328 GLN A CA 1
ATOM 2606 C C . GLN A 1 328 ? -9.913 -44.787 12.341 1.00 40.31 328 GLN A C 1
ATOM 2608 O O . GLN A 1 328 ? -8.901 -45.112 12.966 1.00 40.31 328 GLN A O 1
ATOM 2613 N N . GLN A 1 329 ? -9.830 -44.334 11.086 1.00 44.38 329 GLN A N 1
ATOM 2614 C CA . GLN A 1 329 ? -8.544 -44.196 10.387 1.00 44.38 329 GLN A CA 1
ATOM 2615 C C . GLN A 1 329 ? -7.761 -42.939 10.810 1.00 44.38 329 GLN A C 1
ATOM 2617 O O . GLN A 1 329 ? -6.531 -42.949 10.813 1.00 44.38 329 GLN A O 1
ATOM 2622 N N . LYS A 1 330 ? -8.442 -41.890 11.297 1.00 38.66 330 LYS A N 1
ATOM 2623 C CA . LYS A 1 330 ? -7.801 -40.655 11.794 1.00 38.66 330 LYS A CA 1
ATOM 2624 C C . LYS A 1 330 ? -7.129 -40.817 13.172 1.00 38.66 330 LYS A C 1
ATOM 2626 O O . LYS A 1 330 ? -6.304 -39.993 13.551 1.00 38.66 330 LYS A O 1
ATOM 2631 N N . SER A 1 331 ? -7.427 -41.896 13.905 1.00 34.84 331 SER A N 1
ATOM 2632 C CA . SER A 1 331 ? -6.865 -42.193 15.236 1.00 34.84 331 SER A CA 1
ATOM 2633 C C . SER A 1 331 ? -5.605 -43.074 15.238 1.00 34.84 331 SER A C 1
ATOM 2635 O O . SER A 1 331 ? -5.063 -43.329 16.309 1.00 34.84 331 SER A O 1
ATOM 2637 N N . LYS A 1 332 ? -5.099 -43.525 14.077 1.00 35.59 332 LYS A N 1
ATOM 2638 C CA . LYS A 1 332 ? -3.909 -44.405 13.993 1.00 35.59 332 LYS A CA 1
ATOM 2639 C C . LYS A 1 332 ? -2.596 -43.726 13.583 1.00 35.59 332 LYS A C 1
ATOM 2641 O O . LYS A 1 332 ? -1.571 -44.394 13.568 1.00 35.59 332 LYS A O 1
ATOM 2646 N N . MET A 1 333 ? -2.582 -42.417 13.329 1.00 31.06 333 MET A N 1
ATOM 2647 C CA . MET A 1 333 ? -1.360 -41.690 12.934 1.00 31.06 333 MET A CA 1
ATOM 2648 C C . MET A 1 333 ? -0.861 -40.702 14.001 1.00 31.06 333 MET A C 1
ATOM 2650 O O . MET A 1 333 ? -0.168 -39.741 13.691 1.00 31.06 333 MET A O 1
ATOM 2654 N N . ASN A 1 334 ? -1.236 -40.925 15.265 1.00 36.44 334 ASN A N 1
ATOM 2655 C CA . ASN A 1 334 ? -0.916 -40.029 16.374 1.00 36.44 334 ASN A CA 1
ATOM 2656 C C . ASN A 1 334 ? -0.516 -40.809 17.642 1.00 36.44 334 ASN A C 1
ATOM 2658 O O . ASN A 1 334 ? -1.109 -40.606 18.694 1.00 36.44 334 ASN A O 1
ATOM 2662 N N . GLN A 1 335 ? 0.463 -41.723 17.548 1.00 30.02 335 GLN A N 1
ATOM 2663 C CA . GLN A 1 335 ? 1.150 -42.318 18.712 1.00 30.02 335 GLN A CA 1
ATOM 2664 C C . GLN A 1 335 ? 2.596 -42.760 18.389 1.00 30.02 335 GLN A C 1
ATOM 2666 O O . GLN A 1 335 ? 2.816 -43.900 18.002 1.00 30.02 335 GLN A O 1
ATOM 2671 N N . LEU A 1 336 ? 3.561 -41.846 18.556 1.00 26.72 336 LEU A N 1
ATOM 2672 C CA . LEU A 1 336 ? 4.959 -42.015 19.030 1.00 26.72 336 LEU A CA 1
ATOM 2673 C C . LEU A 1 336 ? 5.617 -40.630 18.839 1.00 26.72 336 LEU A C 1
ATOM 2675 O O . LEU A 1 336 ? 5.629 -40.136 17.723 1.00 26.72 336 LEU A O 1
ATOM 2679 N N . SER A 1 337 ? 6.152 -39.867 19.789 1.00 27.34 337 SER A N 1
ATOM 2680 C CA . SER A 1 337 ? 6.480 -40.005 21.211 1.00 27.34 337 SER A CA 1
ATOM 2681 C C . SER A 1 337 ? 6.874 -38.593 21.708 1.00 27.34 337 SER A C 1
ATOM 2683 O O . SER A 1 337 ? 7.550 -37.869 20.977 1.00 27.34 337 SER A O 1
ATOM 2685 N N . LYS A 1 338 ? 6.472 -38.186 22.925 1.00 26.03 338 LYS A N 1
ATOM 2686 C CA . LYS A 1 338 ? 6.977 -36.968 23.613 1.00 26.03 338 LYS A CA 1
ATOM 2687 C C . LYS A 1 338 ? 8.283 -37.274 24.420 1.00 26.03 338 LYS A C 1
ATOM 2689 O O . LYS A 1 338 ? 8.832 -38.354 24.229 1.00 26.03 338 LYS A O 1
ATOM 2694 N N . PRO A 1 339 ? 8.834 -36.383 25.285 1.00 32.97 339 PRO A N 1
ATOM 2695 C CA . PRO A 1 339 ? 10.178 -35.812 25.130 1.00 32.97 339 PRO A CA 1
ATOM 2696 C C . PRO A 1 339 ? 11.147 -36.215 26.268 1.00 32.97 339 PRO A C 1
ATOM 2698 O O . PRO A 1 339 ? 10.722 -36.723 27.304 1.00 32.97 339 PRO A O 1
ATOM 2701 N N . LYS A 1 340 ? 12.446 -35.906 26.154 1.00 24.38 340 LYS A N 1
ATOM 2702 C CA . LYS A 1 340 ? 13.343 -35.814 27.324 1.00 24.38 340 LYS A CA 1
ATOM 2703 C C . LYS A 1 340 ? 14.282 -34.613 27.215 1.00 24.38 340 LYS A C 1
ATOM 2705 O O . LYS A 1 340 ? 14.851 -34.351 26.162 1.00 24.38 340 LYS A O 1
ATOM 2710 N N . LYS A 1 341 ? 14.378 -33.885 28.331 1.00 25.97 341 LYS A N 1
ATOM 2711 C CA . LYS A 1 341 ? 15.379 -32.858 28.637 1.00 25.97 341 LYS A CA 1
ATOM 2712 C C . LYS A 1 341 ? 16.672 -33.553 29.064 1.00 25.97 341 LYS A C 1
ATOM 2714 O O . LYS A 1 341 ? 16.587 -34.461 29.881 1.00 25.97 341 LYS A O 1
ATOM 2719 N N . GLU A 1 342 ? 17.818 -33.048 28.626 1.00 23.39 342 GLU A N 1
ATOM 2720 C CA . GLU A 1 342 ? 19.069 -33.097 29.391 1.00 23.39 342 GLU A CA 1
ATOM 2721 C C . GLU A 1 342 ? 19.991 -31.960 28.924 1.00 23.39 342 GLU A C 1
ATOM 2723 O O . GLU A 1 342 ? 20.055 -31.635 27.738 1.00 23.39 342 GLU A O 1
ATOM 2728 N N . VAL A 1 343 ? 20.600 -31.290 29.900 1.00 24.56 343 VAL A N 1
ATOM 2729 C CA . VAL A 1 343 ? 21.436 -30.089 29.797 1.00 24.56 343 VAL A CA 1
ATOM 2730 C C . VAL A 1 343 ? 22.890 -30.500 30.045 1.00 24.56 343 VAL A C 1
ATOM 2732 O O . VAL A 1 343 ? 23.130 -31.347 30.895 1.00 24.56 343 VAL A O 1
ATOM 2735 N N . GLU A 1 344 ? 23.811 -29.840 29.330 1.00 23.56 344 GLU A N 1
ATOM 2736 C CA . GLU A 1 344 ? 25.268 -29.746 29.554 1.00 23.56 344 GLU A CA 1
ATOM 2737 C C . GLU A 1 344 ? 26.124 -31.026 29.514 1.00 23.56 344 GLU A C 1
ATOM 2739 O O . GLU A 1 344 ? 26.043 -31.888 30.375 1.00 23.56 344 GLU A O 1
ATOM 2744 N N . MET A 1 345 ? 27.103 -31.060 28.596 1.00 23.08 345 MET A N 1
ATOM 2745 C CA . MET A 1 345 ? 28.515 -30.849 28.961 1.00 23.08 345 MET A CA 1
ATOM 2746 C C . MET A 1 345 ? 29.448 -30.762 27.732 1.00 23.08 345 MET A C 1
ATOM 2748 O O . MET A 1 345 ? 29.457 -31.622 26.859 1.00 23.08 345 MET A O 1
ATOM 2752 N N . LEU A 1 346 ? 30.289 -29.721 27.771 1.00 23.75 346 LEU A N 1
ATOM 2753 C CA . LEU A 1 346 ? 31.696 -29.656 27.343 1.00 23.75 346 LEU A CA 1
ATOM 2754 C C . LEU A 1 346 ? 32.068 -29.751 25.849 1.00 23.75 346 LEU A C 1
ATOM 2756 O O . LEU A 1 346 ? 32.331 -30.799 25.276 1.00 23.75 346 LEU A O 1
ATOM 2760 N N . THR A 1 347 ? 32.292 -28.559 25.291 1.00 21.59 347 THR A N 1
ATOM 2761 C CA . THR A 1 347 ? 33.585 -28.120 24.727 1.00 21.59 347 THR A CA 1
ATOM 2762 C C . THR A 1 347 ? 34.624 -29.203 24.380 1.00 21.59 347 THR A C 1
ATOM 2764 O O . THR A 1 347 ? 35.284 -29.725 25.277 1.00 21.59 347 THR A O 1
ATOM 2767 N N . LYS A 1 348 ? 34.903 -29.380 23.082 1.00 23.12 348 LYS A N 1
ATOM 2768 C CA . LYS A 1 348 ? 36.237 -29.332 22.435 1.00 23.12 348 LYS A CA 1
ATOM 2769 C C . LYS A 1 348 ? 36.128 -29.969 21.050 1.00 23.12 348 LYS A C 1
ATOM 2771 O O . LYS A 1 348 ? 36.056 -31.178 20.954 1.00 23.12 348 LYS A O 1
ATOM 2776 N N . GLU A 1 349 ? 36.146 -29.141 20.006 1.00 25.72 349 GLU A N 1
ATOM 2777 C CA . GLU A 1 349 ? 36.943 -29.359 18.785 1.00 25.72 349 GLU A CA 1
ATOM 2778 C C . GLU A 1 349 ? 36.745 -28.178 17.819 1.00 25.72 349 GLU A C 1
ATOM 2780 O O . GLU A 1 349 ? 36.006 -28.205 16.841 1.00 25.72 349 GLU A O 1
ATOM 2785 N N . LYS A 1 350 ? 37.451 -27.081 18.119 1.00 23.83 350 LYS A N 1
ATOM 2786 C CA . LYS A 1 350 ? 37.942 -26.169 17.083 1.00 23.83 350 LYS A CA 1
ATOM 2787 C C . LYS A 1 350 ? 39.240 -26.769 16.548 1.00 23.83 350 LYS A C 1
ATOM 2789 O O . LYS A 1 350 ? 40.226 -26.763 17.281 1.00 23.83 350 LYS A O 1
ATOM 2794 N N . LYS A 1 351 ? 39.256 -27.201 15.285 1.00 22.69 351 LYS A N 1
ATOM 2795 C CA . LYS A 1 351 ? 40.404 -27.089 14.362 1.00 22.69 351 LYS A CA 1
ATOM 2796 C C . LYS A 1 351 ? 40.008 -27.608 12.977 1.00 22.69 351 LYS A C 1
ATOM 2798 O O . LYS A 1 351 ? 39.840 -28.801 12.784 1.00 22.69 351 LYS A O 1
ATOM 2803 N N . GLY A 1 352 ? 39.926 -26.701 12.003 1.00 24.66 352 GLY A N 1
ATOM 2804 C CA . GLY A 1 352 ? 39.934 -27.062 10.585 1.00 24.66 352 GLY A CA 1
ATOM 2805 C C . GLY A 1 352 ? 38.963 -26.259 9.727 1.00 24.66 352 GLY A C 1
ATOM 2806 O O . GLY A 1 352 ? 37.780 -26.555 9.702 1.00 24.66 352 GLY A O 1
ATOM 2807 N N . LYS A 1 353 ? 39.519 -25.321 8.949 1.00 27.27 353 LYS A N 1
ATOM 2808 C CA . LYS A 1 353 ? 38.908 -24.605 7.809 1.00 27.27 353 LYS A CA 1
ATOM 2809 C C . LYS A 1 353 ? 38.111 -23.329 8.119 1.00 27.27 353 LYS A C 1
ATOM 2811 O O . LYS A 1 353 ? 37.050 -23.077 7.566 1.00 27.27 353 LYS A O 1
ATOM 2816 N N . ASN A 1 354 ? 38.765 -22.426 8.854 1.00 30.25 354 ASN A N 1
ATOM 2817 C CA . ASN A 1 354 ? 38.837 -21.026 8.423 1.00 30.25 354 ASN A CA 1
ATOM 2818 C C . ASN A 1 354 ? 39.783 -20.967 7.208 1.00 30.25 354 ASN A C 1
ATOM 2820 O O . ASN A 1 354 ? 40.999 -21.030 7.373 1.00 30.25 354 ASN A O 1
ATOM 2824 N N . ARG A 1 355 ? 39.222 -20.961 5.995 1.00 30.05 355 ARG A N 1
ATOM 2825 C CA . ARG A 1 355 ? 39.885 -20.568 4.735 1.00 30.05 355 ARG A CA 1
ATOM 2826 C C . ARG A 1 355 ? 38.825 -20.516 3.631 1.00 30.05 355 ARG A C 1
ATOM 2828 O O . ARG A 1 355 ? 38.700 -21.457 2.863 1.00 30.05 355 ARG A O 1
ATOM 2835 N N . GLN A 1 356 ? 38.007 -19.462 3.659 1.00 29.78 356 GLN A N 1
ATOM 2836 C CA . GLN A 1 356 ? 37.255 -18.878 2.523 1.00 29.78 356 GLN A CA 1
ATOM 2837 C C . GLN A 1 356 ? 36.385 -17.690 2.992 1.00 29.78 356 GLN A C 1
ATOM 2839 O O . GLN A 1 356 ? 35.281 -17.454 2.514 1.00 29.78 356 GLN A O 1
ATOM 2844 N N . LYS A 1 357 ? 36.882 -16.931 3.974 1.00 30.12 357 LYS A N 1
ATOM 2845 C CA . LYS A 1 357 ? 36.244 -15.712 4.478 1.00 30.12 357 LYS A CA 1
ATOM 2846 C C . LYS A 1 357 ? 37.322 -14.647 4.664 1.00 30.12 357 LYS A C 1
ATOM 2848 O O . LYS A 1 357 ? 37.625 -14.250 5.772 1.00 30.12 357 LYS A O 1
ATOM 2853 N N . GLU A 1 358 ? 37.982 -14.337 3.553 1.00 31.36 358 GLU A N 1
ATOM 2854 C CA . GLU A 1 358 ? 38.968 -13.262 3.370 1.00 31.36 358 GLU A CA 1
ATOM 2855 C C . GLU A 1 358 ? 39.233 -13.154 1.856 1.00 31.36 358 GLU A C 1
ATOM 2857 O O . GLU A 1 358 ? 40.296 -13.504 1.365 1.00 31.36 358 GLU A O 1
ATOM 2862 N N . GLN A 1 359 ? 38.175 -12.838 1.097 1.00 30.81 359 GLN A N 1
ATOM 2863 C CA . GLN A 1 359 ? 38.177 -12.348 -0.296 1.00 30.81 359 GLN A CA 1
ATOM 2864 C C . GLN A 1 359 ? 36.721 -12.285 -0.791 1.00 30.81 359 GLN A C 1
ATOM 2866 O O . GLN A 1 359 ? 36.314 -13.067 -1.639 1.00 30.81 359 GLN A O 1
ATOM 2871 N N . LEU A 1 360 ? 35.902 -11.411 -0.195 1.00 30.22 360 LEU A N 1
ATOM 2872 C CA . LEU A 1 360 ? 34.775 -10.755 -0.884 1.00 30.22 360 LEU A CA 1
ATOM 2873 C C . LEU A 1 360 ? 34.191 -9.595 -0.050 1.00 30.22 360 LEU A C 1
ATOM 2875 O O . LEU A 1 360 ? 32.992 -9.366 -0.049 1.00 30.22 360 LEU A O 1
ATOM 2879 N N . ASP A 1 361 ? 35.046 -8.858 0.662 1.00 29.91 361 ASP A N 1
ATOM 2880 C CA . ASP A 1 361 ? 34.716 -7.548 1.236 1.00 29.91 361 ASP A CA 1
ATOM 2881 C C . ASP A 1 361 ? 35.657 -6.533 0.585 1.00 29.91 361 ASP A C 1
ATOM 2883 O O . ASP A 1 361 ? 36.691 -6.177 1.137 1.00 29.91 361 ASP A O 1
ATOM 2887 N N . GLN A 1 362 ? 35.352 -6.190 -0.669 1.00 33.38 362 GLN A N 1
ATOM 2888 C CA . GLN A 1 362 ? 35.903 -5.072 -1.446 1.00 33.38 362 GLN A CA 1
ATOM 2889 C C . GLN A 1 362 ? 35.149 -5.020 -2.786 1.00 33.38 362 GLN A C 1
ATOM 2891 O O . GLN A 1 362 ? 35.613 -5.535 -3.793 1.00 33.38 362 GLN A O 1
ATOM 2896 N N . THR A 1 363 ? 33.919 -4.504 -2.778 1.00 31.19 363 THR A N 1
ATOM 2897 C CA . THR A 1 363 ? 33.222 -3.874 -3.931 1.00 31.19 363 THR A CA 1
ATOM 2898 C C . THR A 1 363 ? 31.876 -3.308 -3.458 1.00 31.19 363 THR A C 1
ATOM 2900 O O . THR A 1 363 ? 30.813 -3.517 -4.033 1.00 31.19 363 THR A O 1
ATOM 2903 N N . SER A 1 364 ? 31.908 -2.560 -2.361 1.00 40.34 364 SER A N 1
ATOM 2904 C CA . SER A 1 364 ? 30.842 -1.638 -1.982 1.00 40.34 364 SER A CA 1
ATOM 2905 C C . SER A 1 364 ? 31.329 -0.232 -2.311 1.00 40.34 364 SER A C 1
ATOM 2907 O O . SER A 1 364 ? 31.987 0.387 -1.480 1.00 40.34 364 SER A O 1
ATOM 2909 N N . ASN A 1 365 ? 31.114 0.172 -3.569 1.00 37.19 365 ASN A N 1
ATOM 2910 C CA . ASN A 1 365 ? 30.966 1.543 -4.084 1.00 37.19 365 ASN A CA 1
ATOM 2911 C C . ASN A 1 365 ? 31.161 1.519 -5.610 1.00 37.19 365 ASN A C 1
ATOM 2913 O O . ASN A 1 365 ? 32.181 1.970 -6.113 1.00 37.19 365 ASN A O 1
ATOM 2917 N N . GLU A 1 366 ? 30.187 0.978 -6.343 1.00 34.59 366 GLU A N 1
ATOM 2918 C CA . GLU A 1 366 ? 29.996 1.373 -7.743 1.00 34.59 366 GLU A CA 1
ATOM 2919 C C . GLU A 1 366 ? 28.880 2.419 -7.741 1.00 34.59 366 GLU A C 1
ATOM 2921 O O . GLU A 1 366 ? 27.786 2.167 -7.223 1.00 34.59 366 GLU A O 1
ATOM 2926 N N . THR A 1 367 ? 29.158 3.611 -8.261 1.00 43.53 367 THR A N 1
ATOM 2927 C CA . THR A 1 367 ? 28.129 4.648 -8.425 1.00 43.53 367 THR A CA 1
ATOM 2928 C C . THR A 1 367 ? 27.049 4.150 -9.397 1.00 43.53 367 THR A C 1
ATOM 2930 O O . THR A 1 367 ? 27.334 3.364 -10.301 1.00 43.53 367 THR A O 1
ATOM 2933 N N . GLU A 1 368 ? 25.788 4.581 -9.249 1.00 50.78 368 GLU A N 1
ATOM 2934 C CA . GLU A 1 368 ? 24.683 4.182 -10.151 1.00 50.78 368 GLU A CA 1
ATOM 2935 C C . GLU A 1 368 ? 25.001 4.402 -11.645 1.00 50.78 368 GLU A C 1
ATOM 2937 O O . GLU A 1 368 ? 24.461 3.712 -12.514 1.00 50.78 368 GLU A O 1
ATOM 2942 N N . THR A 1 369 ? 25.912 5.330 -11.934 1.00 49.53 369 THR A N 1
ATOM 2943 C CA . THR A 1 369 ? 26.520 5.613 -13.237 1.00 49.53 369 THR A CA 1
ATOM 2944 C C . THR A 1 369 ? 27.290 4.423 -13.819 1.00 49.53 369 THR A C 1
ATOM 2946 O O . THR A 1 369 ? 27.014 4.033 -14.952 1.00 49.53 369 THR A O 1
ATOM 2949 N N . GLU A 1 370 ? 28.157 3.759 -13.050 1.00 48.41 370 GLU A N 1
ATOM 2950 C CA . GLU A 1 370 ? 28.974 2.625 -13.530 1.00 48.41 370 GLU A CA 1
ATOM 2951 C C . GLU A 1 370 ? 28.125 1.374 -13.821 1.00 48.41 370 GLU A C 1
ATOM 2953 O O . GLU A 1 370 ? 28.401 0.611 -14.751 1.00 48.41 370 GLU A O 1
ATOM 2958 N N . ARG A 1 371 ? 27.017 1.188 -13.089 1.00 53.62 371 ARG A N 1
ATOM 2959 C CA . ARG A 1 371 ? 26.044 0.109 -13.355 1.00 53.62 371 ARG A CA 1
ATOM 2960 C C . ARG A 1 371 ? 25.201 0.343 -14.611 1.00 53.62 371 ARG A C 1
ATOM 2962 O O . ARG A 1 371 ? 24.690 -0.617 -15.190 1.00 53.62 371 ARG A O 1
ATOM 2969 N N . LYS A 1 372 ? 25.008 1.595 -15.039 1.00 54.66 372 LYS A N 1
ATOM 2970 C CA . LYS A 1 372 ? 24.352 1.905 -16.322 1.00 54.66 372 LYS A CA 1
ATOM 2971 C C . LYS A 1 372 ? 25.303 1.685 -17.501 1.00 54.66 372 LYS A C 1
ATOM 2973 O O . LYS A 1 372 ? 24.866 1.174 -18.527 1.00 54.66 372 LYS A O 1
ATOM 2978 N N . GLU A 1 373 ? 26.594 1.962 -17.333 1.00 54.00 373 GLU A N 1
ATOM 2979 C CA . GLU A 1 373 ? 27.602 1.799 -18.390 1.00 54.00 373 GLU A CA 1
ATOM 2980 C C . GLU A 1 373 ? 27.816 0.344 -18.841 1.00 54.00 373 GLU A C 1
ATOM 2982 O O . GLU A 1 373 ? 28.041 0.106 -20.026 1.00 54.00 373 GLU A O 1
ATOM 2987 N N . LYS A 1 374 ? 27.683 -0.638 -17.937 1.00 50.69 374 LYS A N 1
ATOM 2988 C CA . LYS A 1 374 ? 27.915 -2.071 -18.225 1.00 50.69 374 LYS A CA 1
ATOM 2989 C C . LYS A 1 374 ? 26.712 -2.823 -18.835 1.00 50.69 374 LYS A C 1
ATOM 2991 O O . LYS A 1 374 ? 26.799 -4.035 -19.031 1.00 50.69 374 LYS A O 1
ATOM 2996 N N . ARG A 1 375 ? 25.576 -2.163 -19.107 1.00 61.56 375 ARG A N 1
ATOM 2997 C CA . ARG A 1 375 ? 24.375 -2.825 -19.662 1.00 61.56 375 ARG A CA 1
ATOM 2998 C C . ARG A 1 375 ? 24.467 -3.047 -21.182 1.00 61.56 375 ARG A C 1
ATOM 3000 O O . ARG A 1 375 ? 24.957 -2.166 -21.886 1.00 61.56 375 ARG A O 1
ATOM 3007 N N . PRO A 1 376 ? 23.973 -4.190 -21.705 1.00 68.06 376 PRO A N 1
ATOM 3008 C CA . PRO A 1 376 ? 23.900 -4.424 -23.146 1.00 68.06 376 PRO A CA 1
ATOM 3009 C C . PRO A 1 376 ? 22.917 -3.446 -23.804 1.00 68.06 376 PRO A C 1
ATOM 3011 O O . PRO A 1 376 ? 21.902 -3.081 -23.208 1.00 68.06 376 PRO A O 1
ATOM 3014 N N . LEU A 1 377 ? 23.224 -3.025 -25.036 1.00 73.38 377 LEU A N 1
ATOM 3015 C CA . LEU A 1 377 ? 22.385 -2.095 -25.794 1.00 73.38 377 LEU A CA 1
ATOM 3016 C C . LEU A 1 377 ? 20.980 -2.690 -26.019 1.00 73.38 377 LEU A C 1
ATOM 3018 O O . LEU A 1 377 ? 20.870 -3.873 -26.357 1.00 73.38 377 LEU A O 1
ATOM 3022 N N . PRO A 1 378 ? 19.909 -1.892 -25.855 1.00 76.94 378 PRO A N 1
ATOM 3023 C CA . PRO A 1 378 ? 18.546 -2.360 -26.065 1.00 76.94 378 PRO A CA 1
ATOM 3024 C C . PRO A 1 378 ? 18.274 -2.665 -27.549 1.00 76.94 378 PRO A C 1
ATOM 3026 O O . PRO A 1 378 ? 18.923 -2.094 -28.433 1.00 76.94 378 PRO A O 1
ATOM 3029 N N . PRO A 1 379 ? 17.309 -3.557 -27.846 1.00 78.75 379 PRO A N 1
ATOM 3030 C CA . PRO A 1 379 ? 16.932 -3.886 -29.217 1.00 78.75 379 PRO A CA 1
ATOM 3031 C C . PRO A 1 379 ? 16.337 -2.671 -29.944 1.00 78.75 379 PRO A C 1
ATOM 3033 O O . PRO A 1 379 ? 15.817 -1.743 -29.319 1.00 78.75 379 PRO A O 1
ATOM 3036 N N . VAL A 1 380 ? 16.391 -2.689 -31.281 1.00 79.50 380 VAL A N 1
ATOM 3037 C CA . VAL A 1 380 ? 15.895 -1.589 -32.122 1.00 79.50 380 VAL A CA 1
ATOM 3038 C C . VAL A 1 380 ? 14.410 -1.326 -31.819 1.00 79.50 380 VAL A C 1
ATOM 3040 O O . VAL A 1 380 ? 13.594 -2.249 -31.903 1.00 79.50 380 VAL A O 1
ATOM 3043 N N . PRO A 1 381 ? 14.033 -0.086 -31.461 1.00 82.69 381 PRO A N 1
ATOM 3044 C CA . PRO A 1 381 ? 12.660 0.243 -31.112 1.00 82.69 381 PRO A CA 1
ATOM 3045 C C . PRO A 1 381 ? 11.757 0.201 -32.348 1.00 82.69 381 PRO A C 1
ATOM 3047 O O . PRO A 1 381 ? 12.064 0.786 -33.383 1.00 82.69 381 PRO A O 1
ATOM 3050 N N . THR A 1 382 ? 10.606 -0.459 -32.219 1.00 80.69 382 THR A N 1
ATOM 3051 C CA . THR A 1 382 ? 9.579 -0.517 -33.281 1.00 80.69 382 THR A CA 1
ATOM 3052 C C . THR A 1 382 ? 8.433 0.462 -33.039 1.00 80.69 382 THR A C 1
ATOM 3054 O O . THR A 1 382 ? 7.731 0.847 -33.974 1.00 80.69 382 THR A O 1
ATOM 3057 N N . THR A 1 383 ? 8.255 0.882 -31.785 1.00 87.00 383 THR A N 1
ATOM 3058 C CA . THR A 1 383 ? 7.178 1.769 -31.334 1.00 87.00 383 THR A CA 1
ATOM 3059 C C . THR A 1 383 ? 7.756 3.010 -30.666 1.00 87.00 383 THR A C 1
ATOM 3061 O O . THR A 1 383 ? 8.787 2.924 -30.000 1.00 87.00 383 THR A O 1
ATOM 3064 N N . THR A 1 384 ? 7.047 4.139 -30.761 1.00 85.75 384 THR A N 1
ATOM 3065 C CA . THR A 1 384 ? 7.396 5.388 -30.070 1.00 85.75 384 THR A CA 1
ATOM 3066 C C . THR A 1 384 ? 7.622 5.155 -28.581 1.00 85.75 384 THR A C 1
ATOM 3068 O O . THR A 1 384 ? 8.724 5.372 -28.116 1.00 85.75 384 THR A O 1
ATOM 3071 N N . ALA A 1 385 ? 6.682 4.564 -27.841 1.00 84.62 385 ALA A N 1
ATOM 3072 C CA . ALA A 1 385 ? 6.861 4.319 -26.402 1.00 84.62 385 ALA A CA 1
ATOM 3073 C C . ALA A 1 385 ? 8.145 3.535 -26.043 1.00 84.62 385 ALA A C 1
ATOM 3075 O O . ALA A 1 385 ? 8.820 3.876 -25.075 1.00 84.62 385 ALA A O 1
ATOM 3076 N N . GLN A 1 386 ? 8.526 2.536 -26.851 1.00 86.25 386 GLN A N 1
ATOM 3077 C CA . GLN A 1 386 ? 9.747 1.752 -26.622 1.00 86.25 386 GLN A CA 1
ATOM 3078 C C . GLN A 1 386 ? 11.006 2.613 -26.744 1.00 86.25 386 GLN A C 1
ATOM 3080 O O . GLN A 1 386 ? 11.910 2.487 -25.924 1.00 86.25 386 GLN A O 1
ATOM 3085 N N . PHE A 1 387 ? 11.062 3.510 -27.733 1.00 88.25 387 PHE A N 1
ATOM 3086 C CA . PHE A 1 387 ? 12.186 4.435 -27.879 1.00 88.25 387 PHE A CA 1
ATOM 3087 C C . PHE A 1 387 ? 12.350 5.317 -26.640 1.00 88.25 387 PHE A C 1
ATOM 3089 O O . PHE A 1 387 ? 13.466 5.483 -26.173 1.00 88.25 387 PHE A O 1
ATOM 3096 N N . TYR A 1 388 ? 11.257 5.814 -26.059 1.00 86.69 388 TYR A N 1
ATOM 3097 C CA . TYR A 1 388 ? 11.301 6.774 -24.950 1.00 86.69 388 TYR A CA 1
ATOM 3098 C C . TYR A 1 388 ? 11.754 6.094 -23.661 1.00 86.69 388 TYR A C 1
ATOM 3100 O O . TYR A 1 388 ? 12.593 6.633 -22.940 1.00 86.69 388 TYR A O 1
ATOM 3108 N N . CYS A 1 389 ? 11.250 4.885 -23.398 1.00 84.81 389 CYS A N 1
ATOM 3109 C CA . CYS A 1 389 ? 11.698 4.074 -22.271 1.00 84.81 389 CYS A CA 1
ATOM 3110 C C . CYS A 1 389 ? 13.198 3.769 -22.375 1.00 84.81 389 CYS A C 1
ATOM 3112 O O . CYS A 1 389 ? 13.944 4.053 -21.442 1.00 84.81 389 CYS A O 1
ATOM 3114 N N . HIS A 1 390 ? 13.659 3.281 -23.532 1.00 86.75 390 HIS A N 1
ATOM 3115 C CA . HIS A 1 390 ? 15.076 2.975 -23.732 1.00 86.75 390 HIS A CA 1
ATOM 3116 C C . HIS A 1 390 ? 15.958 4.235 -23.683 1.00 86.75 390 HIS A C 1
ATOM 3118 O O . HIS A 1 390 ? 17.007 4.224 -23.046 1.00 86.75 390 HIS A O 1
ATOM 3124 N N . TRP A 1 391 ? 15.529 5.343 -24.294 1.00 86.75 391 TRP A N 1
ATOM 3125 C CA . TRP A 1 391 ? 16.288 6.597 -24.347 1.00 86.75 391 TRP A CA 1
ATOM 3126 C C . TRP A 1 391 ? 16.493 7.226 -22.964 1.00 86.75 391 TRP A C 1
ATOM 3128 O O . TRP A 1 391 ? 17.577 7.729 -22.671 1.00 86.75 391 TRP A O 1
ATOM 3138 N N . LYS A 1 392 ? 15.477 7.152 -22.093 1.00 86.56 392 LYS A N 1
ATOM 3139 C CA . LYS A 1 392 ? 15.538 7.666 -20.716 1.00 86.56 392 LYS A CA 1
ATOM 3140 C C . LYS A 1 392 ? 16.435 6.823 -19.804 1.00 86.56 392 LYS A C 1
ATOM 3142 O O . LYS A 1 392 ? 16.994 7.335 -18.836 1.00 86.56 392 LYS A O 1
ATOM 3147 N N . GLU A 1 393 ? 16.564 5.531 -20.091 1.00 85.81 393 GLU A N 1
ATOM 3148 C CA . GLU A 1 393 ? 17.385 4.608 -19.301 1.00 85.81 393 GLU A CA 1
ATOM 3149 C C . GLU A 1 393 ? 18.874 4.623 -19.689 1.00 85.81 393 GLU A C 1
ATOM 3151 O O . GLU A 1 393 ? 19.716 4.239 -18.870 1.00 85.81 393 GLU A O 1
ATOM 3156 N N . LEU A 1 394 ? 19.200 5.089 -20.900 1.00 85.06 394 LEU A N 1
ATOM 3157 C CA . LEU A 1 394 ? 20.550 5.097 -21.468 1.00 85.06 394 LEU A CA 1
ATOM 3158 C C . LEU A 1 394 ? 21.444 6.228 -20.933 1.00 85.06 394 LEU A C 1
ATOM 3160 O O . LEU A 1 394 ? 21.002 7.358 -20.719 1.00 85.06 394 LEU A O 1
ATOM 3164 N N . THR A 1 395 ? 22.742 5.940 -20.782 1.00 84.44 395 THR A N 1
ATOM 3165 C CA . THR A 1 395 ? 23.765 6.967 -20.507 1.00 84.44 395 THR A CA 1
ATOM 3166 C C . THR A 1 395 ? 24.155 7.731 -21.773 1.00 84.44 395 THR A C 1
ATOM 3168 O O . THR A 1 395 ? 24.014 7.224 -22.884 1.00 84.44 395 THR A O 1
ATOM 3171 N N . GLU A 1 396 ? 24.703 8.941 -21.625 1.00 78.25 396 GLU A N 1
ATOM 3172 C CA . GLU A 1 396 ? 25.106 9.812 -22.746 1.00 78.25 396 GLU A CA 1
ATOM 3173 C C . GLU A 1 396 ? 26.030 9.110 -23.756 1.00 78.25 396 GLU A C 1
ATOM 3175 O O . GLU A 1 396 ? 25.825 9.225 -24.963 1.00 78.25 396 GLU A O 1
ATOM 3180 N N . ARG A 1 397 ? 26.967 8.280 -23.276 1.00 77.62 397 ARG A N 1
ATOM 3181 C CA . ARG A 1 397 ? 27.863 7.473 -24.126 1.00 77.62 397 ARG A CA 1
ATOM 3182 C C . ARG A 1 397 ? 27.151 6.354 -24.889 1.00 77.62 397 ARG A C 1
ATOM 3184 O O . ARG A 1 397 ? 27.584 5.993 -25.978 1.00 77.62 397 ARG A O 1
ATOM 3191 N N . GLN A 1 398 ? 26.076 5.793 -24.334 1.00 81.94 398 GLN A N 1
ATOM 3192 C CA . GLN A 1 398 ? 25.282 4.734 -24.969 1.00 81.94 398 GLN A CA 1
ATOM 3193 C C . GLN A 1 398 ? 24.217 5.290 -25.926 1.00 81.94 398 GLN A C 1
ATOM 3195 O O . GLN A 1 398 ? 23.801 4.583 -26.846 1.00 81.94 398 GLN A O 1
ATOM 3200 N N . LYS A 1 399 ? 23.808 6.558 -25.771 1.00 85.38 399 LYS A N 1
ATOM 3201 C CA . LYS A 1 399 ? 22.868 7.232 -26.684 1.00 85.38 399 LYS A CA 1
ATOM 3202 C C . LYS A 1 399 ? 23.423 7.331 -28.113 1.00 85.38 399 LYS A C 1
ATOM 3204 O O . LYS A 1 399 ? 22.674 7.112 -29.061 1.00 85.38 399 LYS A O 1
ATOM 3209 N N . TYR A 1 400 ? 24.733 7.555 -28.277 1.00 82.81 400 TYR A N 1
ATOM 3210 C CA . TYR A 1 400 ? 25.399 7.585 -29.591 1.00 82.81 400 TYR A CA 1
ATOM 3211 C C . TYR A 1 400 ? 25.259 6.263 -30.388 1.00 82.81 400 TYR A C 1
ATOM 3213 O O . TYR A 1 400 ? 24.677 6.292 -31.479 1.00 82.81 400 TYR A O 1
ATOM 3221 N N . PRO A 1 401 ? 25.719 5.093 -29.886 1.00 82.50 401 PRO A N 1
ATOM 3222 C CA . PRO A 1 401 ? 25.595 3.829 -30.615 1.00 82.50 401 PRO A CA 1
ATOM 3223 C C . PRO A 1 401 ? 24.139 3.370 -30.762 1.00 82.50 401 PRO A C 1
ATOM 3225 O O . PRO A 1 401 ? 23.809 2.710 -31.745 1.00 82.50 401 PRO A O 1
ATOM 3228 N N . PHE A 1 402 ? 23.255 3.743 -29.831 1.00 84.62 402 PHE A N 1
ATOM 3229 C CA . PHE A 1 402 ? 21.824 3.459 -29.936 1.00 84.62 402 PHE A CA 1
ATOM 3230 C C . PHE A 1 402 ? 21.140 4.273 -31.039 1.00 84.62 402 PHE A C 1
ATOM 3232 O O . PHE A 1 402 ? 20.359 3.725 -31.807 1.00 84.62 402 PHE A O 1
ATOM 3239 N N . LEU A 1 403 ? 21.472 5.557 -31.198 1.00 83.62 403 LEU A N 1
ATOM 3240 C CA . LEU A 1 403 ? 20.949 6.352 -32.311 1.00 83.62 403 LEU A CA 1
ATOM 3241 C C . LEU A 1 403 ? 21.463 5.830 -33.664 1.00 83.62 403 LEU A C 1
ATOM 3243 O O . LEU A 1 403 ? 20.725 5.829 -34.646 1.00 83.62 403 LEU A O 1
ATOM 3247 N N . LYS A 1 404 ? 22.703 5.322 -33.698 1.00 83.06 404 LYS A N 1
ATOM 3248 C CA . LYS A 1 404 ? 23.321 4.713 -34.887 1.00 83.06 404 LYS A CA 1
ATOM 3249 C C . LYS A 1 404 ? 22.700 3.365 -35.271 1.00 83.06 404 LYS A C 1
ATOM 3251 O O . LYS A 1 404 ? 22.724 3.006 -36.446 1.00 83.06 404 LYS A O 1
ATOM 3256 N N . SER A 1 405 ? 22.151 2.616 -34.311 1.00 83.75 405 SER A N 1
ATOM 3257 C CA . SER A 1 405 ? 21.518 1.316 -34.575 1.00 83.75 405 SER A CA 1
ATOM 3258 C C . SER A 1 405 ? 20.111 1.434 -35.173 1.00 83.75 405 SER A C 1
ATOM 3260 O O . SER A 1 405 ? 19.610 0.467 -35.750 1.00 83.75 405 SER A O 1
ATOM 3262 N N . ILE A 1 406 ? 19.477 2.608 -35.078 1.00 84.31 406 ILE A N 1
ATOM 3263 C CA . ILE A 1 406 ? 18.140 2.855 -35.624 1.00 84.31 406 ILE A CA 1
ATOM 3264 C C . ILE A 1 406 ? 18.238 3.129 -37.134 1.00 84.31 406 ILE A C 1
ATOM 3266 O O . ILE A 1 406 ? 18.928 4.060 -37.555 1.00 84.31 406 ILE A O 1
ATOM 3270 N N . PRO A 1 407 ? 17.507 2.384 -37.983 1.00 81.56 407 PRO A N 1
ATOM 3271 C CA . PRO A 1 407 ? 17.447 2.682 -39.408 1.00 81.56 407 PRO A CA 1
ATOM 3272 C C . PRO A 1 407 ? 16.861 4.077 -39.665 1.00 81.56 407 PRO A C 1
ATOM 3274 O O . PRO A 1 407 ? 15.757 4.379 -39.214 1.00 81.56 407 PRO A O 1
ATOM 3277 N N . LEU A 1 408 ? 17.543 4.901 -40.470 1.00 77.94 408 LEU A N 1
ATOM 3278 C CA . LEU A 1 408 ? 17.139 6.287 -40.769 1.00 77.94 408 LEU A CA 1
ATOM 3279 C C . LEU A 1 408 ? 15.663 6.399 -41.192 1.00 77.94 408 LEU A C 1
ATOM 3281 O O . LEU A 1 408 ? 14.911 7.182 -40.632 1.00 77.94 408 LEU A O 1
ATOM 3285 N N . LYS A 1 409 ? 15.197 5.540 -42.108 1.00 76.88 409 LYS A N 1
ATOM 3286 C CA . LYS A 1 409 ? 13.802 5.551 -42.597 1.00 76.88 409 LYS A CA 1
ATOM 3287 C C . LYS A 1 409 ? 12.757 5.238 -41.516 1.00 76.88 409 LYS A C 1
ATOM 3289 O O . LYS A 1 409 ? 11.576 5.500 -41.713 1.00 76.88 409 LYS A O 1
ATOM 3294 N N . GLN A 1 410 ? 13.169 4.614 -40.415 1.00 80.00 410 GLN A N 1
ATOM 3295 C CA . GLN A 1 410 ? 12.297 4.281 -39.291 1.00 80.00 410 GLN A CA 1
ATOM 3296 C C . GLN A 1 410 ? 12.334 5.361 -38.204 1.00 80.00 410 GLN A C 1
ATOM 3298 O O . GLN A 1 410 ? 11.404 5.420 -37.406 1.00 80.00 410 GLN A O 1
ATOM 3303 N N . LEU A 1 411 ? 13.334 6.249 -38.200 1.00 81.06 411 LEU A N 1
ATOM 3304 C CA . LEU A 1 411 ? 13.520 7.263 -37.163 1.00 81.06 411 LEU A CA 1
ATOM 3305 C C . LEU A 1 411 ? 12.334 8.237 -37.079 1.00 81.06 411 LEU A C 1
ATOM 3307 O O . LEU A 1 411 ? 11.824 8.481 -35.990 1.00 81.06 411 LEU A O 1
ATOM 3311 N N . THR A 1 412 ? 11.812 8.714 -38.213 1.00 80.94 412 THR A N 1
ATOM 3312 C CA . THR A 1 412 ? 10.598 9.555 -38.252 1.00 80.94 412 THR A CA 1
ATOM 3313 C C . THR A 1 412 ? 9.364 8.835 -37.711 1.00 80.94 412 THR A C 1
ATOM 3315 O O . THR A 1 412 ? 8.571 9.426 -36.977 1.00 80.94 412 THR A O 1
ATOM 3318 N N . LYS A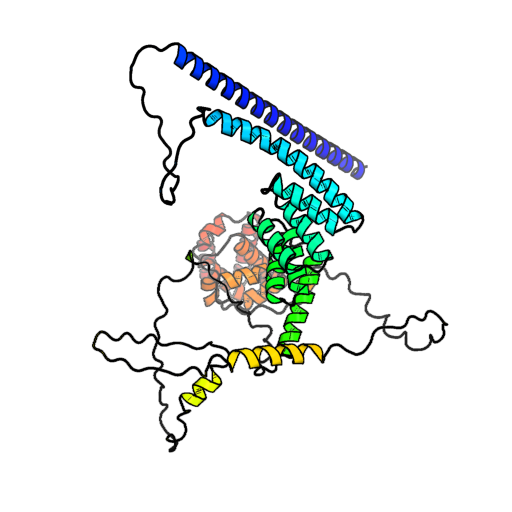 1 413 ? 9.209 7.543 -38.026 1.00 82.44 413 LYS A N 1
ATOM 3319 C CA . LYS A 1 413 ? 8.092 6.715 -37.546 1.00 82.44 413 LYS A CA 1
ATOM 3320 C C . LYS A 1 413 ? 8.195 6.418 -36.047 1.00 82.44 413 LYS A C 1
ATOM 3322 O O . LYS A 1 413 ? 7.176 6.389 -35.364 1.00 82.44 413 LYS A O 1
ATOM 3327 N N . VAL A 1 414 ? 9.410 6.198 -35.548 1.00 83.56 414 VAL A N 1
ATOM 3328 C CA . VAL A 1 414 ? 9.689 5.897 -34.140 1.00 83.56 414 VAL A CA 1
ATOM 3329 C C . VAL A 1 414 ? 9.542 7.150 -33.279 1.00 83.56 414 VAL A C 1
ATOM 3331 O O . VAL A 1 414 ? 8.862 7.088 -32.261 1.00 83.56 414 VAL A O 1
ATOM 3334 N N . LEU A 1 415 ? 10.088 8.297 -33.694 1.00 80.62 415 LEU A N 1
ATOM 3335 C CA . LEU A 1 415 ? 9.934 9.558 -32.957 1.00 80.62 415 LEU A CA 1
ATOM 3336 C C . LEU A 1 415 ? 8.471 10.026 -32.938 1.00 80.62 415 LEU A C 1
ATOM 3338 O O . LEU A 1 415 ? 7.980 10.433 -31.884 1.00 80.62 415 LEU A O 1
ATOM 3342 N N . GLY A 1 416 ? 7.759 9.856 -34.059 1.00 79.75 416 GLY A N 1
ATOM 3343 C CA . GLY A 1 416 ? 6.300 9.925 -34.138 1.00 79.75 416 GLY A CA 1
ATOM 3344 C C . GLY A 1 416 ? 5.684 11.193 -33.533 1.00 79.75 416 GLY A C 1
ATOM 3345 O O . GLY A 1 416 ? 6.279 12.265 -33.563 1.00 79.75 416 GLY A O 1
ATOM 3346 N N . ALA A 1 417 ? 4.467 11.051 -32.996 1.00 73.00 417 ALA A N 1
ATOM 3347 C CA . ALA A 1 417 ? 3.697 12.128 -32.360 1.00 73.00 417 ALA A CA 1
ATOM 3348 C C . ALA A 1 417 ? 4.095 12.408 -30.898 1.00 73.00 417 ALA A C 1
ATOM 3350 O O . ALA A 1 417 ? 3.541 13.312 -30.277 1.00 73.00 417 ALA A O 1
ATOM 3351 N N . GLY A 1 418 ? 5.004 11.608 -30.335 1.00 73.06 418 GLY A N 1
ATOM 3352 C CA . GLY A 1 418 ? 5.475 11.773 -28.961 1.00 73.06 418 GLY A CA 1
ATOM 3353 C C . GLY A 1 418 ? 6.661 12.723 -28.829 1.00 73.06 418 GLY A C 1
ATOM 3354 O O . GLY A 1 418 ? 7.162 12.856 -27.721 1.00 73.06 418 GLY A O 1
ATOM 3355 N N . PHE A 1 419 ? 7.143 13.312 -29.933 1.00 84.94 419 PHE A N 1
ATOM 3356 C CA . PHE A 1 419 ? 8.404 14.048 -29.968 1.00 84.94 419 PHE A CA 1
ATOM 3357 C C . PHE A 1 419 ? 8.334 15.291 -29.088 1.00 84.94 419 PHE A C 1
ATOM 3359 O O . PHE A 1 419 ? 7.532 16.192 -29.331 1.00 84.94 419 PHE A O 1
ATOM 3366 N N . ASP A 1 420 ? 9.170 15.290 -28.053 1.00 86.56 420 ASP A N 1
ATOM 3367 C CA . ASP A 1 420 ? 9.159 16.262 -26.964 1.00 86.56 420 ASP A CA 1
ATOM 3368 C C . ASP A 1 420 ? 10.439 17.111 -26.952 1.00 86.56 420 ASP A C 1
ATOM 3370 O O . ASP A 1 420 ? 11.465 16.724 -27.524 1.00 86.56 420 ASP A O 1
ATOM 3374 N N . SER A 1 421 ? 10.390 18.267 -26.288 1.00 86.88 421 SER A N 1
ATOM 3375 C CA . SER A 1 421 ? 11.496 19.232 -26.232 1.00 86.88 421 SER A CA 1
ATOM 3376 C C . SER A 1 421 ? 12.721 18.667 -25.514 1.00 86.88 421 SER A C 1
ATOM 3378 O O . SER A 1 421 ? 13.834 18.793 -26.019 1.00 86.88 421 SER A O 1
ATOM 3380 N N . GLU A 1 422 ? 12.528 17.965 -24.395 1.00 86.19 422 GLU A N 1
ATOM 3381 C CA . GLU A 1 422 ? 13.619 17.357 -23.621 1.00 86.19 422 GLU A CA 1
ATOM 3382 C C . GLU A 1 422 ? 14.419 16.348 -24.455 1.00 86.19 422 GLU A C 1
ATOM 3384 O O . GLU A 1 422 ? 15.647 16.313 -24.415 1.00 86.19 422 GLU A O 1
ATOM 3389 N N . ILE A 1 423 ? 13.725 15.549 -25.267 1.00 87.31 423 ILE A N 1
ATOM 3390 C CA . ILE A 1 423 ? 14.347 14.505 -26.084 1.00 87.31 423 ILE A CA 1
ATOM 3391 C C . ILE A 1 423 ? 15.039 15.106 -27.295 1.00 87.31 423 ILE A C 1
ATOM 3393 O O . ILE A 1 423 ? 16.134 14.664 -27.637 1.00 87.31 423 ILE A O 1
ATOM 3397 N N . LEU A 1 424 ? 14.438 16.118 -27.928 1.00 87.44 424 LEU A N 1
ATOM 3398 C CA . LEU A 1 424 ? 15.115 16.875 -28.974 1.00 87.44 424 LEU A CA 1
ATOM 3399 C C . LEU A 1 424 ? 16.426 17.459 -28.433 1.00 87.44 424 LEU A C 1
ATOM 3401 O O . LEU A 1 424 ? 17.463 17.293 -29.067 1.00 87.44 424 LEU A O 1
ATOM 3405 N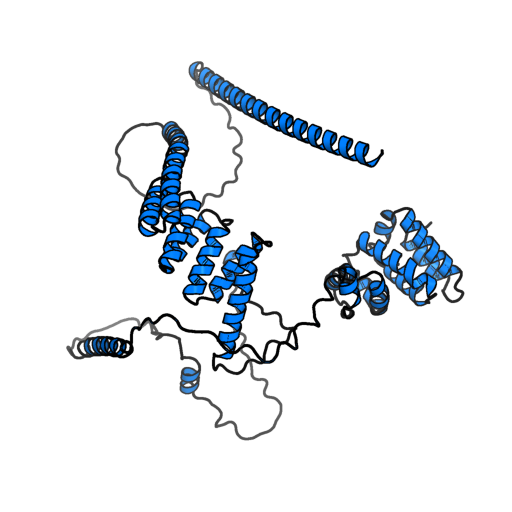 N . ASN A 1 425 ? 16.403 18.058 -27.245 1.00 88.06 425 ASN A N 1
ATOM 3406 C CA . ASN A 1 425 ? 17.581 18.664 -26.629 1.00 88.06 425 ASN A CA 1
ATOM 3407 C C . ASN A 1 425 ? 18.660 17.627 -26.308 1.00 88.06 425 ASN A C 1
ATOM 3409 O O . ASN A 1 425 ? 19.828 17.827 -26.645 1.00 88.06 425 ASN A O 1
ATOM 3413 N N . ASP A 1 426 ? 18.273 16.490 -25.737 1.00 87.50 426 ASP A N 1
ATOM 3414 C CA . ASP A 1 426 ? 19.176 15.368 -25.488 1.00 87.50 426 ASP A CA 1
ATOM 3415 C C . ASP A 1 426 ? 19.800 14.831 -26.779 1.00 87.50 426 ASP A C 1
ATOM 3417 O O . ASP A 1 426 ? 21.006 14.590 -26.835 1.00 87.50 426 ASP A O 1
ATOM 3421 N N . VAL A 1 427 ? 18.999 14.660 -27.834 1.00 86.38 427 VAL A N 1
ATOM 3422 C CA . VAL A 1 427 ? 19.498 14.231 -29.143 1.00 86.38 427 VAL A CA 1
ATOM 3423 C C . VAL A 1 427 ? 20.480 15.269 -29.684 1.00 86.38 427 VAL A C 1
ATOM 3425 O O . VAL A 1 427 ? 21.586 14.896 -30.068 1.00 86.38 427 VAL A O 1
ATOM 3428 N N . MET A 1 428 ? 20.155 16.563 -29.635 1.00 85.81 428 MET A N 1
ATOM 3429 C CA . MET A 1 428 ? 21.050 17.627 -30.101 1.00 85.81 428 MET A CA 1
ATOM 3430 C C . MET A 1 428 ? 22.373 17.666 -29.327 1.00 85.81 428 MET A C 1
ATOM 3432 O O . MET A 1 428 ? 23.422 17.804 -29.951 1.00 85.81 428 MET A O 1
ATOM 3436 N N . ARG A 1 429 ? 22.356 17.462 -28.004 1.00 85.44 429 ARG A N 1
ATOM 3437 C CA . ARG A 1 429 ? 23.579 17.340 -27.189 1.00 85.44 429 ARG A CA 1
ATOM 3438 C C . ARG A 1 429 ? 24.399 16.116 -27.576 1.00 85.44 429 ARG A C 1
ATOM 3440 O O . ARG A 1 429 ? 25.601 16.222 -27.775 1.00 85.44 429 ARG A O 1
ATOM 3447 N N . THR A 1 430 ? 23.757 14.963 -27.781 1.00 84.44 430 THR A N 1
ATOM 3448 C CA . THR A 1 430 ? 24.476 13.755 -28.223 1.00 84.44 430 THR A CA 1
ATOM 3449 C C . THR A 1 430 ? 25.083 13.911 -29.620 1.00 84.44 430 THR A C 1
ATOM 3451 O O . THR A 1 430 ? 26.169 13.392 -29.876 1.00 84.44 430 THR A O 1
ATOM 3454 N N . LEU A 1 431 ? 24.420 14.652 -30.517 1.00 82.06 431 LEU A N 1
ATOM 3455 C CA . LEU A 1 431 ? 24.961 15.010 -31.828 1.00 82.06 431 LEU A CA 1
ATOM 3456 C C . LEU A 1 431 ? 26.151 15.972 -31.689 1.00 82.06 431 LEU A C 1
ATOM 3458 O O . LEU A 1 431 ? 27.196 15.743 -32.293 1.00 82.06 431 LEU A O 1
ATOM 3462 N N . HIS A 1 432 ? 26.031 16.999 -30.852 1.00 83.44 432 HIS A N 1
ATOM 3463 C CA . HIS A 1 432 ? 27.108 17.954 -30.604 1.00 83.44 432 HIS A CA 1
ATOM 3464 C C . HIS A 1 432 ? 28.355 17.276 -30.008 1.00 83.44 432 HIS A C 1
ATOM 3466 O O . HIS A 1 432 ? 29.447 17.392 -30.554 1.00 83.44 432 HIS A O 1
ATOM 3472 N N . ASP A 1 433 ? 28.195 16.501 -28.936 1.00 81.44 433 ASP A N 1
ATOM 3473 C CA . ASP A 1 433 ? 29.329 16.004 -28.152 1.00 81.44 433 ASP A CA 1
ATOM 3474 C C . ASP A 1 433 ? 30.021 14.790 -28.785 1.00 81.44 433 ASP A C 1
ATOM 3476 O O . ASP A 1 433 ? 31.230 14.619 -28.630 1.00 81.44 433 ASP A O 1
ATOM 3480 N N . TYR A 1 434 ? 29.278 13.938 -29.503 1.00 76.06 434 TYR A N 1
ATOM 3481 C CA . TYR A 1 434 ? 29.809 12.669 -30.020 1.00 76.06 434 TYR A CA 1
ATOM 3482 C C . TYR A 1 434 ? 29.908 12.599 -31.546 1.00 76.06 434 TYR A C 1
ATOM 3484 O O . TYR A 1 434 ? 30.812 11.928 -32.047 1.00 76.06 434 TYR A O 1
ATOM 3492 N N . TYR A 1 435 ? 29.039 13.282 -32.302 1.00 69.81 435 TYR A N 1
ATOM 3493 C CA . TYR A 1 435 ? 29.099 13.252 -33.771 1.00 69.81 435 TYR A CA 1
ATOM 3494 C C . TYR A 1 435 ? 30.037 14.320 -34.349 1.00 69.81 435 TYR A C 1
ATOM 3496 O O . TYR A 1 435 ? 30.715 14.051 -35.344 1.00 69.81 435 TYR A O 1
ATOM 3504 N N . LEU A 1 436 ? 30.149 15.487 -33.705 1.00 70.00 436 LEU A N 1
ATOM 3505 C CA . LEU A 1 436 ? 31.064 16.553 -34.127 1.00 70.00 436 LEU A CA 1
ATOM 3506 C C . LEU A 1 436 ? 32.543 16.111 -34.122 1.00 70.00 436 LEU A C 1
ATOM 3508 O O . LEU A 1 436 ? 33.228 16.332 -35.126 1.00 70.00 436 LEU A O 1
ATOM 3512 N N . PRO A 1 437 ? 33.049 15.411 -33.081 1.00 69.44 437 PRO A N 1
ATOM 3513 C CA . PRO A 1 437 ? 34.439 14.952 -33.065 1.00 69.44 437 PRO A CA 1
ATOM 3514 C C . PRO A 1 437 ? 34.719 13.825 -34.067 1.00 69.44 437 PRO A C 1
ATOM 3516 O O . PRO A 1 437 ? 35.851 13.682 -34.522 1.00 69.44 437 PRO A O 1
ATOM 3519 N N . GLN A 1 438 ? 33.706 13.018 -34.412 1.00 63.75 438 GLN A N 1
ATOM 3520 C CA . GLN A 1 438 ? 33.864 11.849 -35.288 1.00 63.75 438 GLN A CA 1
ATOM 3521 C C . GLN A 1 438 ? 33.721 12.174 -36.785 1.00 63.75 438 GLN A C 1
ATOM 3523 O O . GLN A 1 438 ? 34.096 11.347 -37.611 1.00 63.75 438 GLN A O 1
ATOM 3528 N N . LYS A 1 439 ? 33.228 13.372 -37.150 1.00 66.44 439 LYS A N 1
ATOM 3529 C CA . LYS A 1 439 ? 33.000 13.819 -38.543 1.00 66.44 439 LYS A CA 1
ATOM 3530 C C . LYS A 1 439 ? 32.229 12.801 -39.401 1.00 66.44 439 LYS A C 1
ATOM 3532 O O . LYS A 1 439 ? 32.477 12.665 -40.599 1.00 66.44 439 LYS A O 1
ATOM 3537 N N . ASP A 1 440 ? 31.278 12.094 -38.795 1.00 67.75 440 ASP A N 1
ATOM 3538 C CA . ASP A 1 440 ? 30.492 11.070 -39.482 1.00 67.75 440 ASP A CA 1
ATOM 3539 C C . ASP A 1 440 ? 29.517 11.715 -40.499 1.00 67.75 440 ASP A C 1
ATOM 3541 O O . ASP A 1 440 ? 28.697 12.557 -40.109 1.00 67.75 440 ASP A O 1
ATOM 3545 N N . PRO A 1 441 ? 29.497 11.282 -41.779 1.00 66.75 441 PRO A N 1
ATOM 3546 C CA . PRO A 1 441 ? 28.549 11.779 -42.790 1.00 66.75 441 PRO A CA 1
ATOM 3547 C C . PRO A 1 441 ? 27.077 11.494 -42.450 1.00 66.75 441 PRO A C 1
ATOM 3549 O O . PRO A 1 441 ? 26.166 12.151 -42.953 1.00 66.75 441 PRO A O 1
ATOM 3552 N N . LEU A 1 442 ? 26.836 10.511 -41.575 1.00 69.75 442 LEU A N 1
ATOM 3553 C CA . LEU A 1 442 ? 25.504 10.087 -41.143 1.00 69.75 442 LEU A CA 1
ATOM 3554 C C . LEU A 1 442 ? 24.775 11.173 -40.332 1.00 69.75 442 LEU A C 1
ATOM 3556 O O . LEU A 1 442 ? 23.547 11.194 -40.321 1.00 69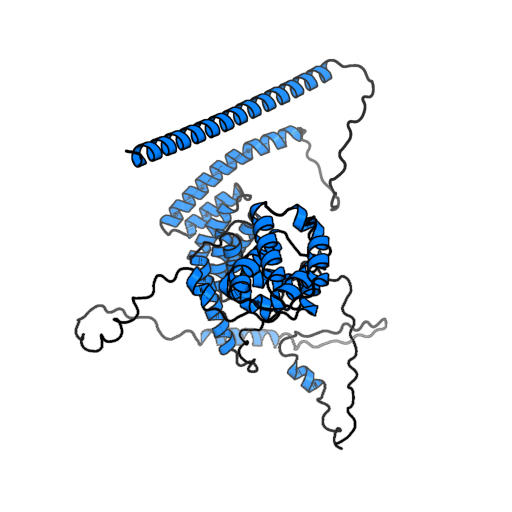.75 442 LEU A O 1
ATOM 3560 N N . THR A 1 443 ? 25.516 12.101 -39.720 1.00 72.44 443 THR A N 1
ATOM 3561 C CA . THR A 1 443 ? 24.990 13.211 -38.904 1.00 72.44 443 THR A CA 1
ATOM 3562 C C . THR A 1 443 ? 24.044 14.119 -39.689 1.00 72.44 443 THR A C 1
ATOM 3564 O O . THR A 1 443 ? 22.992 14.518 -39.197 1.00 72.44 443 THR A O 1
ATOM 3567 N N . ALA A 1 444 ? 24.388 14.426 -40.943 1.00 68.44 444 ALA A N 1
ATOM 3568 C CA . ALA A 1 444 ? 23.544 15.258 -41.798 1.00 68.44 444 ALA A CA 1
ATOM 3569 C C . ALA A 1 444 ? 22.216 14.559 -42.124 1.00 68.44 444 ALA A C 1
ATOM 3571 O O . ALA A 1 444 ? 21.162 15.191 -42.166 1.00 68.44 444 ALA A O 1
ATOM 3572 N N . LEU A 1 445 ? 22.261 13.239 -42.321 1.00 73.50 445 LEU A N 1
ATOM 3573 C CA . LEU A 1 445 ? 21.090 12.431 -42.653 1.00 73.50 445 LEU A CA 1
ATOM 3574 C C . LEU A 1 445 ? 20.178 12.216 -41.442 1.00 73.50 445 LEU A C 1
ATOM 3576 O O . LEU A 1 445 ? 18.959 12.278 -41.595 1.00 73.50 445 LEU A O 1
ATOM 3580 N N . THR A 1 446 ? 20.734 12.000 -40.246 1.00 78.44 446 THR A N 1
ATOM 3581 C CA . THR A 1 446 ? 19.946 11.892 -39.008 1.00 78.44 446 THR A CA 1
ATOM 3582 C C . THR A 1 446 ? 19.257 13.213 -38.683 1.00 78.44 446 THR A C 1
ATOM 3584 O O . THR A 1 446 ? 18.059 13.217 -38.402 1.00 78.44 446 THR A O 1
ATOM 3587 N N . LEU A 1 447 ? 19.968 14.340 -38.802 1.00 80.88 447 LEU A N 1
ATOM 3588 C CA . LEU A 1 447 ? 19.406 15.670 -38.568 1.00 80.88 447 LEU A CA 1
ATOM 3589 C C . LEU A 1 447 ? 18.332 16.031 -39.603 1.00 80.88 447 LEU A C 1
ATOM 3591 O O . LEU A 1 447 ? 17.276 16.550 -39.239 1.00 80.88 447 LEU A O 1
ATOM 3595 N N . LEU A 1 448 ? 18.550 15.694 -40.880 1.00 81.56 448 LEU A N 1
ATOM 3596 C CA . LEU A 1 448 ? 17.538 15.856 -41.925 1.00 81.56 448 LEU A CA 1
ATOM 3597 C C . LEU A 1 448 ? 16.273 15.059 -41.595 1.00 81.56 448 LEU A C 1
ATOM 3599 O O . LEU A 1 448 ? 15.166 15.572 -41.738 1.00 81.56 448 LEU A O 1
ATOM 3603 N N . GLU A 1 449 ? 16.420 13.818 -41.148 1.00 81.75 449 GLU A N 1
ATOM 3604 C CA . GLU A 1 449 ? 15.286 12.950 -40.847 1.00 81.75 449 GLU A CA 1
ATOM 3605 C C . GLU A 1 449 ? 14.516 13.420 -39.602 1.00 81.75 449 GLU A C 1
ATOM 3607 O O . GLU A 1 449 ? 13.288 13.456 -39.626 1.00 81.75 449 GLU A O 1
ATOM 3612 N N . ILE A 1 450 ? 15.206 13.910 -38.566 1.00 84.50 450 ILE A N 1
ATOM 3613 C CA . ILE A 1 450 ? 14.577 14.580 -37.412 1.00 84.50 450 ILE A CA 1
ATOM 3614 C C . ILE A 1 450 ? 13.829 15.846 -37.860 1.00 84.50 450 ILE A C 1
ATOM 3616 O O . ILE A 1 450 ? 12.710 16.109 -37.410 1.00 84.50 450 ILE A O 1
ATOM 3620 N N . SER A 1 451 ? 14.399 16.607 -38.800 1.00 83.00 451 SER A N 1
ATOM 3621 C CA . SER A 1 451 ? 13.778 17.830 -39.324 1.00 83.00 451 SER A CA 1
ATOM 3622 C C . SER A 1 451 ? 12.463 17.580 -40.076 1.00 83.00 451 SER A C 1
ATOM 3624 O O . SER A 1 451 ? 11.640 18.484 -40.180 1.00 83.00 451 SER A O 1
ATOM 3626 N N . LYS A 1 452 ? 12.231 16.359 -40.585 1.00 84.12 452 LYS A N 1
ATOM 3627 C CA . LYS A 1 452 ? 10.992 15.997 -41.295 1.00 84.12 452 LYS A CA 1
ATOM 3628 C C . LYS A 1 452 ? 9.795 15.794 -40.362 1.00 84.12 452 LYS A C 1
ATOM 3630 O O . LYS A 1 452 ? 8.667 15.713 -40.851 1.00 84.12 452 LYS A O 1
ATOM 3635 N N . ASN A 1 453 ? 10.002 15.677 -39.048 1.00 85.00 453 ASN A N 1
ATOM 3636 C CA . ASN A 1 453 ? 8.890 15.542 -38.110 1.00 85.00 453 ASN A CA 1
ATOM 3637 C C . ASN A 1 453 ? 8.116 16.871 -38.000 1.00 85.00 453 ASN A C 1
ATOM 3639 O O . ASN A 1 453 ? 8.697 17.944 -37.862 1.00 85.00 453 ASN A O 1
ATOM 3643 N N . LYS A 1 454 ? 6.780 16.792 -38.023 1.00 81.31 454 LYS A N 1
ATOM 3644 C CA . LYS A 1 454 ? 5.869 17.947 -37.950 1.00 81.31 454 LYS A CA 1
ATOM 3645 C C . LYS A 1 454 ? 6.055 18.763 -36.667 1.00 81.31 454 LYS A C 1
ATOM 3647 O O . LYS A 1 454 ? 5.825 19.967 -36.675 1.00 81.31 454 LYS A O 1
ATOM 3652 N N . GLN A 1 455 ? 6.458 18.110 -35.576 1.00 83.19 455 GLN A N 1
ATOM 3653 C CA . GLN A 1 455 ? 6.651 18.752 -34.273 1.00 83.19 455 GLN A CA 1
ATOM 3654 C C . GLN A 1 455 ? 7.951 19.568 -34.200 1.00 83.19 455 GLN A C 1
ATOM 3656 O O . GLN A 1 455 ? 8.020 20.516 -33.425 1.00 83.19 455 GLN A O 1
ATOM 3661 N N . THR A 1 456 ? 8.948 19.288 -35.047 1.00 84.19 456 THR A N 1
ATOM 3662 C CA . THR A 1 456 ? 10.278 19.917 -34.975 1.00 84.19 456 THR A CA 1
ATOM 3663 C C . THR A 1 456 ? 10.238 21.433 -35.166 1.00 84.19 456 THR A C 1
ATOM 3665 O O . THR A 1 456 ? 10.933 22.146 -34.451 1.00 84.19 456 THR A O 1
ATOM 3668 N N . SER A 1 457 ? 9.368 21.947 -36.042 1.00 84.19 457 SER A N 1
ATOM 3669 C CA . SER A 1 457 ? 9.201 23.397 -36.239 1.00 84.19 457 SER A CA 1
ATOM 3670 C C . SER A 1 457 ? 8.641 24.115 -35.006 1.00 84.19 457 SER A C 1
ATOM 3672 O O . SER A 1 457 ? 8.898 25.303 -34.828 1.00 84.19 457 SER A O 1
ATOM 3674 N N . ILE A 1 458 ? 7.819 23.436 -34.200 1.00 85.81 458 ILE A N 1
ATOM 3675 C CA . ILE A 1 458 ? 7.240 24.000 -32.971 1.00 85.81 458 ILE A CA 1
ATOM 3676 C C . ILE A 1 458 ? 8.262 23.880 -31.840 1.00 85.81 458 ILE A C 1
ATOM 3678 O O . ILE A 1 458 ? 8.483 24.830 -31.095 1.00 85.81 458 ILE A O 1
ATOM 3682 N N . LEU A 1 459 ? 8.929 22.729 -31.745 1.00 85.44 459 LEU A N 1
ATOM 3683 C CA . LEU A 1 459 ? 9.949 22.476 -30.733 1.00 85.44 459 LEU A CA 1
ATOM 3684 C C . LEU A 1 459 ? 11.169 23.385 -30.905 1.00 85.44 459 LEU A C 1
ATOM 3686 O O . LEU A 1 459 ? 11.708 23.853 -29.908 1.00 85.44 459 LEU A O 1
ATOM 3690 N N . SER A 1 460 ? 11.560 23.716 -32.140 1.00 83.69 460 SER A N 1
ATOM 3691 C CA . SER A 1 460 ? 12.667 24.645 -32.392 1.00 83.69 460 SER A CA 1
ATOM 3692 C C . SER A 1 460 ? 12.396 26.062 -31.874 1.00 83.69 460 SER A C 1
ATOM 3694 O O . SER A 1 460 ? 13.334 26.795 -31.555 1.00 83.69 460 SER A O 1
ATOM 3696 N N . LEU A 1 461 ? 11.124 26.451 -31.737 1.00 85.19 461 LEU A N 1
ATOM 3697 C CA . LEU A 1 461 ? 10.726 27.718 -31.123 1.00 85.19 461 LEU A CA 1
ATOM 3698 C C . LEU A 1 461 ? 10.866 27.691 -29.592 1.00 85.19 461 LEU A C 1
ATOM 3700 O O . LEU A 1 461 ? 11.110 28.732 -28.990 1.00 85.19 461 LEU A O 1
ATOM 3704 N N . LEU A 1 462 ? 10.747 26.510 -28.976 1.00 85.38 462 LEU A N 1
ATOM 3705 C CA . LEU A 1 462 ? 10.886 26.296 -27.531 1.00 85.38 462 LEU A CA 1
ATOM 3706 C C . LEU A 1 462 ? 12.341 26.095 -27.066 1.00 85.38 462 LEU A C 1
ATOM 3708 O O . LEU A 1 462 ? 12.579 26.034 -25.862 1.00 85.38 462 LEU A O 1
ATOM 3712 N N . MET A 1 463 ? 13.306 25.988 -27.986 1.00 84.31 463 MET A N 1
ATOM 3713 C CA . MET A 1 463 ? 14.718 25.758 -27.649 1.00 84.31 463 MET A CA 1
ATOM 3714 C C . MET A 1 463 ? 15.365 26.957 -26.939 1.00 84.31 463 MET A C 1
ATOM 3716 O O . MET A 1 463 ? 15.151 28.115 -27.314 1.00 84.31 463 MET A O 1
ATOM 3720 N N . SER A 1 464 ? 16.240 26.670 -25.971 1.00 88.38 464 SER A N 1
ATOM 3721 C CA . SER A 1 464 ? 17.085 27.667 -25.302 1.00 88.38 464 SER A CA 1
ATOM 3722 C C . SER A 1 464 ? 18.088 28.314 -26.271 1.00 88.38 464 SER A C 1
ATOM 3724 O O . SER A 1 464 ? 18.451 27.749 -27.307 1.00 88.38 464 SER A O 1
ATOM 3726 N N . LYS A 1 465 ? 18.592 29.504 -25.918 1.00 85.50 465 LYS A N 1
ATOM 3727 C CA . LYS A 1 465 ? 19.641 30.206 -26.681 1.00 85.50 465 LYS A CA 1
ATOM 3728 C C . LYS A 1 465 ? 20.918 29.369 -26.806 1.00 85.50 465 LYS A C 1
ATOM 3730 O O . LYS A 1 465 ? 21.518 29.351 -27.878 1.00 85.50 465 LYS A O 1
ATOM 3735 N N . ASP A 1 466 ? 21.285 28.647 -25.750 1.00 85.25 466 ASP A N 1
ATOM 3736 C CA . ASP A 1 466 ? 22.483 27.799 -25.732 1.00 85.25 466 ASP A CA 1
ATOM 3737 C C . ASP A 1 466 ? 22.322 26.578 -26.651 1.00 85.25 466 ASP A C 1
ATOM 3739 O O . ASP A 1 466 ? 23.234 26.209 -27.386 1.00 85.25 466 ASP A O 1
ATOM 3743 N N . GLU A 1 467 ? 21.124 25.994 -26.684 1.00 84.88 467 GLU A N 1
ATOM 3744 C CA . GLU A 1 467 ? 20.794 24.829 -27.516 1.00 84.88 467 GLU A CA 1
ATOM 3745 C C . GLU A 1 467 ? 20.724 25.203 -28.998 1.00 84.88 467 GLU A C 1
ATOM 3747 O O . GLU A 1 467 ? 21.202 24.469 -29.864 1.00 84.88 467 GLU A O 1
ATOM 3752 N N . ARG A 1 468 ? 20.179 26.388 -29.294 1.00 85.62 468 ARG A N 1
ATOM 3753 C CA . ARG A 1 468 ? 20.188 26.962 -30.641 1.00 85.62 468 ARG A CA 1
ATOM 3754 C C . ARG A 1 468 ? 21.616 27.214 -31.124 1.00 85.62 468 ARG A C 1
ATOM 3756 O O . ARG A 1 468 ? 21.905 26.955 -32.288 1.00 85.62 468 ARG A O 1
ATOM 3763 N N . LYS A 1 469 ? 22.508 27.676 -30.242 1.00 85.94 469 LYS A N 1
ATOM 3764 C CA . LYS A 1 469 ? 23.926 27.875 -30.560 1.00 85.94 469 LYS A CA 1
ATOM 3765 C C . LYS A 1 469 ? 24.625 26.550 -30.885 1.00 85.94 469 LYS A C 1
ATOM 3767 O O . LYS A 1 469 ? 25.253 26.464 -31.933 1.00 85.94 469 LYS A O 1
ATOM 3772 N N . ALA A 1 470 ? 24.428 25.510 -30.070 1.00 83.88 470 ALA A N 1
ATOM 3773 C CA . ALA A 1 470 ? 24.975 24.174 -30.333 1.00 83.88 470 ALA A CA 1
ATOM 3774 C C . ALA A 1 470 ? 24.488 23.597 -31.677 1.00 83.88 470 ALA A C 1
ATOM 3776 O O . ALA A 1 470 ? 25.246 22.973 -32.416 1.00 83.88 470 ALA A O 1
ATOM 3777 N N . LEU A 1 471 ? 23.225 23.844 -32.033 1.00 83.81 471 LEU A N 1
ATOM 3778 C CA . LEU A 1 471 ? 22.666 23.430 -33.317 1.00 83.81 471 LEU A CA 1
ATOM 3779 C C . LEU A 1 471 ? 23.299 24.188 -34.499 1.00 83.81 471 LEU A C 1
ATOM 3781 O O . LEU A 1 471 ? 23.602 23.571 -35.519 1.00 83.81 471 LEU A O 1
ATOM 3785 N N . ILE A 1 472 ? 23.534 25.497 -34.367 1.00 85.19 472 ILE A N 1
ATOM 3786 C CA . ILE A 1 472 ? 24.229 26.301 -35.387 1.00 85.19 472 ILE A CA 1
ATOM 3787 C C . ILE A 1 472 ? 25.669 25.807 -35.574 1.00 85.19 472 ILE A C 1
ATOM 3789 O O . ILE A 1 472 ? 26.091 25.612 -36.709 1.00 85.19 472 ILE A O 1
ATOM 3793 N N . GLU A 1 473 ? 26.384 25.514 -34.485 1.00 84.81 473 GLU A N 1
ATOM 3794 C CA . GLU A 1 473 ? 27.747 24.962 -34.526 1.00 84.81 473 GLU A CA 1
ATOM 3795 C C . GLU A 1 473 ? 27.792 23.599 -35.244 1.00 84.81 473 GLU A C 1
ATOM 3797 O O . GLU A 1 473 ? 28.669 23.361 -36.079 1.00 84.81 473 GLU A O 1
ATOM 3802 N N . ILE A 1 474 ? 26.794 22.732 -35.018 1.00 83.31 474 ILE A N 1
ATOM 3803 C CA . ILE A 1 474 ? 26.635 21.488 -35.789 1.00 83.31 474 ILE A CA 1
ATOM 3804 C C . ILE A 1 474 ? 26.434 21.804 -37.276 1.00 83.31 474 ILE A C 1
ATOM 3806 O O . ILE A 1 474 ? 27.106 21.218 -38.121 1.00 83.31 474 ILE A O 1
ATOM 3810 N N . ILE A 1 475 ? 25.542 22.731 -37.626 1.00 81.12 475 ILE A N 1
ATOM 3811 C CA . ILE A 1 475 ? 25.263 23.076 -39.028 1.00 81.12 475 ILE A CA 1
ATOM 3812 C C . ILE A 1 475 ? 26.489 23.682 -39.723 1.00 81.12 475 ILE A C 1
ATOM 3814 O O . ILE A 1 475 ? 26.747 23.361 -40.884 1.00 81.12 475 ILE A O 1
ATOM 3818 N N . ASP A 1 476 ? 27.264 24.515 -39.038 1.00 82.75 476 ASP A N 1
ATOM 3819 C CA . ASP A 1 476 ? 28.475 25.114 -39.596 1.00 82.75 476 ASP A CA 1
ATOM 3820 C C . ASP A 1 476 ? 29.568 24.063 -39.825 1.00 82.75 476 ASP A C 1
ATOM 3822 O O . ASP A 1 476 ? 30.157 24.019 -40.905 1.00 82.75 476 ASP A O 1
ATOM 3826 N N . SER A 1 477 ? 29.728 23.103 -38.909 1.00 77.56 477 SER A N 1
ATOM 3827 C CA . SER A 1 477 ? 30.621 21.955 -39.126 1.00 77.56 477 SER A CA 1
ATOM 3828 C C . SER A 1 477 ? 30.201 21.067 -40.307 1.00 77.56 477 SER A C 1
ATOM 3830 O O . SER A 1 477 ? 31.040 20.485 -41.001 1.00 77.56 477 SER A O 1
ATOM 3832 N N . LEU A 1 478 ? 28.893 20.978 -40.578 1.00 73.94 478 LEU A N 1
ATOM 3833 C CA . LEU A 1 478 ? 28.363 20.252 -41.730 1.00 73.94 478 LEU A CA 1
ATOM 3834 C C . LEU A 1 478 ? 28.643 20.991 -43.044 1.00 73.94 478 LEU A C 1
ATOM 3836 O O . LEU A 1 478 ? 28.863 20.327 -44.053 1.00 73.94 478 LEU A O 1
ATOM 3840 N N . LYS A 1 479 ? 28.689 22.332 -43.042 1.00 74.75 479 LYS A N 1
ATOM 3841 C CA . LYS A 1 479 ? 29.089 23.136 -44.215 1.00 74.75 479 LYS A CA 1
ATOM 3842 C C . LYS A 1 479 ? 30.580 22.996 -44.530 1.00 74.75 479 LYS A C 1
ATOM 3844 O O . LYS A 1 479 ? 30.960 23.039 -45.697 1.00 74.75 479 LYS A O 1
ATOM 3849 N N . GLU A 1 480 ? 31.423 22.830 -43.511 1.00 73.25 480 GLU A N 1
ATOM 3850 C CA . GLU A 1 480 ? 32.870 22.628 -43.682 1.00 73.25 480 GLU A CA 1
ATOM 3851 C C . GLU A 1 480 ? 33.215 21.234 -44.234 1.00 73.25 480 GLU A C 1
ATOM 3853 O O . GLU A 1 480 ? 34.202 21.063 -44.959 1.00 73.25 480 GLU A O 1
ATOM 3858 N N . ASN A 1 481 ? 32.386 20.226 -43.942 1.00 71.12 481 ASN A N 1
ATOM 3859 C CA . ASN A 1 481 ? 32.526 18.885 -44.499 1.00 71.12 481 ASN A CA 1
ATOM 3860 C C . ASN A 1 481 ? 32.073 18.856 -45.971 1.00 71.12 481 ASN A C 1
ATOM 3862 O O . ASN A 1 481 ? 30.889 18.755 -46.279 1.00 71.12 481 ASN A O 1
ATOM 3866 N N . LYS A 1 482 ? 33.042 18.849 -46.897 1.00 58.28 482 LYS A N 1
ATOM 3867 C CA . LYS A 1 482 ? 32.873 18.855 -48.371 1.00 58.28 482 LYS A CA 1
ATOM 3868 C C . LYS A 1 482 ? 32.054 17.692 -48.984 1.00 58.28 482 LYS A C 1
ATOM 3870 O O . LYS A 1 482 ? 32.027 17.560 -50.202 1.00 58.28 482 LYS A O 1
ATOM 3875 N N . GLY A 1 483 ? 31.439 16.827 -48.174 1.00 61.41 483 GLY A N 1
ATOM 3876 C CA . GLY A 1 483 ? 30.689 15.640 -48.603 1.00 61.41 483 GLY A CA 1
ATOM 3877 C C . GLY A 1 483 ? 29.168 15.721 -48.431 1.00 61.41 483 GLY A C 1
ATOM 3878 O O . GLY A 1 483 ? 28.500 14.721 -48.672 1.00 61.41 483 GLY A O 1
ATOM 3879 N N . VAL A 1 484 ? 28.615 16.858 -47.987 1.00 64.50 484 VAL A N 1
ATOM 3880 C CA . VAL A 1 484 ? 27.172 17.025 -47.737 1.00 64.50 484 VAL A CA 1
ATOM 3881 C C . VAL A 1 484 ? 26.572 18.027 -48.724 1.00 64.50 484 VAL A C 1
ATOM 3883 O O . VAL A 1 484 ? 27.080 19.136 -48.879 1.00 64.50 484 VAL A O 1
ATOM 3886 N N . ASP A 1 485 ? 25.472 17.646 -49.377 1.00 71.94 485 ASP A N 1
ATOM 3887 C CA . ASP A 1 485 ? 24.770 18.506 -50.331 1.00 71.94 485 ASP A CA 1
ATOM 3888 C C . ASP A 1 485 ? 24.227 19.779 -49.658 1.00 71.94 485 ASP A C 1
ATOM 3890 O O . ASP A 1 485 ? 23.476 19.731 -48.679 1.00 71.94 485 ASP A O 1
ATOM 3894 N N . LEU A 1 486 ? 24.539 20.939 -50.242 1.00 75.06 486 LEU A N 1
ATOM 3895 C CA . LEU A 1 486 ? 24.082 22.261 -49.781 1.00 75.06 486 LEU A CA 1
ATOM 3896 C C . LEU A 1 486 ? 22.545 22.375 -49.706 1.00 75.06 486 LEU A C 1
ATOM 3898 O O . LEU A 1 486 ? 22.014 23.137 -48.898 1.00 75.06 486 LEU A O 1
ATOM 3902 N N . THR A 1 487 ? 21.823 21.590 -50.509 1.00 78.19 487 THR A N 1
ATOM 3903 C CA . THR A 1 487 ? 20.353 21.521 -50.526 1.00 78.19 487 THR A CA 1
ATOM 3904 C C . THR A 1 487 ? 19.780 20.918 -49.240 1.00 78.19 487 THR A C 1
ATOM 3906 O O . THR A 1 487 ? 18.764 21.393 -48.731 1.00 78.19 487 THR A O 1
ATOM 3909 N N . VAL A 1 488 ? 20.457 19.920 -48.663 1.00 77.19 488 VAL A N 1
ATOM 3910 C CA . VAL A 1 488 ? 20.065 19.275 -47.401 1.00 77.19 488 VAL A CA 1
ATOM 3911 C C . VAL A 1 488 ? 20.196 20.259 -46.243 1.00 77.19 488 VAL A C 1
ATOM 3913 O O . VAL A 1 488 ? 19.298 20.365 -45.409 1.00 77.19 488 VAL A O 1
ATOM 3916 N N . ILE A 1 489 ? 21.275 21.041 -46.234 1.00 77.00 489 ILE A N 1
ATOM 3917 C CA . ILE A 1 489 ? 21.531 22.065 -45.215 1.00 77.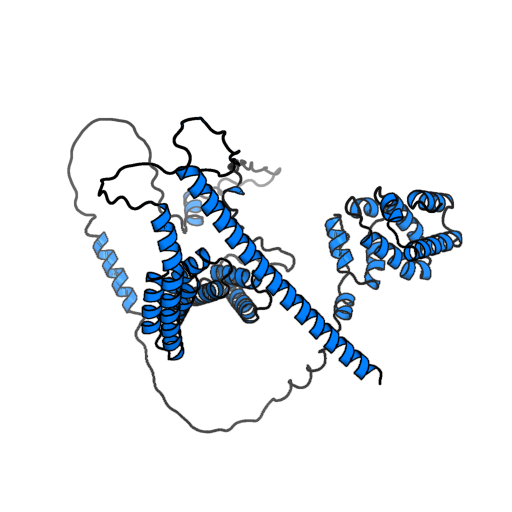00 489 ILE A CA 1
ATOM 3918 C C . ILE A 1 489 ? 20.462 23.169 -45.273 1.00 77.00 489 ILE A C 1
ATOM 3920 O O . ILE A 1 489 ? 19.925 23.570 -44.241 1.00 77.00 489 ILE A O 1
ATOM 3924 N N . GLN A 1 490 ? 20.083 23.615 -46.476 1.00 78.31 490 GLN A N 1
ATOM 3925 C CA . GLN A 1 490 ? 18.996 24.586 -46.658 1.00 78.31 490 GLN A CA 1
ATOM 3926 C C . GLN A 1 490 ? 17.646 24.055 -46.155 1.00 78.31 490 GLN A C 1
ATOM 3928 O O . GLN A 1 490 ? 16.875 24.796 -45.542 1.00 78.31 490 GLN A O 1
ATOM 3933 N N . GLN A 1 491 ? 17.361 22.770 -46.375 1.00 79.50 491 GLN A N 1
ATOM 3934 C CA . GLN A 1 491 ? 16.128 22.140 -45.905 1.00 79.50 491 GLN A CA 1
ATOM 3935 C C . GLN A 1 491 ? 16.085 22.018 -44.374 1.00 79.50 491 GLN A C 1
ATOM 3937 O O . GLN A 1 491 ? 15.040 22.263 -43.772 1.00 79.50 491 GLN A O 1
ATOM 3942 N N . ILE A 1 492 ? 17.221 21.714 -43.740 1.00 81.88 492 ILE A N 1
ATOM 3943 C CA . ILE A 1 492 ? 17.358 21.691 -42.277 1.00 81.88 492 ILE A CA 1
ATOM 3944 C C . ILE A 1 492 ? 17.126 23.095 -41.698 1.00 81.88 492 ILE A C 1
ATOM 3946 O O . ILE A 1 492 ? 16.292 23.244 -40.805 1.00 81.88 492 ILE A O 1
ATOM 3950 N N . ASN A 1 493 ? 17.771 24.133 -42.246 1.00 82.56 493 ASN A N 1
ATOM 3951 C CA . ASN A 1 493 ? 17.590 25.519 -41.785 1.00 82.56 493 ASN A CA 1
ATOM 3952 C C . ASN A 1 493 ? 16.126 25.970 -41.854 1.00 82.56 493 ASN A C 1
ATOM 3954 O O . ASN A 1 493 ? 15.606 26.558 -40.903 1.00 82.56 493 ASN A O 1
ATOM 3958 N N . LYS A 1 494 ? 15.439 25.631 -42.952 1.00 82.19 494 LYS A N 1
ATOM 3959 C CA . LYS A 1 494 ? 14.018 25.941 -43.134 1.00 82.19 494 LYS A CA 1
ATOM 3960 C C . LYS A 1 494 ? 13.135 25.233 -42.104 1.00 82.19 494 LYS A C 1
ATOM 3962 O O . LYS A 1 494 ? 12.235 25.855 -41.556 1.00 82.19 494 LYS A O 1
ATOM 3967 N N . ASN A 1 495 ? 13.383 23.953 -41.835 1.00 81.25 495 ASN A N 1
ATOM 3968 C CA . ASN A 1 495 ? 12.548 23.154 -40.933 1.00 81.25 495 ASN A CA 1
ATOM 3969 C C . ASN A 1 495 ? 12.752 23.500 -39.449 1.00 81.25 495 ASN A C 1
ATOM 3971 O O . ASN A 1 495 ? 11.816 23.383 -38.662 1.00 81.25 495 ASN A O 1
ATOM 3975 N N . PHE A 1 496 ? 13.953 23.940 -39.066 1.00 81.19 496 PHE A N 1
ATOM 3976 C CA . PHE A 1 496 ? 14.250 24.385 -37.703 1.00 81.19 496 PHE A CA 1
ATOM 3977 C C . PHE A 1 496 ? 13.975 25.883 -37.468 1.00 81.19 496 PHE A C 1
ATOM 3979 O O . PHE A 1 496 ? 14.132 26.347 -36.339 1.00 81.19 496 PHE A O 1
ATOM 3986 N N . ASN A 1 497 ? 13.509 26.634 -38.475 1.00 80.94 497 ASN A N 1
ATOM 3987 C CA . ASN A 1 497 ? 13.289 28.088 -38.401 1.00 80.94 497 ASN A CA 1
ATOM 3988 C C . ASN A 1 497 ? 14.549 28.854 -37.954 1.00 80.94 497 ASN A C 1
ATOM 3990 O O . ASN A 1 497 ? 14.505 29.702 -37.059 1.00 80.94 497 ASN A O 1
ATOM 3994 N N . LEU A 1 498 ? 15.686 28.515 -38.563 1.00 73.69 498 LEU A N 1
ATOM 3995 C CA . LEU A 1 498 ? 16.982 29.159 -38.347 1.00 73.69 498 LEU A CA 1
ATOM 3996 C C . LEU A 1 498 ? 17.247 30.097 -39.525 1.00 73.69 498 LEU A C 1
ATOM 3998 O O . LEU A 1 498 ? 18.078 29.806 -40.383 1.00 73.69 498 LEU A O 1
ATOM 4002 N N . ASN A 1 499 ? 16.461 31.169 -39.599 1.00 58.00 499 ASN A N 1
ATOM 4003 C CA . ASN A 1 499 ? 16.666 32.272 -40.535 1.00 58.00 499 ASN A CA 1
ATOM 4004 C C . ASN A 1 499 ? 17.000 33.544 -39.770 1.00 58.00 499 ASN A C 1
ATOM 4006 O O . ASN A 1 499 ? 16.394 33.739 -38.689 1.00 58.00 499 ASN A O 1
#

Secondary structure (DSSP, 8-state):
-HHHHHHHHHHHHHHHHHHHHHHHHHHHHHHHHHHHHHHHHHHHHHHHHHHT--S----PPP------------------------HHHHHHHHHHHHHHHHHHHHHHHHHHHHHHHHT-HHHHHHHHHHHHHH-TT-HHHHHHHHHHHHHTT-HHHHHHHHHHHHHH-TT-HHHHHHHHHHHHHHT-HHHHHHHHHHHHHH-TT-HHHHHHHHHHHHHHHHHHHHS-S--PPPPPTT----------GGGS-SSPPPPPP------S------SS----HHHHHHHH-SS-----------------------THHHHHHHHHHHHHHTTSS--S---------------S---SSSSS-------HHHHHHTSPPPPPP-SHHHHHHHHHHS-HHHHHHHHHHS-HHHHHHHHGGG--HHHHHHHHHHIIIIIHHHT-THHHHHHHHHHTSTTHHHHHHH--HHHHHHHHHHHHHHHHSTTS-HHHHHHHHHHHT--

Radius of gyration: 38.83 Å; chains: 1; bounding box: 91×89×80 Å

InterPro domains:
  IPR011990 Tetratricopeptide-like helical domain superfamily [G3DSA:1.25.40.10] (83-229)
  IPR011990 Tetratricopeptide-like helical domain superfamily [SSF48452] (100-222)
  IPR019734 Tetratricopeptide repeat [PS50005] (105-138)
  IPR019734 Tetratricopeptide repeat [SM00028] (105-138)
  IPR019734 Tetratricopeptide repeat [SM00028] (139-172)
  IPR019734 Tetratricopeptide repeat [SM00028] (173-206)
  IPR025986 RNA-polymerase II-associated protein 3-like, C-terminal domain [PF13877] (381-468)
  IPR051966 RNA polymerase II-associated protein 3 [PTHR46423] (101-496)